Protein AF-0000000076681779 (afdb_homodimer)

Foldseek 3Di:
DPPPPPPDDPDDDAAEDEDEAQDQVQLCCCCCPPVPWAWDDDDPPDPFDWTWTDDPRYIYIYGYDPCSVPADAADDDDVVDDAEEDEDPDPVVSVVVCVVVVFDKDKDKDWDDDPNDIFIKIWIWGARPRHHIYIYINCVSDDDDDDPDDDPPPDDVVVVVVVVVVVVPPPPPVPPPPPPVPPCPDDDPDPDPDD/DPPPPPPDDPDDDAAEDEDEAQDQVQLCCCCCPPVPWAWDDDDPPDPFDWTWTDDPRYIYIYGYDPCSVPADAADDDDVVDDAEEDEDPDPVVSVVVCVVVVFDWDKDKDWDDDPRDIFIKIWIWGARPRHHIYIYINCVSDDDDDDPDDPPPPDDPVVVVVVVVVVVPPPPPVPPPPPPVPPPPDDPPPDDDDD

Nearest PDB structures (foldseek):
  3ey7-assembly1_B  TM=7.366E-01  e=9.162E-09  Vibrio cholerae
  3ey8-assembly1_A  TM=7.432E-01  e=1.582E-08  Vibrio cholerae
  3hnq-assembly1_A  TM=7.078E-01  e=1.319E-08  Salmonella enterica subsp. enterica serovar Typhimurium
  3zw5-assembly1_A  TM=7.087E-01  e=1.495E-07  Homo sapiens
  6p29-assembly1_B  TM=6.448E-01  e=2.916E-07  Pseudoalteromonas luteoviolacea

Solvent-accessible surface area (backbone atoms only — not comparable to full-atom values): 23171 Å² total; per-residue (Å²): 123,81,79,63,61,92,66,30,45,61,63,65,33,60,44,34,39,35,40,58,30,63,44,45,67,61,46,47,49,44,42,34,47,43,61,49,30,37,51,28,65,62,76,80,73,61,92,66,64,60,48,33,28,40,47,62,79,35,31,42,36,39,32,46,42,94,52,44,88,74,51,72,74,67,71,80,91,51,92,75,50,52,30,45,28,30,28,43,80,44,70,66,59,43,52,50,49,32,58,76,32,66,51,73,66,47,79,48,75,48,68,41,73,56,96,85,40,79,39,69,30,48,36,40,36,36,58,49,92,64,43,55,35,38,33,42,25,41,57,77,71,51,77,88,43,74,50,78,84,69,82,73,71,88,66,56,68,32,58,60,60,45,54,61,54,54,70,69,58,64,74,69,72,73,73,81,77,76,78,70,78,76,65,78,71,80,78,80,86,69,82,82,77,76,132,124,80,78,63,62,92,67,32,45,60,62,65,34,61,44,33,38,36,41,59,29,65,44,48,68,62,45,48,49,43,43,33,46,43,61,49,31,37,52,28,66,60,74,80,73,60,92,65,62,59,49,33,28,40,46,62,78,35,31,43,36,38,33,46,42,93,52,45,89,74,52,72,74,68,70,81,91,50,93,74,50,52,30,44,28,30,28,42,80,44,72,68,61,43,53,50,52,33,58,74,33,66,50,71,66,47,79,48,74,49,68,43,73,55,96,84,39,80,39,69,31,48,37,40,35,35,59,48,94,66,43,55,35,36,33,43,26,42,57,77,70,51,76,89,41,74,50,79,84,70,82,74,74,88,67,57,68,32,59,62,60,45,55,63,56,55,70,70,58,63,74,68,73,72,73,81,77,76,72,78,81,80,80,78,75,78,91,78,93,76,89,80,88,68,139

Radius of gyration: 29.05 Å; Cα contacts (8 Å, |Δi|>4): 655; chains: 2; bounding box: 102×79×86 Å

Secondary structure (DSSP, 8-state):
-----TTS--EEEEEEEEEEES-HHHHHHIIIIIS--EEEPPPTT--S-EEEEEETTEEEEEEE-SSGGGSPPP----TTSSEEEEEES-HHHHHHHHHHHT---EEEEEEEEETTEEEEEEEEEEE-TTS-EEEEE-GGGS---BPPPP------HHHHHHHHHHGGG--------------------------/-----TTS--EEEEEEEEEEES-HHHHHHIIIIIS--EEEPPPTT--S-EEEEEETTEEEEEEE-SSGGGSPPP----TTSSEEEEEES-HHHHHHHHHHHT---EEEEEEEEETTEEEEEEEEEEE-TTS-EEEEE-GGGS---BPPPP------HHHHHHHHHHGGG--------------------------

InterPro domains:
  IPR004360 Glyoxalase/fosfomycin resistance/dioxygenase domain [PF00903] (14-136)
  IPR029068 Glyoxalase/Bleomycin resistance protein/Dihydroxybiphenyl dioxygenase [G3DSA:3.10.180.10] (7-143)
  IPR029068 Glyoxalase/Bleomycin resistance protein/Dihydroxybiphenyl dioxygenase [SSF54593] (12-140)
  IPR037523 Vicinal oxygen chelate (VOC), core domain [PS51819] (13-139)

pLDDT: mean 79.37, std 28.09, range [17.45, 98.94]

Organism: Ananas comosus (NCBI:txid4615)

Structure (mmCIF, N/CA/C/O backbone):
data_AF-0000000076681779-model_v1
#
loop_
_entity.id
_entity.type
_entity.pdbx_description
1 polymer 'VOC domain-containing protein'
#
loop_
_atom_site.group_PDB
_atom_site.id
_atom_site.type_symbol
_atom_site.label_atom_id
_atom_site.label_alt_id
_atom_site.label_comp_id
_atom_site.label_asym_id
_atom_site.label_entity_id
_atom_site.label_seq_id
_atom_site.pdbx_PDB_ins_code
_atom_site.Cartn_x
_atom_site.Cartn_y
_atom_site.Cartn_z
_atom_site.occupancy
_atom_site.B_iso_or_equiv
_atom_site.auth_seq_id
_atom_site.auth_comp_id
_atom_site.auth_asym_id
_atom_site.auth_atom_id
_atom_site.pdbx_PDB_model_num
ATOM 1 N N . MET A 1 1 ? 13.492 -19.25 11.836 1 28.31 1 MET A N 1
ATOM 2 C CA . MET A 1 1 ? 14.094 -18 11.383 1 28.31 1 MET A CA 1
ATOM 3 C C . MET A 1 1 ? 14.398 -18.047 9.891 1 28.31 1 MET A C 1
ATOM 5 O O . MET A 1 1 ? 15.211 -18.859 9.445 1 28.31 1 MET A O 1
ATOM 9 N N . LEU A 1 2 ? 13.406 -17.922 9.07 1 35.56 2 LEU A N 1
ATOM 10 C CA . LEU A 1 2 ? 13.617 -18.125 7.637 1 35.56 2 LEU A CA 1
ATOM 11 C C . LEU A 1 2 ? 14.938 -17.5 7.188 1 35.56 2 LEU A C 1
ATOM 13 O O . LEU A 1 2 ? 15.312 -16.422 7.66 1 35.56 2 LEU A O 1
ATOM 17 N N . GLU A 1 3 ? 15.859 -18.219 6.824 1 35.75 3 GLU A N 1
ATOM 18 C CA . GLU A 1 3 ? 17.172 -17.797 6.379 1 35.75 3 GLU A CA 1
ATOM 19 C C . GLU A 1 3 ? 17.078 -16.625 5.41 1 35.75 3 GLU A C 1
ATOM 21 O O . GLU A 1 3 ? 16.516 -16.75 4.328 1 35.75 3 GLU A O 1
ATOM 26 N N . HIS A 1 4 ? 16.641 -15.414 5.844 1 45.53 4 HIS A N 1
ATOM 27 C CA . HIS A 1 4 ? 16.828 -14.164 5.113 1 45.53 4 HIS A CA 1
ATOM 28 C C . HIS A 1 4 ? 18.094 -14.203 4.258 1 45.53 4 HIS A C 1
ATOM 30 O O . HIS A 1 4 ? 19.156 -14.578 4.742 1 45.53 4 HIS A O 1
ATOM 36 N N . SER A 1 5 ? 18 -14.562 3.051 1 53.09 5 SER A N 1
ATOM 37 C CA . SER A 1 5 ? 19.234 -14.414 2.285 1 53.09 5 SER A CA 1
ATOM 38 C C . SER A 1 5 ? 20 -13.172 2.711 1 53.09 5 SER A C 1
ATOM 40 O O . SER A 1 5 ? 19.406 -12.188 3.152 1 53.09 5 SER A O 1
ATOM 42 N N . GLY A 1 6 ? 21.078 -13.336 3.357 1 64.62 6 GLY A N 1
ATOM 43 C CA . GLY A 1 6 ? 22.016 -12.344 3.885 1 64.62 6 GLY A CA 1
ATOM 44 C C . GLY A 1 6 ? 21.969 -11.023 3.141 1 64.62 6 GLY A C 1
ATOM 45 O O . GLY A 1 6 ? 22.516 -10.023 3.611 1 64.62 6 GLY A O 1
ATOM 46 N N . ASP A 1 7 ? 21.031 -10.93 2.053 1 85.19 7 ASP A N 1
ATOM 47 C CA . ASP A 1 7 ? 21.141 -9.719 1.245 1 85.19 7 ASP A CA 1
ATOM 48 C C . ASP A 1 7 ? 19.891 -8.844 1.394 1 85.19 7 ASP A C 1
ATOM 50 O O . ASP A 1 7 ? 19.875 -7.703 0.929 1 85.19 7 ASP A O 1
ATOM 54 N N . ALA A 1 8 ? 18.953 -9.32 2.221 1 93.25 8 ALA A N 1
ATOM 55 C CA . ALA A 1 8 ? 17.703 -8.555 2.314 1 93.25 8 ALA A CA 1
ATOM 56 C C . ALA A 1 8 ? 17.859 -7.391 3.289 1 93.25 8 ALA A C 1
ATOM 58 O O . ALA A 1 8 ? 18.656 -7.457 4.23 1 93.25 8 ALA A O 1
ATOM 59 N N . LEU A 1 9 ? 17.109 -6.309 3.01 1 97.88 9 LEU A N 1
ATOM 60 C CA . LEU A 1 9 ? 17.078 -5.156 3.906 1 97.88 9 LEU A CA 1
ATOM 61 C C . LEU A 1 9 ? 16.516 -5.547 5.27 1 97.88 9 LEU A C 1
ATOM 63 O O . LEU A 1 9 ? 15.656 -6.434 5.363 1 97.88 9 LEU A O 1
ATOM 67 N N . PRO A 1 10 ? 17.031 -4.926 6.32 1 97.81 10 PRO A N 1
ATOM 68 C CA . PRO A 1 10 ? 16.531 -5.211 7.668 1 97.81 10 PRO A CA 1
ATOM 69 C C . PRO A 1 10 ? 15.227 -4.492 7.984 1 97.81 10 PRO A C 1
ATOM 71 O O . PRO A 1 10 ? 15.195 -3.605 8.844 1 97.81 10 PRO A O 1
ATOM 74 N N . LEU A 1 11 ? 14.141 -4.902 7.391 1 98.38 11 LEU A N 1
ATOM 75 C CA . LEU A 1 11 ? 12.828 -4.281 7.551 1 98.38 11 LEU A CA 1
ATOM 76 C C . LEU A 1 11 ? 12.062 -4.918 8.703 1 98.38 11 LEU A C 1
ATOM 78 O O . LEU A 1 11 ? 12.305 -6.074 9.055 1 98.38 11 LEU A O 1
ATOM 82 N N . THR A 1 12 ? 11.18 -4.164 9.289 1 98.19 12 THR A N 1
ATOM 83 C CA . THR A 1 12 ? 10.43 -4.719 10.414 1 98.19 12 THR A CA 1
ATOM 84 C C . THR A 1 12 ? 8.945 -4.812 10.078 1 98.19 12 THR A 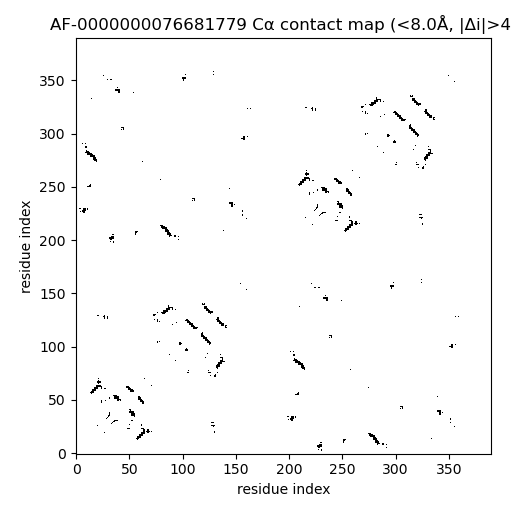C 1
ATOM 86 O O . THR A 1 12 ? 8.297 -5.805 10.406 1 98.19 12 THR A O 1
ATOM 89 N N . HIS A 1 13 ? 8.352 -3.746 9.461 1 98.12 13 HIS A N 1
ATOM 90 C CA . HIS A 1 13 ? 6.934 -3.748 9.109 1 98.12 13 HIS A CA 1
ATOM 91 C C . HIS A 1 13 ? 6.602 -2.613 8.148 1 98.12 13 HIS A C 1
ATOM 93 O O . HIS A 1 13 ? 7.43 -1.725 7.922 1 98.12 13 HIS A O 1
ATOM 99 N N . LEU A 1 14 ? 5.473 -2.727 7.469 1 98.62 14 LEU A N 1
ATOM 100 C CA . LEU A 1 14 ? 4.941 -1.63 6.668 1 98.62 14 LEU A CA 1
ATOM 101 C C . LEU A 1 14 ? 4.531 -0.456 7.551 1 98.62 14 LEU A C 1
ATOM 103 O O . LEU A 1 14 ? 3.787 -0.632 8.516 1 98.62 14 LEU A O 1
ATOM 107 N N . ASN A 1 15 ? 5.055 0.675 7.273 1 98.62 15 ASN A N 1
ATOM 108 C CA . ASN A 1 15 ? 4.762 1.832 8.117 1 98.62 15 ASN A CA 1
ATOM 109 C C . ASN A 1 15 ? 3.576 2.629 7.578 1 98.62 15 ASN A C 1
ATOM 111 O O . ASN A 1 15 ? 2.641 2.934 8.32 1 98.62 15 ASN A O 1
ATOM 115 N N . HIS A 1 16 ? 3.672 3.062 6.309 1 98.75 16 HIS A N 1
ATOM 116 C CA . HIS A 1 16 ? 2.574 3.848 5.754 1 98.75 16 HIS A CA 1
ATOM 117 C C . HIS A 1 16 ? 2.52 3.727 4.234 1 98.75 16 HIS A C 1
ATOM 119 O O . HIS A 1 16 ? 3.451 3.205 3.617 1 98.75 16 HIS A O 1
ATOM 125 N N . ILE A 1 17 ? 1.417 4.105 3.68 1 98.88 17 ILE A N 1
ATOM 126 C CA . ILE A 1 17 ? 1.183 4.301 2.254 1 98.88 17 ILE A CA 1
ATOM 127 C C . ILE A 1 17 ? 0.908 5.773 1.972 1 98.88 17 ILE A C 1
ATOM 129 O O . ILE A 1 17 ? 0.101 6.406 2.658 1 98.88 17 ILE A O 1
ATOM 133 N N . SER A 1 18 ? 1.604 6.273 0.994 1 98.81 18 SER A N 1
ATOM 134 C CA . SER A 1 18 ? 1.444 7.676 0.623 1 98.81 18 SER A CA 1
ATOM 135 C C . SER A 1 18 ? 0.75 7.816 -0.728 1 98.81 18 SER A C 1
ATOM 137 O O . SER A 1 18 ? 1.11 7.137 -1.689 1 98.81 18 SER A O 1
ATOM 139 N N . LEU A 1 19 ? -0.209 8.664 -0.782 1 98.69 19 LEU A N 1
ATOM 140 C CA . LEU A 1 19 ? -1.007 8.891 -1.983 1 98.69 19 LEU A CA 1
ATOM 141 C C . LEU A 1 19 ? -1.137 10.375 -2.277 1 98.69 19 LEU A C 1
ATOM 143 O O . LEU A 1 19 ? -1.475 11.164 -1.388 1 98.69 19 LEU A O 1
ATOM 147 N N . VAL A 1 20 ? -0.896 10.711 -3.51 1 98.5 20 VAL A N 1
ATOM 148 C CA . VAL A 1 20 ? -1.175 12.062 -3.979 1 98.5 20 VAL A CA 1
ATOM 149 C C . VAL A 1 20 ? -2.656 12.195 -4.328 1 98.5 20 VAL A C 1
ATOM 151 O O . VAL A 1 20 ? -3.236 11.305 -4.945 1 98.5 20 VAL A O 1
ATOM 154 N N . CYS A 1 21 ? -3.234 13.227 -3.912 1 98.44 21 CYS A N 1
ATOM 155 C CA . CYS A 1 21 ? -4.66 13.391 -4.172 1 98.44 21 CYS A CA 1
ATOM 156 C C . CYS A 1 21 ? -4.961 14.773 -4.734 1 98.44 21 CYS A C 1
ATOM 158 O O . CYS A 1 21 ? -4.164 15.703 -4.566 1 98.44 21 CYS A O 1
ATOM 160 N N . ARG A 1 22 ? -6.062 14.938 -5.434 1 98.19 22 ARG A N 1
ATOM 161 C CA . ARG A 1 22 ? -6.535 16.203 -6.004 1 98.19 22 ARG A CA 1
ATOM 162 C C . ARG A 1 22 ? -6.984 17.156 -4.91 1 98.19 22 ARG A C 1
ATOM 164 O O . ARG A 1 22 ? -6.754 18.375 -5.004 1 98.19 22 ARG A O 1
ATOM 171 N N . SER A 1 23 ? -7.656 16.703 -3.951 1 98.19 23 SER A N 1
ATOM 172 C CA . SER A 1 23 ? -8.172 17.453 -2.805 1 98.19 23 SER A CA 1
ATOM 173 C C . SER A 1 23 ? -7.945 16.688 -1.504 1 98.19 23 SER A C 1
ATOM 175 O O . SER A 1 23 ? -8.555 15.641 -1.28 1 98.19 23 SER A O 1
ATOM 177 N N . VAL A 1 24 ? -7.117 17.219 -0.642 1 98.38 24 VAL A N 1
ATOM 178 C CA . VAL A 1 24 ? -6.828 16.594 0.644 1 98.38 24 VAL A CA 1
ATOM 179 C C . VAL A 1 24 ? -8.109 16.469 1.46 1 98.38 24 VAL A C 1
ATOM 181 O O . VAL A 1 24 ? -8.367 15.438 2.084 1 98.38 24 VAL A O 1
ATOM 184 N N . LYS A 1 25 ? -8.914 17.5 1.41 1 97.56 25 LYS A N 1
ATOM 185 C CA . LYS A 1 25 ? -10.164 17.484 2.17 1 97.56 25 LYS A CA 1
ATOM 186 C C . LYS A 1 25 ? -11.055 16.328 1.744 1 97.56 25 LYS A C 1
ATOM 188 O O . LYS A 1 25 ? -11.562 15.586 2.588 1 97.56 25 LYS A O 1
ATOM 193 N N . ARG A 1 26 ? -11.258 16.141 0.448 1 97.5 26 ARG A N 1
ATOM 194 C CA . ARG A 1 26 ? -12.117 15.086 -0.081 1 97.5 26 ARG A CA 1
ATOM 195 C C . ARG A 1 26 ? -11.562 13.711 0.264 1 97.5 26 ARG A C 1
ATOM 197 O O . ARG A 1 26 ? -12.312 12.82 0.682 1 97.5 26 ARG A O 1
ATOM 204 N N . SER A 1 27 ? -10.305 13.547 0.054 1 98.44 27 SER A N 1
ATOM 205 C CA . SER A 1 27 ? -9.688 12.258 0.36 1 98.44 27 SER A CA 1
ATOM 206 C C . SER A 1 27 ? -9.703 11.984 1.859 1 98.44 27 SER A C 1
ATOM 208 O O . SER A 1 27 ? -9.953 10.852 2.283 1 98.44 27 SER A O 1
ATOM 210 N N . LEU A 1 28 ? -9.422 12.992 2.613 1 97.75 28 LEU A N 1
ATOM 211 C CA . LEU A 1 28 ? -9.484 12.844 4.062 1 97.75 28 LEU A CA 1
ATOM 212 C C . LEU A 1 28 ? -10.867 12.375 4.508 1 97.75 28 LEU A C 1
ATOM 214 O O . LEU A 1 28 ? -10.984 11.461 5.324 1 97.75 28 LEU A O 1
ATOM 218 N N . ASP A 1 29 ? -11.875 12.961 3.99 1 95.88 29 ASP A N 1
ATOM 219 C CA . ASP A 1 29 ? -13.242 12.586 4.316 1 95.88 29 ASP A CA 1
ATOM 220 C C . ASP A 1 29 ? -13.5 11.117 3.982 1 95.88 29 ASP A C 1
ATOM 222 O O . ASP A 1 29 ? -14.086 10.383 4.785 1 95.88 29 ASP A O 1
ATOM 226 N N . PHE A 1 30 ? -13.055 10.703 2.877 1 97.44 30 PHE A N 1
ATOM 227 C CA . PHE A 1 30 ? -13.242 9.328 2.43 1 97.44 30 PHE A CA 1
ATOM 228 C C . PHE A 1 30 ? -12.508 8.352 3.344 1 97.44 30 PHE A C 1
ATOM 230 O O . PHE A 1 30 ? -13.102 7.406 3.859 1 97.44 30 PHE A O 1
ATOM 237 N N . TYR A 1 31 ? -11.273 8.555 3.535 1 98.31 31 TYR A N 1
ATOM 238 C CA . TYR A 1 31 ? -10.453 7.613 4.289 1 98.31 31 TYR A CA 1
ATOM 239 C C . TYR A 1 31 ? -10.836 7.621 5.766 1 98.31 31 TYR A C 1
ATOM 241 O O . TYR A 1 31 ? -10.766 6.59 6.438 1 98.31 31 TYR A O 1
ATOM 249 N N . GLN A 1 32 ? -11.188 8.773 6.242 1 97.12 32 GLN A N 1
ATOM 250 C CA . GLN A 1 32 ? -11.578 8.867 7.645 1 97.12 32 GLN A CA 1
ATOM 251 C C . GLN A 1 32 ? -12.961 8.266 7.875 1 97.12 32 GLN A C 1
ATOM 253 O O . GLN A 1 32 ? -13.125 7.379 8.719 1 97.12 32 GLN A O 1
ATOM 258 N N . HIS A 1 33 ? -13.93 8.609 7.086 1 94.5 33 HIS A N 1
ATOM 259 C CA . HIS A 1 33 ? -15.312 8.289 7.398 1 94.5 33 HIS A CA 1
ATOM 260 C C . HIS A 1 33 ? -15.734 6.977 6.738 1 94.5 33 HIS A C 1
ATOM 262 O O . HIS A 1 33 ? -16.578 6.246 7.277 1 94.5 33 HIS A O 1
ATOM 268 N N . PHE A 1 34 ? -15.188 6.711 5.605 1 96.75 34 PHE A N 1
ATOM 269 C CA . PHE A 1 34 ? -15.633 5.504 4.918 1 96.75 34 PHE A CA 1
ATOM 270 C C . PHE A 1 34 ? -14.711 4.332 5.234 1 96.75 34 PHE A C 1
ATOM 272 O O . PHE A 1 34 ? -15.172 3.205 5.418 1 96.75 34 PHE A O 1
ATOM 279 N N . LEU A 1 35 ? -13.422 4.578 5.281 1 98.12 35 LEU A N 1
ATOM 280 C CA . LEU A 1 35 ? -12.5 3.477 5.531 1 98.12 35 LEU A CA 1
ATOM 281 C C . LEU A 1 35 ? -12.141 3.389 7.012 1 98.12 35 LEU A C 1
ATOM 283 O O . LEU A 1 35 ? -11.508 2.426 7.441 1 98.12 35 LEU A O 1
ATOM 287 N N . GLY A 1 36 ? -12.414 4.375 7.781 1 97.25 36 GLY A N 1
ATOM 288 C CA . GLY A 1 36 ? -12.32 4.262 9.227 1 97.25 36 GLY A CA 1
ATOM 289 C C . GLY A 1 36 ? -10.961 4.668 9.773 1 97.25 36 GLY A C 1
ATOM 290 O O . GLY A 1 36 ? -10.625 4.359 10.914 1 97.25 36 GLY A O 1
ATOM 291 N N . PHE A 1 37 ? -10.211 5.395 9.016 1 98.25 37 PHE A N 1
ATOM 292 C CA . PHE A 1 37 ? -8.93 5.875 9.516 1 98.25 37 PHE A CA 1
ATOM 293 C C . PHE A 1 37 ? -9.117 7.09 10.422 1 98.25 37 PHE A C 1
ATOM 295 O O . PHE A 1 37 ? -10.133 7.785 10.328 1 98.25 37 PHE A O 1
ATOM 302 N N . ILE A 1 38 ? -8.055 7.305 11.242 1 97.25 38 ILE A N 1
ATOM 303 C CA . ILE A 1 38 ? -8.102 8.398 12.203 1 97.25 38 ILE A CA 1
ATOM 304 C C . ILE A 1 38 ? -7.008 9.414 11.875 1 97.25 38 ILE A C 1
ATOM 306 O O . ILE A 1 38 ? -5.844 9.047 11.711 1 97.25 38 ILE A O 1
ATOM 310 N N . PRO A 1 39 ? -7.418 10.688 11.773 1 97.81 39 PRO A N 1
ATOM 311 C CA . PRO A 1 39 ? -6.375 11.695 11.562 1 97.81 39 PRO A CA 1
ATOM 312 C C . PRO A 1 39 ? -5.363 11.742 12.703 1 97.81 39 PRO A C 1
ATOM 314 O O . PRO A 1 39 ? -5.734 11.609 13.875 1 97.81 39 PRO A O 1
ATOM 317 N N . VAL A 1 40 ? -4.105 11.938 12.359 1 96.88 40 VAL A N 1
ATOM 318 C CA . VAL A 1 40 ? -3.033 12.016 13.344 1 96.88 40 VAL A CA 1
ATOM 319 C C . VAL A 1 40 ? -2.133 13.211 13.031 1 96.88 40 VAL A C 1
ATOM 321 O O . VAL A 1 40 ? -2.174 13.758 11.922 1 96.88 40 VAL A O 1
ATOM 324 N N . LYS A 1 41 ? -1.372 13.578 13.945 1 93.94 41 LYS A N 1
ATOM 325 C CA . LYS A 1 41 ? -0.483 14.727 13.797 1 93.94 41 LYS A CA 1
ATOM 326 C C . LYS A 1 41 ? 0.598 14.453 12.758 1 93.94 41 LYS A C 1
ATOM 328 O O . LYS A 1 41 ? 1.208 13.383 12.75 1 93.94 41 LYS A O 1
ATOM 333 N N . ARG A 1 42 ? 0.765 15.305 11.852 1 92.5 42 ARG A N 1
ATOM 334 C CA . ARG A 1 42 ? 1.863 15.219 10.898 1 92.5 42 ARG A CA 1
ATOM 335 C C . ARG A 1 42 ? 2.975 16.203 11.25 1 92.5 42 ARG A C 1
ATOM 337 O O . ARG A 1 42 ? 2.744 17.172 11.977 1 92.5 42 ARG A O 1
ATOM 344 N N . PRO A 1 43 ? 4.18 15.938 10.711 1 90.25 43 PRO A N 1
ATOM 345 C CA . PRO A 1 43 ? 5.273 16.875 11 1 90.25 43 PRO A CA 1
ATOM 346 C C . PRO A 1 43 ? 4.953 18.312 10.586 1 90.25 43 PRO A C 1
ATOM 348 O O . PRO A 1 43 ? 4.457 18.531 9.477 1 90.25 43 PRO A O 1
ATOM 351 N N . GLY A 1 44 ? 5.238 19.172 11.43 1 87.38 44 GLY A N 1
ATOM 352 C CA . GLY A 1 44 ? 4.93 20.578 11.211 1 87.38 44 GLY A CA 1
ATOM 353 C C . GLY A 1 44 ? 5.875 21.25 10.234 1 87.38 44 GLY A C 1
ATOM 354 O O . GLY A 1 44 ? 5.582 22.328 9.727 1 87.38 44 GLY A O 1
ATOM 355 N N . SER A 1 45 ? 6.977 20.641 9.914 1 85.44 45 SER A N 1
ATOM 356 C CA . SER A 1 45 ? 8.008 21.25 9.086 1 85.44 45 SER A CA 1
ATOM 357 C C . SER A 1 45 ? 7.672 21.141 7.605 1 85.44 45 SER A C 1
ATOM 359 O O . SER A 1 45 ? 8.336 21.75 6.766 1 85.44 45 SER A O 1
ATOM 361 N N . PHE A 1 46 ? 6.68 20.391 7.293 1 89.94 46 PHE A N 1
ATOM 362 C CA . PHE A 1 46 ? 6.34 20.234 5.883 1 89.94 46 PHE A CA 1
ATOM 363 C C . PHE A 1 46 ? 5.754 21.531 5.324 1 89.94 46 PHE A C 1
ATOM 365 O O . PHE A 1 46 ? 4.988 22.219 6.004 1 89.94 46 PHE A O 1
ATOM 372 N N . ASP A 1 47 ? 6.074 21.812 4.066 1 90.94 47 ASP A N 1
ATOM 373 C CA . ASP A 1 47 ? 5.633 23.047 3.422 1 90.94 47 ASP A CA 1
ATOM 374 C C . ASP A 1 47 ? 4.57 22.766 2.361 1 90.94 47 ASP A C 1
ATOM 376 O O . ASP A 1 47 ? 4.422 23.531 1.405 1 90.94 47 ASP A O 1
ATOM 380 N N . PHE A 1 48 ? 3.961 21.688 2.438 1 93.56 48 PHE A N 1
ATOM 381 C CA . PHE A 1 48 ? 2.887 21.328 1.521 1 93.56 48 PHE A CA 1
ATOM 382 C C . PHE A 1 48 ? 1.647 20.891 2.289 1 93.56 48 PHE A C 1
ATOM 384 O O . PHE A 1 48 ? 1.744 20.469 3.445 1 93.56 48 PHE A O 1
ATOM 391 N N . ASP A 1 49 ? 0.524 21 1.647 1 96.44 49 ASP A N 1
ATOM 392 C CA . ASP A 1 49 ? -0.727 20.547 2.26 1 96.44 49 ASP A CA 1
ATOM 393 C C . ASP A 1 49 ? -0.85 19.031 2.227 1 96.44 49 ASP A C 1
ATOM 395 O O . ASP A 1 49 ? -0.469 18.391 1.243 1 96.44 49 ASP A O 1
ATOM 399 N N . GLY A 1 50 ? -1.342 18.469 3.32 1 98.06 50 GLY A N 1
ATOM 400 C CA . GLY A 1 50 ? -1.547 17.031 3.447 1 98.06 50 GLY A CA 1
ATOM 401 C C . GLY A 1 50 ? -2.246 16.641 4.734 1 98.06 50 GLY A C 1
ATOM 402 O O . GLY A 1 50 ? -2.629 17.516 5.527 1 98.06 50 GLY A O 1
ATOM 403 N N . ALA A 1 51 ? -2.479 15.398 4.891 1 98.12 51 ALA A N 1
ATOM 404 C CA . ALA A 1 51 ? -3.08 14.812 6.086 1 98.12 51 ALA A CA 1
ATOM 405 C C . ALA A 1 51 ? -2.506 13.422 6.359 1 98.12 51 ALA A C 1
ATOM 407 O O . ALA A 1 51 ? -2.289 12.641 5.43 1 98.12 51 ALA A O 1
ATOM 408 N N . TRP A 1 52 ? -2.188 13.203 7.605 1 98.06 52 TRP A N 1
ATOM 409 C CA . TRP A 1 52 ? -1.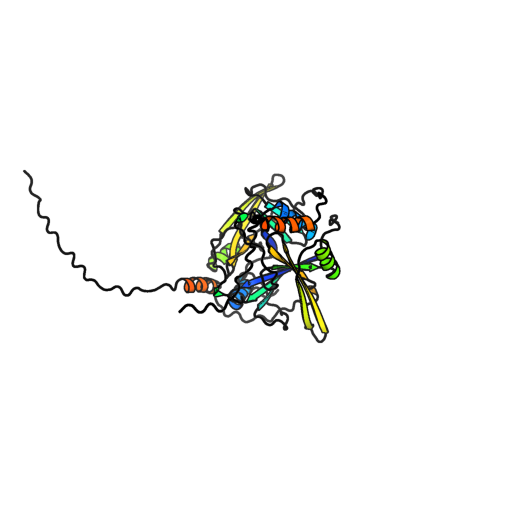756 11.883 8.047 1 98.06 52 TRP A CA 1
ATOM 410 C C . TRP A 1 52 ? -2.871 11.18 8.812 1 98.06 52 TRP A C 1
ATOM 412 O O . TRP A 1 52 ? -3.557 11.789 9.633 1 98.06 52 TRP A O 1
ATOM 422 N N . LEU A 1 53 ? -3.113 9.945 8.469 1 98.56 53 LEU A N 1
ATOM 423 C CA . LEU A 1 53 ? -4.109 9.109 9.133 1 98.56 53 LEU A CA 1
ATOM 424 C C . LEU A 1 53 ? -3.49 7.789 9.586 1 98.56 53 LEU A C 1
ATOM 426 O O . LEU A 1 53 ? -2.422 7.402 9.109 1 98.56 53 LEU A O 1
ATOM 430 N N . PHE A 1 54 ? -4.227 7.172 10.57 1 98.44 54 PHE A N 1
ATOM 431 C CA . PHE A 1 54 ? -3.723 5.902 11.078 1 98.44 54 PHE A CA 1
ATOM 432 C C . PHE A 1 54 ? -4.867 5.004 11.531 1 98.44 54 PHE A C 1
ATOM 434 O O . PHE A 1 54 ? -5.84 5.48 12.117 1 98.44 54 PHE A O 1
ATOM 441 N N . ASN A 1 55 ? -4.84 3.863 11.203 1 98.12 55 ASN A N 1
ATOM 442 C CA . ASN A 1 55 ? -5.68 2.783 11.711 1 98.12 55 ASN A CA 1
ATOM 443 C C . ASN A 1 55 ? -5.234 1.427 11.18 1 98.12 55 ASN A C 1
ATOM 445 O O . ASN A 1 55 ? -4.434 1.356 10.242 1 98.12 55 ASN A O 1
ATOM 449 N N . TYR A 1 56 ? -5.531 0.346 11.812 1 97.69 56 TYR A N 1
ATOM 450 C CA . TYR A 1 56 ? -5.281 -1.021 11.375 1 97.69 56 TYR A CA 1
ATOM 451 C C . TYR A 1 56 ? -3.785 -1.312 11.32 1 97.69 56 TYR A C 1
ATOM 453 O O . TYR A 1 56 ? -3.322 -2.076 10.477 1 97.69 56 TYR A O 1
ATOM 461 N N . GLY A 1 57 ? -3.043 -0.557 12.008 1 96.5 57 GLY A N 1
ATOM 462 C CA . GLY A 1 57 ? -1.614 -0.8 12.117 1 96.5 57 GLY A CA 1
ATOM 463 C C . GLY A 1 57 ? -0.81 -0.157 11.008 1 96.5 57 GLY A C 1
ATOM 464 O O . GLY A 1 57 ? 0.383 -0.43 10.859 1 96.5 57 GLY A O 1
ATOM 465 N N . VAL A 1 58 ? -1.441 0.685 10.211 1 98.25 58 VAL A N 1
ATOM 466 C CA . VAL A 1 58 ? -0.739 1.28 9.078 1 98.25 58 VAL A CA 1
ATOM 467 C C . VAL A 1 58 ? -1.132 2.75 8.945 1 98.25 58 VAL A C 1
ATOM 469 O O . VAL A 1 58 ? -2.264 3.127 9.25 1 98.25 58 VAL A O 1
ATOM 472 N N . GLY A 1 59 ? -0.211 3.576 8.445 1 98.5 59 GLY A N 1
ATOM 473 C CA . GLY A 1 59 ? -0.497 4.969 8.133 1 98.5 59 GLY A CA 1
ATOM 474 C C . GLY A 1 59 ? -0.949 5.18 6.699 1 98.5 59 GLY A C 1
ATOM 475 O O . GLY A 1 59 ? -0.514 4.465 5.793 1 98.5 59 GLY A O 1
ATOM 476 N N . ILE A 1 60 ? -1.818 6.117 6.477 1 98.88 60 ILE A N 1
ATOM 477 C CA . ILE A 1 60 ? -2.129 6.691 5.172 1 98.88 60 ILE A CA 1
ATOM 478 C C . ILE A 1 60 ? -1.713 8.156 5.145 1 98.88 60 ILE A C 1
ATOM 480 O O . ILE A 1 60 ? -2.16 8.953 5.977 1 98.88 60 ILE A O 1
ATOM 484 N N . HIS A 1 61 ? -0.805 8.469 4.273 1 98.81 61 HIS A N 1
ATOM 485 C CA . HIS A 1 61 ? -0.396 9.852 4.059 1 98.81 61 HIS A CA 1
ATOM 486 C C . HIS A 1 61 ? -0.998 10.414 2.771 1 98.81 61 HIS A C 1
ATOM 488 O O . HIS A 1 61 ? -0.756 9.883 1.687 1 98.81 61 HIS A O 1
ATOM 494 N N . LEU A 1 62 ? -1.809 11.414 2.941 1 98.81 62 LEU A N 1
ATOM 495 C CA . LEU A 1 62 ? -2.416 12.109 1.81 1 98.81 62 LEU A CA 1
ATOM 496 C C . LEU A 1 62 ? -1.679 13.414 1.512 1 98.81 62 LEU A C 1
ATOM 498 O O . LEU A 1 62 ? -1.485 14.242 2.404 1 98.81 62 LEU A O 1
ATOM 502 N N . LEU A 1 63 ? -1.219 13.562 0.267 1 98.69 63 LEU A N 1
ATOM 503 C CA . LEU A 1 63 ? -0.502 14.766 -0.142 1 98.69 63 LEU A CA 1
ATOM 504 C C . LEU A 1 63 ? -1.264 15.508 -1.235 1 98.69 63 LEU A C 1
ATOM 506 O O . LEU A 1 63 ? -1.737 14.891 -2.193 1 98.69 63 LEU A O 1
ATOM 510 N N . GLN A 1 64 ? -1.32 16.766 -1.104 1 98.62 64 GLN A N 1
ATOM 511 C CA . GLN A 1 64 ? -1.95 17.594 -2.127 1 98.62 64 GLN A CA 1
ATOM 512 C C . GLN A 1 64 ? -1.136 17.594 -3.418 1 98.62 64 GLN A C 1
ATOM 514 O O . GLN A 1 64 ? 0.062 17.875 -3.404 1 98.62 64 GLN A O 1
ATOM 519 N N . SER A 1 65 ? -1.844 17.234 -4.496 1 98.38 65 SER A N 1
ATOM 520 C CA . SER A 1 65 ? -1.188 17.312 -5.797 1 98.38 65 SER A CA 1
ATOM 521 C C . SER A 1 65 ? -0.763 18.734 -6.117 1 98.38 65 SER A C 1
ATOM 523 O O . SER A 1 65 ? -1.507 19.688 -5.855 1 98.38 65 SER A O 1
ATOM 525 N N . GLU A 1 66 ? 0.406 18.859 -6.715 1 96.75 66 GLU A N 1
ATOM 526 C CA . GLU A 1 66 ? 0.865 20.172 -7.188 1 96.75 66 GLU A CA 1
ATOM 527 C C . GLU A 1 66 ? 0.118 20.594 -8.445 1 96.75 66 GLU A C 1
ATOM 529 O O . GLU A 1 66 ? 0.099 21.781 -8.789 1 96.75 66 GLU A O 1
ATOM 534 N N . ASN A 1 67 ? -0.426 19.656 -9.164 1 97.38 67 ASN A N 1
ATOM 535 C CA . ASN A 1 67 ? -1.21 19.875 -10.375 1 97.38 67 ASN A CA 1
ATOM 536 C C . ASN A 1 67 ? -2.471 19.016 -10.398 1 97.38 67 ASN A C 1
ATOM 538 O O . ASN A 1 67 ? -2.582 18.094 -11.203 1 97.38 67 ASN A O 1
ATOM 542 N N . PRO A 1 68 ? -3.467 19.344 -9.578 1 96.94 68 PRO A N 1
ATOM 543 C CA . PRO A 1 68 ? -4.676 18.531 -9.438 1 96.94 68 PRO A CA 1
ATOM 544 C C . PRO A 1 68 ? -5.398 18.312 -10.766 1 96.94 68 PRO A C 1
ATOM 546 O O . PRO A 1 68 ? -5.914 17.234 -11.023 1 96.94 68 PRO A O 1
ATOM 549 N N . ASP A 1 69 ? -5.398 19.312 -11.609 1 95.62 69 ASP A N 1
ATOM 550 C CA . ASP A 1 69 ? -6.125 19.219 -12.867 1 95.62 69 ASP A CA 1
ATOM 551 C C . ASP A 1 69 ? -5.43 18.266 -13.844 1 95.62 69 ASP A C 1
ATOM 553 O O . ASP A 1 69 ? -6.043 17.812 -14.805 1 95.62 69 ASP A O 1
ATOM 557 N N . GLY A 1 70 ? -4.16 18.062 -13.602 1 96.12 70 GLY A N 1
ATOM 558 C CA . GLY A 1 70 ? -3.398 17.188 -14.484 1 96.12 70 GLY A CA 1
ATOM 559 C C . GLY A 1 70 ? -3.412 15.734 -14.047 1 96.12 70 GLY A C 1
ATOM 560 O O . GLY A 1 70 ? -2.859 14.875 -14.727 1 96.12 70 GLY A O 1
ATOM 561 N N . MET A 1 71 ? -4.031 15.438 -12.938 1 96.12 71 MET A N 1
ATOM 562 C CA . MET A 1 71 ? -4.086 14.055 -12.453 1 96.12 71 MET A CA 1
ATOM 563 C C . MET A 1 71 ? -4.969 13.195 -13.352 1 96.12 71 MET A C 1
ATOM 565 O O . MET A 1 71 ? -5.938 13.688 -13.93 1 96.12 71 MET A O 1
ATOM 569 N N . PRO A 1 72 ? -4.621 11.961 -13.477 1 92.12 72 PRO A N 1
ATOM 570 C CA . PRO A 1 72 ? -5.438 11.078 -14.305 1 92.12 72 PRO A CA 1
ATOM 571 C C . PRO A 1 72 ? -6.883 10.984 -13.828 1 92.12 72 PRO A C 1
ATOM 573 O O . PRO A 1 72 ? -7.148 11.055 -12.625 1 92.12 72 PRO A O 1
ATOM 576 N N . GLU A 1 73 ? -7.715 10.797 -14.766 1 92 73 GLU A N 1
ATOM 577 C CA . GLU A 1 73 ? -9.117 10.57 -14.453 1 92 73 GLU A CA 1
ATOM 578 C C . GLU A 1 73 ? -9.359 9.125 -14.023 1 92 73 GLU A C 1
ATOM 580 O O . GLU A 1 73 ? -8.57 8.234 -14.352 1 92 73 GLU A O 1
ATOM 585 N N . LYS A 1 74 ? -10.461 8.992 -13.32 1 92.44 74 LYS A N 1
ATOM 586 C CA . LYS A 1 74 ? -10.859 7.645 -12.93 1 92.44 74 LYS A CA 1
ATOM 587 C C . LYS A 1 74 ? -11.164 6.785 -14.156 1 92.44 74 LYS A C 1
ATOM 589 O O . LYS A 1 74 ? -11.773 7.254 -15.109 1 92.44 74 LYS A O 1
ATOM 594 N N . THR A 1 75 ? -10.773 5.578 -14.109 1 92.44 75 THR A N 1
ATOM 595 C CA . THR A 1 75 ? -11.047 4.602 -15.164 1 92.44 75 THR A CA 1
ATOM 596 C C . THR A 1 75 ? -12.008 3.527 -14.664 1 92.44 75 THR A C 1
ATOM 598 O O . THR A 1 75 ? -12.492 3.596 -13.531 1 92.44 75 THR A O 1
ATOM 601 N N . GLU A 1 76 ? -12.367 2.625 -15.562 1 96.81 76 GLU A N 1
ATOM 602 C CA . GLU A 1 76 ? -13.18 1.491 -15.141 1 96.81 76 GLU A CA 1
ATOM 603 C C . GLU A 1 76 ? -12.469 0.679 -14.055 1 96.81 76 GLU A C 1
ATOM 605 O O . GLU A 1 76 ? -11.242 0.683 -13.977 1 96.81 76 GLU A O 1
ATOM 610 N N . ILE A 1 77 ? -13.273 0.139 -13.266 1 98.12 77 ILE A N 1
ATOM 611 C CA . ILE A 1 77 ? -12.711 -0.724 -12.227 1 98.12 77 ILE A CA 1
ATOM 612 C C . ILE A 1 77 ? -12.164 -2.002 -12.859 1 98.12 77 ILE A C 1
ATOM 614 O O . ILE A 1 77 ? -12.914 -2.77 -13.469 1 98.12 77 ILE A O 1
ATOM 618 N N . ASN A 1 78 ? -10.922 -2.213 -12.781 1 97.62 78 ASN A N 1
ATOM 619 C CA . ASN A 1 78 ? -10.227 -3.426 -13.211 1 97.62 78 ASN A CA 1
ATOM 620 C C . ASN A 1 78 ? -9.484 -4.086 -12.047 1 97.62 78 ASN A C 1
ATOM 622 O O . ASN A 1 78 ? -8.453 -3.584 -11.602 1 97.62 78 ASN A O 1
ATOM 626 N N . PRO A 1 79 ? -9.977 -5.223 -11.602 1 97.12 79 PRO A N 1
ATOM 627 C CA . PRO A 1 79 ? -9.422 -5.879 -10.414 1 97.12 79 PRO A CA 1
ATOM 628 C C . PRO A 1 79 ? -7.926 -6.168 -10.547 1 97.12 79 PRO A C 1
ATOM 630 O O . PRO A 1 79 ? -7.258 -6.453 -9.555 1 97.12 79 PRO A O 1
ATOM 633 N N . LYS A 1 80 ? -7.414 -6.098 -11.734 1 96.88 80 LYS A N 1
ATOM 634 C CA . LYS A 1 80 ? -6.008 -6.418 -11.945 1 96.88 80 LYS A CA 1
ATOM 635 C C . LYS A 1 80 ? -5.125 -5.188 -11.758 1 96.88 80 LYS A C 1
ATOM 637 O O . LYS A 1 80 ? -3.902 -5.301 -11.672 1 96.88 80 LYS A O 1
ATOM 642 N N . ASP A 1 81 ? -5.719 -3.998 -11.719 1 96.94 81 ASP A N 1
ATOM 643 C CA . ASP A 1 81 ? -4.941 -2.775 -11.531 1 96.94 81 ASP A CA 1
ATOM 644 C C . ASP A 1 81 ? -4.316 -2.727 -10.141 1 96.94 81 ASP A C 1
ATOM 646 O O . ASP A 1 81 ? -4.754 -3.436 -9.234 1 96.94 81 ASP A O 1
ATOM 650 N N . ASP A 1 82 ? -3.256 -1.919 -10 1 98.25 82 ASP A N 1
ATOM 651 C CA . ASP A 1 82 ? -2.666 -1.682 -8.688 1 98.25 82 ASP A CA 1
ATOM 652 C C . ASP A 1 82 ? -3.742 -1.344 -7.656 1 98.25 82 ASP A C 1
ATOM 654 O O . ASP A 1 82 ? -4.668 -0.583 -7.941 1 98.25 82 ASP A O 1
ATOM 658 N N . HIS A 1 83 ? -3.623 -2.021 -6.449 1 98.81 83 HIS A N 1
ATOM 659 C CA . HIS A 1 83 ? -4.598 -1.708 -5.41 1 98.81 83 HIS A CA 1
ATOM 660 C C . HIS A 1 83 ? -4.07 -2.082 -4.027 1 98.81 83 HIS A C 1
ATOM 662 O O . HIS A 1 83 ? -3.068 -2.791 -3.914 1 98.81 83 HIS A O 1
ATOM 668 N N . ILE A 1 84 ? -4.707 -1.543 -3.004 1 98.88 84 ILE A N 1
ATOM 669 C CA . ILE A 1 84 ? -4.527 -1.977 -1.624 1 98.88 84 ILE A CA 1
ATOM 670 C C . ILE A 1 84 ? -5.77 -2.734 -1.155 1 98.88 84 ILE A C 1
ATOM 672 O O . ILE A 1 84 ? -6.895 -2.385 -1.524 1 98.88 84 ILE A O 1
ATOM 676 N N . SER A 1 85 ? -5.523 -3.76 -0.372 1 98.88 85 SER A N 1
ATOM 677 C CA . SER A 1 85 ? -6.609 -4.641 0.046 1 98.88 85 SER A CA 1
ATOM 678 C C . SER A 1 85 ? -6.723 -4.695 1.565 1 98.88 85 SER A C 1
ATOM 680 O O . SER A 1 85 ? -5.723 -4.875 2.262 1 98.88 85 SER A O 1
ATOM 682 N N . PHE A 1 86 ? -7.926 -4.578 2.014 1 98.88 86 PHE A N 1
ATOM 683 C CA . PHE A 1 86 ? -8.195 -4.719 3.441 1 98.88 86 PHE A CA 1
ATOM 684 C C . PHE A 1 86 ? -9.062 -5.941 3.707 1 98.88 86 PHE A C 1
ATOM 686 O O . PHE A 1 86 ? -9.984 -6.238 2.938 1 98.88 86 PHE A O 1
ATOM 693 N N . GLN A 1 87 ? -8.75 -6.555 4.816 1 98.62 87 GLN A N 1
ATOM 694 C CA . GLN A 1 87 ? -9.609 -7.602 5.363 1 98.62 87 GLN A CA 1
ATOM 695 C C . GLN A 1 87 ? -10.805 -7.008 6.094 1 98.62 87 GLN A C 1
ATOM 697 O O . GLN A 1 87 ? -10.672 -6.02 6.82 1 98.62 87 GLN A O 1
ATOM 702 N N . CYS A 1 88 ? -11.984 -7.656 5.914 1 98.44 88 CYS A N 1
ATOM 703 C CA . CYS A 1 88 ? -13.148 -7.168 6.652 1 98.44 88 CYS A CA 1
ATOM 704 C C . CYS A 1 88 ? -13.75 -8.273 7.512 1 98.44 88 CYS A C 1
ATOM 706 O O . CYS A 1 88 ? -13.43 -9.453 7.328 1 98.44 88 CYS A O 1
ATOM 708 N N . GLU A 1 89 ? -14.633 -7.828 8.383 1 97.44 89 GLU A N 1
ATOM 709 C CA . GLU A 1 89 ? -15.336 -8.75 9.273 1 97.44 89 GLU A CA 1
ATOM 710 C C . GLU A 1 89 ? -16.578 -9.336 8.594 1 97.44 89 GLU A C 1
ATOM 712 O O . GLU A 1 89 ? -17 -10.438 8.93 1 97.44 89 GLU A O 1
ATOM 717 N N . SER A 1 90 ? -17.156 -8.57 7.66 1 97.81 90 SER A N 1
ATOM 718 C CA . SER A 1 90 ? -18.375 -9 6.984 1 97.81 90 SER A CA 1
ATOM 719 C C . SER A 1 90 ? -18.484 -8.398 5.59 1 97.81 90 SER A C 1
ATOM 721 O O . SER A 1 90 ? -18.656 -7.184 5.445 1 97.81 90 SER A O 1
ATOM 723 N N . MET A 1 91 ? -18.469 -9.312 4.617 1 98.12 91 MET A N 1
ATOM 724 C CA . MET A 1 91 ? -18.594 -8.867 3.23 1 98.12 91 MET A CA 1
ATOM 725 C C . MET A 1 91 ? -19.969 -8.266 2.979 1 98.12 91 MET A C 1
ATOM 727 O O . MET A 1 91 ? -20.109 -7.293 2.238 1 98.12 91 MET A O 1
ATOM 731 N N . ALA A 1 92 ? -20.953 -8.812 3.605 1 98.12 92 ALA A N 1
ATOM 732 C CA . ALA A 1 92 ? -22.328 -8.352 3.426 1 98.12 92 ALA A CA 1
ATOM 733 C C . ALA A 1 92 ? -22.5 -6.914 3.916 1 98.12 92 ALA A C 1
ATOM 735 O O . ALA A 1 92 ? -23.125 -6.09 3.244 1 98.12 92 ALA A O 1
ATOM 736 N N . VAL A 1 93 ? -21.938 -6.605 5.02 1 98.19 93 VAL A N 1
ATOM 737 C CA . VAL A 1 93 ? -22.031 -5.258 5.574 1 98.19 93 VAL A CA 1
ATOM 738 C C . VAL A 1 93 ? -21.297 -4.273 4.672 1 98.19 93 VAL A C 1
ATOM 740 O O . VAL A 1 93 ? -21.797 -3.178 4.402 1 98.19 93 VAL A O 1
ATOM 743 N N . VAL A 1 94 ? -20.141 -4.668 4.191 1 98.5 94 VAL A N 1
ATOM 744 C CA . VAL A 1 94 ? -19.344 -3.809 3.316 1 98.5 94 VAL A CA 1
ATOM 745 C C . VAL A 1 94 ? -20.141 -3.496 2.049 1 98.5 94 VAL A C 1
ATOM 747 O O . VAL A 1 94 ? -20.25 -2.334 1.65 1 98.5 94 VAL A O 1
ATOM 750 N N . GLU A 1 95 ? -20.672 -4.512 1.466 1 98.38 95 GLU A N 1
ATOM 751 C CA . GLU A 1 95 ? -21.406 -4.312 0.219 1 98.38 95 GLU A CA 1
ATOM 752 C C . GLU A 1 95 ? -22.625 -3.408 0.431 1 98.38 95 GLU A C 1
ATOM 754 O O . GLU A 1 95 ? -22.906 -2.539 -0.396 1 98.38 95 GLU A O 1
ATOM 759 N N . ASN A 1 96 ? -23.312 -3.58 1.492 1 98.12 96 ASN A N 1
ATOM 760 C CA . ASN A 1 96 ? -24.453 -2.736 1.808 1 98.12 96 ASN A CA 1
ATOM 761 C C . ASN A 1 96 ? -24.047 -1.276 1.979 1 98.12 96 ASN A C 1
ATOM 763 O O . ASN A 1 96 ? -24.734 -0.374 1.503 1 98.12 96 ASN A O 1
ATOM 767 N N . LYS A 1 97 ? -22.953 -1.059 2.582 1 97.5 97 LYS A N 1
ATOM 768 C CA . LYS A 1 97 ? -22.484 0.305 2.801 1 97.5 97 LYS A CA 1
ATOM 769 C C . LYS A 1 97 ? -22.062 0.956 1.486 1 97.5 97 LYS A C 1
ATOM 771 O O . LYS A 1 97 ? -22.266 2.154 1.287 1 97.5 97 LYS A O 1
ATOM 776 N N . LEU A 1 98 ? -21.438 0.14 0.648 1 97.69 98 LEU A N 1
ATOM 777 C CA . LEU A 1 98 ? -21.094 0.651 -0.675 1 97.69 98 LEU A CA 1
ATOM 778 C C . LEU A 1 98 ? -22.344 1.067 -1.437 1 97.69 98 LEU A C 1
ATOM 780 O O . LEU A 1 98 ? -22.375 2.143 -2.039 1 97.69 98 LEU A O 1
ATOM 784 N N . LYS A 1 99 ? -23.359 0.259 -1.358 1 97.12 99 LYS A N 1
ATOM 785 C CA . LYS A 1 99 ? -24.625 0.552 -2.023 1 97.12 99 LYS A CA 1
ATOM 786 C C . LYS A 1 99 ? -25.266 1.808 -1.445 1 97.12 99 LYS A C 1
ATOM 788 O O . LYS A 1 99 ? -25.703 2.691 -2.191 1 97.12 99 LYS A O 1
ATOM 793 N N . GLU A 1 100 ? -25.297 1.892 -0.18 1 95.88 100 GLU A N 1
ATOM 794 C CA . GLU A 1 100 ? -25.906 3.029 0.498 1 95.88 100 GLU A CA 1
ATOM 795 C C . GLU A 1 100 ? -25.172 4.328 0.165 1 95.88 100 GLU A C 1
ATOM 797 O O . GLU A 1 100 ? -25.812 5.383 0.038 1 95.88 100 GLU A O 1
ATOM 802 N N . ALA A 1 101 ? -23.906 4.199 0.002 1 94.56 101 ALA A N 1
ATOM 803 C CA . ALA A 1 101 ? -23.078 5.375 -0.266 1 94.56 101 ALA A CA 1
ATOM 804 C C . ALA A 1 101 ? -23.078 5.715 -1.753 1 94.56 101 ALA A C 1
ATOM 806 O O . ALA A 1 101 ? -22.562 6.762 -2.156 1 94.56 101 ALA A O 1
ATOM 807 N N . GLY A 1 102 ? -23.609 4.801 -2.566 1 95.38 102 GLY A N 1
ATOM 808 C CA . GLY A 1 102 ? -23.625 5.02 -4.004 1 95.38 102 GLY A CA 1
ATOM 809 C C . GLY A 1 102 ? -22.266 4.887 -4.648 1 95.38 102 GLY A C 1
ATOM 810 O O . GLY A 1 102 ? -21.984 5.531 -5.66 1 95.38 102 GLY A O 1
ATOM 811 N N . ILE A 1 103 ? -21.391 4.156 -4.074 1 96.19 103 ILE A N 1
ATOM 812 C CA . ILE A 1 103 ? -20.047 3.945 -4.609 1 96.19 103 ILE A CA 1
ATOM 813 C C . ILE A 1 103 ? -20.062 2.75 -5.559 1 96.19 103 ILE A C 1
ATOM 815 O O . ILE A 1 103 ? -20.359 1.628 -5.152 1 96.19 103 ILE A O 1
ATOM 819 N N . PRO A 1 104 ? -19.734 3.043 -6.848 1 97.94 104 PRO A N 1
ATOM 820 C CA . PRO A 1 104 ? -19.625 1.901 -7.758 1 97.94 104 PRO A CA 1
ATOM 821 C C . PRO A 1 104 ? -18.562 0.896 -7.316 1 97.94 104 PRO A C 1
ATOM 823 O O . PRO A 1 104 ? -17.516 1.288 -6.805 1 97.94 104 PRO A O 1
ATOM 826 N N . TYR A 1 105 ? -18.875 -0.384 -7.457 1 98.62 105 TYR A N 1
ATOM 827 C CA . TYR A 1 105 ? -17.938 -1.433 -7.086 1 98.62 105 TYR A CA 1
ATOM 828 C C . TYR A 1 105 ? -18.078 -2.639 -8.008 1 98.62 105 TYR A C 1
ATOM 830 O O . TYR A 1 105 ? -19.062 -2.768 -8.734 1 98.62 105 TYR A O 1
ATOM 838 N N . LEU A 1 106 ? -17.062 -3.453 -8.094 1 98.69 106 LEU A N 1
ATOM 839 C CA . LEU A 1 106 ? -17.062 -4.742 -8.781 1 98.69 106 LEU A CA 1
ATOM 840 C C . LEU A 1 106 ? -16.859 -5.883 -7.793 1 98.69 106 LEU A C 1
ATOM 842 O O . LEU A 1 106 ? -16.016 -5.805 -6.902 1 98.69 106 LEU A O 1
ATOM 846 N N . ARG A 1 107 ? -17.688 -6.883 -7.91 1 98.31 107 ARG A N 1
ATOM 847 C CA . ARG A 1 107 ? -17.594 -8.07 -7.066 1 98.31 107 ARG A CA 1
ATOM 848 C C . ARG A 1 107 ? -16.938 -9.227 -7.809 1 98.31 107 ARG A C 1
ATOM 850 O O . ARG A 1 107 ? -17.219 -9.461 -8.984 1 98.31 107 ARG A O 1
ATOM 857 N N . ARG A 1 108 ? -16.016 -9.859 -7.137 1 96.75 108 ARG A N 1
ATOM 858 C CA . ARG A 1 108 ? -15.398 -11.094 -7.633 1 96.75 108 ARG A CA 1
ATOM 859 C C . ARG A 1 108 ? -15.375 -12.164 -6.551 1 96.75 108 ARG A C 1
ATOM 861 O O . ARG A 1 108 ? -15.422 -11.852 -5.359 1 96.75 108 ARG A O 1
ATOM 868 N N . ARG A 1 109 ? -15.398 -13.336 -7.012 1 95.19 109 ARG A N 1
ATOM 869 C CA . ARG A 1 109 ? -15.266 -14.484 -6.125 1 95.19 109 ARG A CA 1
ATOM 870 C C . ARG A 1 109 ? -14.211 -15.461 -6.652 1 95.19 109 ARG A C 1
ATOM 872 O O . ARG A 1 109 ? -14.211 -15.797 -7.836 1 95.19 109 ARG A O 1
ATOM 879 N N . VAL A 1 110 ? -13.273 -15.82 -5.797 1 92.44 110 VAL A N 1
ATOM 880 C CA . VAL A 1 110 ? -12.25 -16.812 -6.121 1 92.44 110 VAL A CA 1
ATOM 881 C C . VAL A 1 110 ? -12.523 -18.109 -5.359 1 92.44 110 VAL A C 1
ATOM 883 O O . VAL A 1 110 ? -12.703 -18.094 -4.141 1 92.44 110 VAL A O 1
ATOM 886 N N . GLU A 1 111 ? -12.562 -19.172 -6.102 1 91 111 GLU A N 1
ATOM 887 C CA . GLU A 1 111 ? -12.766 -20.484 -5.5 1 91 111 GLU A CA 1
ATOM 888 C C . GLU A 1 111 ? -11.477 -21.297 -5.508 1 91 111 GLU A C 1
ATOM 890 O O . GLU A 1 111 ? -10.766 -21.344 -6.512 1 91 111 GLU A O 1
ATOM 895 N N . GLU A 1 112 ? -11.203 -21.797 -4.348 1 87.12 112 GLU A N 1
ATOM 896 C CA . GLU A 1 112 ? -10.031 -22.641 -4.195 1 87.12 112 GLU A CA 1
ATOM 897 C C . GLU A 1 112 ? -10.359 -23.906 -3.406 1 87.12 112 GLU A C 1
ATOM 899 O O . GLU A 1 112 ? -11.406 -23.984 -2.758 1 87.12 112 GLU A O 1
ATOM 904 N N . GLU A 1 113 ? -9.5 -24.906 -3.67 1 83.88 113 GLU A N 1
ATOM 905 C CA . GLU A 1 113 ? -9.594 -26.141 -2.891 1 83.88 113 GLU A CA 1
ATOM 906 C C . GLU A 1 113 ? -8.336 -26.344 -2.041 1 83.88 113 GLU A C 1
ATOM 908 O O . GLU A 1 113 ? -7.219 -26.203 -2.535 1 83.88 113 GLU A O 1
ATOM 913 N N . ASP A 1 114 ? -8.531 -26.438 -0.802 1 77.06 114 ASP A N 1
ATOM 914 C CA . ASP A 1 114 ? -7.441 -26.75 0.12 1 77.06 114 ASP A CA 1
ATOM 915 C C . ASP A 1 114 ? -7.723 -28.031 0.889 1 77.06 114 ASP A C 1
ATOM 917 O O . ASP A 1 114 ? -8.609 -28.078 1.749 1 77.06 114 ASP A O 1
ATOM 921 N N . GLY A 1 115 ? -6.824 -29.047 0.626 1 78.12 115 GLY A N 1
ATOM 922 C CA . GLY A 1 115 ? -6.965 -30.312 1.308 1 78.12 115 GLY A CA 1
ATOM 923 C C . GLY A 1 115 ? -8.352 -30.922 1.157 1 78.12 115 GLY A C 1
ATOM 924 O O . GLY A 1 115 ? -8.906 -31.469 2.117 1 78.12 115 GLY A O 1
ATOM 925 N N . GLY A 1 116 ? -9 -30.688 0.077 1 82 116 GLY A N 1
ATOM 926 C CA . GLY A 1 116 ? -10.312 -31.281 -0.152 1 82 116 GLY A CA 1
ATOM 927 C C . GLY A 1 116 ? -11.453 -30.375 0.257 1 82 116 GLY A C 1
ATOM 928 O O . GLY A 1 116 ? -12.625 -30.719 0.061 1 82 116 GLY A O 1
ATOM 929 N N . THR A 1 117 ? -11.148 -29.359 0.932 1 86.31 117 THR A N 1
ATOM 930 C CA . THR A 1 117 ? -12.18 -28.406 1.327 1 86.31 117 THR A CA 1
ATOM 931 C C . THR A 1 117 ? -12.234 -27.234 0.359 1 86.31 117 THR A C 1
ATOM 933 O O . THR A 1 117 ? -11.203 -26.656 0.026 1 86.31 117 THR A O 1
ATOM 936 N N . ARG A 1 118 ? -13.438 -27 -0.109 1 89 118 ARG A N 1
ATOM 937 C CA . ARG A 1 118 ? -13.641 -25.828 -0.974 1 89 118 ARG A CA 1
ATOM 938 C C . ARG A 1 118 ? -13.672 -24.547 -0.161 1 89 118 ARG A C 1
ATOM 940 O O . ARG A 1 118 ? -14.383 -24.453 0.84 1 89 118 ARG A O 1
ATOM 947 N N . ILE A 1 119 ? -12.797 -23.641 -0.543 1 89.75 119 ILE A N 1
ATOM 948 C CA . ILE A 1 119 ? -12.734 -22.344 0.109 1 89.75 119 ILE A CA 1
ATOM 949 C C . ILE A 1 119 ? -13.047 -21.234 -0.901 1 89.75 119 ILE A C 1
ATOM 951 O O . ILE A 1 119 ? -12.609 -21.297 -2.053 1 89.75 119 ILE A O 1
ATOM 955 N N . SER A 1 120 ? -13.938 -20.359 -0.43 1 92.81 120 SER A N 1
ATOM 956 C CA . SER A 1 120 ? -14.281 -19.219 -1.285 1 92.81 120 SER A CA 1
ATOM 957 C C . SER A 1 120 ? -13.766 -17.906 -0.706 1 92.81 120 SER A C 1
ATOM 959 O O . SER A 1 120 ? -13.812 -17.703 0.507 1 92.81 120 SER A O 1
ATOM 961 N N . VAL A 1 121 ? -13.219 -17.094 -1.549 1 94.75 121 VAL A N 1
ATOM 962 C CA . VAL A 1 121 ? -12.789 -15.75 -1.201 1 94.75 121 VAL A CA 1
ATOM 963 C C . VAL A 1 121 ? -13.586 -14.727 -2.008 1 94.75 121 VAL A C 1
ATOM 965 O O . VAL A 1 121 ? -13.633 -14.797 -3.238 1 94.75 121 VAL A O 1
ATOM 968 N N . ASP A 1 122 ? -14.273 -13.852 -1.287 1 97.69 122 ASP A N 1
ATOM 969 C CA . ASP A 1 122 ? -15.016 -12.758 -1.91 1 97.69 122 ASP A CA 1
ATOM 970 C C . ASP A 1 122 ? -14.195 -11.477 -1.92 1 97.69 122 ASP A C 1
ATOM 972 O O . ASP A 1 122 ? -13.477 -11.188 -0.96 1 97.69 122 ASP A O 1
ATOM 976 N N . GLN A 1 123 ? -14.344 -10.781 -2.996 1 98.31 123 GLN A N 1
ATOM 977 C CA . GLN A 1 123 ? -13.625 -9.531 -3.189 1 98.31 123 GLN A CA 1
ATOM 978 C C . GLN A 1 123 ? -14.555 -8.438 -3.705 1 98.31 123 GLN A C 1
ATOM 980 O O . GLN A 1 123 ? -15.391 -8.688 -4.57 1 98.31 123 GLN A O 1
ATOM 985 N N . LEU A 1 124 ? -14.523 -7.266 -3.16 1 98.88 124 LEU A N 1
ATOM 986 C CA . LEU A 1 124 ? -15.18 -6.055 -3.641 1 98.88 124 LEU A CA 1
ATOM 987 C C . LEU A 1 124 ? -14.156 -4.984 -3.998 1 98.88 124 LEU A C 1
ATOM 989 O O . LEU A 1 124 ? -13.312 -4.629 -3.174 1 98.88 124 LEU A O 1
ATOM 993 N N . PHE A 1 125 ? -14.211 -4.543 -5.238 1 98.88 125 PHE A N 1
ATOM 994 C CA . PHE A 1 125 ? -13.281 -3.531 -5.723 1 98.88 125 PHE A CA 1
ATOM 995 C C . PHE A 1 125 ? -13.992 -2.209 -5.973 1 98.88 125 PHE A C 1
ATOM 997 O O . PHE A 1 125 ? -15.07 -2.184 -6.574 1 98.88 125 PHE A O 1
ATOM 1004 N N . PHE A 1 126 ? -13.406 -1.098 -5.531 1 98.75 126 PHE A N 1
ATOM 1005 C CA . PHE A 1 126 ? -13.914 0.241 -5.797 1 98.75 126 PHE A CA 1
ATOM 1006 C C . PHE A 1 126 ? -12.797 1.27 -5.754 1 98.75 126 PHE A C 1
ATOM 1008 O O . PHE A 1 126 ? -11.664 0.95 -5.371 1 98.75 126 PHE A O 1
ATOM 1015 N N . HIS A 1 127 ? -13.078 2.457 -6.16 1 98.69 127 HIS A N 1
ATOM 1016 C CA . HIS A 1 127 ? -12.078 3.514 -6.219 1 98.69 127 HIS A CA 1
ATOM 1017 C C . HIS A 1 127 ? -12.25 4.504 -5.07 1 98.69 127 HIS A C 1
ATOM 1019 O O . HIS A 1 127 ? -13.383 4.805 -4.672 1 98.69 127 HIS A O 1
ATOM 1025 N N . ASP A 1 128 ? -11.086 4.961 -4.598 1 98.38 128 ASP A N 1
ATOM 1026 C CA . ASP A 1 128 ? -11.148 6.156 -3.756 1 98.38 128 ASP A CA 1
ATOM 1027 C C . ASP A 1 128 ? -11.477 7.395 -4.586 1 98.38 128 ASP A C 1
ATOM 1029 O O . ASP A 1 128 ? -11.695 7.297 -5.793 1 98.38 128 ASP A O 1
ATOM 1033 N N . PRO A 1 129 ? -11.508 8.602 -4.047 1 97.69 129 PRO A N 1
ATO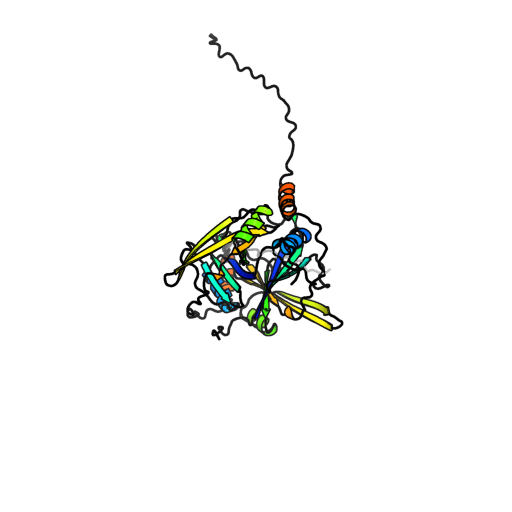M 1034 C CA . PRO A 1 129 ? -11.969 9.789 -4.77 1 97.69 129 PRO A CA 1
ATOM 1035 C C . PRO A 1 129 ? -11.148 10.078 -6.023 1 97.69 129 PRO A C 1
ATOM 1037 O O . PRO A 1 129 ? -11.664 10.656 -6.98 1 97.69 129 PRO A O 1
ATOM 1040 N N . ASP A 1 130 ? -9.891 9.625 -6.035 1 97.94 130 ASP A N 1
ATOM 1041 C CA . ASP A 1 130 ? -9.023 9.984 -7.152 1 97.94 130 ASP A CA 1
ATOM 1042 C C . ASP A 1 130 ? -8.727 8.773 -8.031 1 97.94 130 ASP A C 1
ATOM 1044 O O . ASP A 1 130 ? -7.859 8.828 -8.906 1 97.94 130 ASP A O 1
ATOM 1048 N N . GLY A 1 131 ? -9.367 7.703 -7.766 1 97.69 131 GLY A N 1
ATOM 1049 C CA . GLY A 1 131 ? -9.281 6.574 -8.68 1 97.69 131 GLY A CA 1
ATOM 1050 C C . GLY A 1 131 ? -8.336 5.488 -8.203 1 97.69 131 GLY A C 1
ATOM 1051 O O . GLY A 1 131 ? -8.18 4.461 -8.867 1 97.69 131 GLY A O 1
ATOM 1052 N N . PHE A 1 132 ? -7.672 5.719 -7.09 1 97.81 132 PHE A N 1
ATOM 1053 C CA . PHE A 1 132 ? -6.879 4.633 -6.531 1 97.81 132 PHE A CA 1
ATOM 1054 C C . PHE A 1 132 ? -7.77 3.463 -6.133 1 97.81 132 PHE A C 1
ATOM 1056 O O . PHE A 1 132 ? -8.789 3.65 -5.465 1 97.81 132 PHE A O 1
ATOM 1063 N N . MET A 1 133 ? -7.43 2.27 -6.508 1 98.62 133 MET A N 1
ATOM 1064 C CA . MET A 1 133 ? -8.281 1.1 -6.324 1 98.62 133 MET A CA 1
ATOM 1065 C C . MET A 1 133 ? -8.117 0.518 -4.926 1 98.62 133 MET A C 1
ATOM 1067 O O . MET A 1 133 ? -6.996 0.359 -4.445 1 98.62 133 MET A O 1
ATOM 1071 N N . ILE A 1 134 ? -9.219 0.247 -4.312 1 98.88 134 ILE A N 1
ATOM 1072 C CA . ILE A 1 134 ? -9.289 -0.401 -3.006 1 98.88 134 ILE A CA 1
ATOM 1073 C C . ILE A 1 134 ? -10.031 -1.729 -3.131 1 98.88 134 ILE A C 1
ATOM 1075 O O . ILE A 1 134 ? -11.055 -1.815 -3.818 1 98.88 134 ILE A O 1
ATOM 1079 N N . GLU A 1 135 ? -9.523 -2.709 -2.512 1 98.94 135 GLU A N 1
ATOM 1080 C CA . GLU A 1 135 ? -10.18 -4.008 -2.383 1 98.94 135 GLU A CA 1
ATOM 1081 C C . GLU A 1 135 ? -10.562 -4.293 -0.934 1 98.94 135 GLU A C 1
ATOM 1083 O O . GLU A 1 135 ? -9.781 -4.035 -0.018 1 98.94 135 GLU A O 1
ATOM 1088 N N . ILE A 1 136 ? -11.758 -4.707 -0.745 1 98.88 136 ILE A N 1
ATOM 1089 C CA . ILE A 1 136 ? -12.148 -5.324 0.518 1 98.88 136 ILE A CA 1
ATOM 1090 C C . ILE A 1 136 ? -12.414 -6.812 0.304 1 98.88 136 ILE A C 1
ATOM 1092 O O . ILE A 1 136 ? -13.078 -7.203 -0.66 1 98.88 136 ILE A O 1
ATOM 1096 N N . CYS A 1 137 ? -11.891 -7.609 1.207 1 98.56 137 CYS A N 1
ATOM 1097 C CA . CYS A 1 137 ? -11.992 -9.047 0.964 1 98.56 137 CYS A CA 1
ATOM 1098 C C . CYS A 1 137 ? -12.07 -9.812 2.277 1 98.56 137 CYS A C 1
ATOM 1100 O O . CYS A 1 137 ? -11.938 -9.227 3.354 1 98.56 137 CYS A O 1
ATOM 1102 N N . ASN A 1 138 ? -12.414 -11.086 2.203 1 97.94 138 ASN A N 1
ATOM 1103 C CA . ASN A 1 138 ? -12.234 -12.062 3.275 1 97.94 138 ASN A CA 1
ATOM 1104 C C . ASN A 1 138 ? -11.125 -13.055 2.947 1 97.94 138 ASN A C 1
ATOM 1106 O O . ASN A 1 138 ? -11.305 -14.266 3.104 1 97.94 138 ASN A O 1
ATOM 1110 N N . CYS A 1 139 ? -10.008 -12.508 2.52 1 94.38 139 CYS A N 1
ATOM 1111 C CA . CYS A 1 139 ? -8.883 -13.266 1.988 1 94.38 139 CYS A CA 1
ATOM 1112 C C . CYS A 1 139 ? -8.273 -14.164 3.057 1 94.38 139 CYS A C 1
ATOM 1114 O O . CYS A 1 139 ? -7.629 -15.164 2.738 1 94.38 139 CYS A O 1
ATOM 1116 N N . ASP A 1 140 ? -8.484 -13.859 4.25 1 92.62 140 ASP A N 1
ATOM 1117 C CA . ASP A 1 140 ? -7.926 -14.656 5.344 1 92.62 140 ASP A CA 1
ATOM 1118 C C . ASP A 1 140 ? -8.523 -16.062 5.363 1 92.62 140 ASP A C 1
ATOM 1120 O O . ASP A 1 140 ? -8.016 -16.953 6.047 1 92.62 140 ASP A O 1
ATOM 1124 N N . ASN A 1 141 ? -9.625 -16.234 4.621 1 90.12 141 ASN A N 1
ATOM 1125 C CA . ASN A 1 141 ? -10.164 -17.578 4.469 1 90.12 141 ASN A CA 1
ATOM 1126 C C . ASN A 1 141 ? -9.141 -18.516 3.842 1 90.12 141 ASN A C 1
ATOM 1128 O O . ASN A 1 141 ? -9.25 -19.734 3.971 1 90.12 141 ASN A O 1
ATOM 1132 N N . LEU A 1 142 ? -8.195 -17.922 3.113 1 89.12 142 LEU A N 1
ATOM 1133 C CA . LEU A 1 142 ? -7.109 -18.703 2.529 1 89.12 142 LEU A CA 1
ATOM 1134 C C . LEU A 1 142 ? -5.879 -18.688 3.428 1 89.12 142 LEU A C 1
ATOM 1136 O O . LEU A 1 142 ? -5.449 -17.609 3.875 1 89.12 142 LEU A O 1
ATOM 1140 N N . ARG A 1 143 ? -5.34 -19.797 3.643 1 87.75 143 ARG A N 1
ATOM 1141 C CA . ARG A 1 143 ? -4.125 -19.859 4.445 1 87.75 143 ARG A CA 1
ATOM 1142 C C . ARG A 1 143 ? -2.914 -19.375 3.656 1 87.75 143 ARG A C 1
ATOM 1144 O O . ARG A 1 143 ? -2.828 -19.594 2.445 1 87.75 143 ARG A O 1
ATOM 1151 N N . VAL A 1 144 ? -2.074 -18.75 4.406 1 92 144 VAL A N 1
ATOM 1152 C CA . VAL A 1 144 ? -0.798 -18.375 3.807 1 92 144 VAL A CA 1
ATOM 1153 C C . VAL A 1 144 ? 0.17 -19.547 3.869 1 92 144 VAL A C 1
ATOM 1155 O O . VAL A 1 144 ? 0.59 -19.953 4.957 1 92 144 VAL A O 1
ATOM 1158 N N . ILE A 1 145 ? 0.538 -20.125 2.729 1 92.44 145 ILE A N 1
ATOM 1159 C CA . ILE A 1 145 ? 1.404 -21.297 2.668 1 92.44 145 ILE A CA 1
ATOM 1160 C C . ILE A 1 145 ? 2.713 -20.922 1.969 1 92.44 145 ILE A C 1
ATOM 1162 O O . ILE A 1 145 ? 2.738 -20.719 0.754 1 92.44 145 ILE A O 1
ATOM 1166 N N . PRO A 1 146 ? 3.812 -20.781 2.768 1 94.25 146 PRO A N 1
ATOM 1167 C CA . PRO A 1 146 ? 5.094 -20.484 2.121 1 94.25 146 PRO A CA 1
ATOM 1168 C C . PRO A 1 146 ? 5.508 -21.562 1.112 1 94.25 146 PRO A C 1
ATOM 1170 O O . PRO A 1 146 ? 5.273 -22.75 1.336 1 94.25 146 PRO A O 1
ATOM 1173 N N . LEU A 1 147 ? 6.027 -21.109 0.003 1 93.25 147 LEU A N 1
ATOM 1174 C CA . LEU A 1 147 ? 6.605 -22.031 -0.975 1 93.25 147 LEU A CA 1
ATOM 1175 C C . LEU A 1 147 ? 8.055 -22.359 -0.62 1 93.25 147 LEU A C 1
ATOM 1177 O O . LEU A 1 147 ? 8.75 -21.547 -0.007 1 93.25 147 LEU A O 1
ATOM 1181 N N . PRO A 1 148 ? 8.43 -23.578 -1.027 1 86.88 148 PRO A N 1
ATOM 1182 C CA . PRO A 1 148 ? 9.828 -23.906 -0.747 1 86.88 148 PRO A CA 1
ATOM 1183 C C . PRO A 1 148 ? 10.812 -22.969 -1.424 1 86.88 148 PRO A C 1
ATOM 1185 O O . PRO A 1 148 ? 10.539 -22.453 -2.514 1 86.88 148 PRO A O 1
ATOM 1188 N N . ALA A 1 149 ? 11.859 -22.625 -0.668 1 75.5 149 ALA A N 1
ATOM 1189 C CA . ALA A 1 149 ? 12.875 -21.703 -1.177 1 75.5 149 ALA A CA 1
ATOM 1190 C C . ALA A 1 149 ? 13.453 -22.188 -2.496 1 75.5 149 ALA A C 1
ATOM 1192 O O . ALA A 1 149 ? 13.695 -23.391 -2.664 1 75.5 149 ALA A O 1
ATOM 1193 N N . GLN A 1 150 ? 13.219 -21.375 -3.605 1 65.06 150 GLN A N 1
ATOM 1194 C CA . GLN A 1 150 ? 13.93 -21.734 -4.828 1 65.06 150 GLN A CA 1
ATOM 1195 C C . GLN A 1 150 ? 15.422 -21.422 -4.715 1 65.06 150 GLN A C 1
ATOM 1197 O O . GLN A 1 150 ? 15.805 -20.375 -4.195 1 65.06 150 GLN A O 1
ATOM 1202 N N . PRO A 1 151 ? 16.234 -22.312 -5 1 55.22 151 PRO A N 1
ATOM 1203 C CA . PRO A 1 151 ? 17.672 -22.047 -4.918 1 55.22 151 PRO A CA 1
ATOM 1204 C C . PRO A 1 151 ? 18.094 -20.781 -5.672 1 55.22 151 PRO A C 1
ATOM 1206 O O . PRO A 1 151 ? 17.531 -20.484 -6.734 1 55.22 151 PRO A O 1
ATOM 1209 N N . LEU A 1 152 ? 18.469 -19.688 -4.965 1 51.19 152 LEU A N 1
ATOM 1210 C CA . LEU A 1 152 ? 18.938 -18.406 -5.488 1 51.19 152 LEU A CA 1
ATOM 1211 C C . LEU A 1 152 ? 19.938 -18.625 -6.617 1 51.19 152 LEU A C 1
ATOM 1213 O O . LEU A 1 152 ? 20.938 -19.328 -6.434 1 51.19 152 LEU A O 1
ATOM 1217 N N . ALA A 1 153 ? 19.609 -18.609 -7.879 1 45.81 153 ALA A N 1
ATOM 1218 C CA . ALA A 1 153 ? 20.781 -18.391 -8.719 1 45.81 153 ALA A CA 1
ATOM 1219 C C . ALA A 1 153 ? 21.531 -17.141 -8.289 1 45.81 153 ALA A C 1
ATOM 1221 O O . ALA A 1 153 ? 20.938 -16.094 -8.031 1 45.81 153 ALA A O 1
ATOM 1222 N N . SER A 1 154 ? 22.578 -17.125 -7.664 1 43.44 154 SER A N 1
ATOM 1223 C CA . SER A 1 154 ? 23.438 -16.062 -7.148 1 43.44 154 SER A CA 1
ATOM 1224 C C . SER A 1 154 ? 23.391 -14.82 -8.039 1 43.44 154 SER A C 1
ATOM 1226 O O . SER A 1 154 ? 24.234 -14.641 -8.914 1 43.44 154 SER A O 1
ATOM 1228 N N . ARG A 1 155 ? 22.234 -14.367 -8.57 1 48.09 155 ARG A N 1
ATOM 1229 C CA . ARG A 1 155 ? 22.438 -13.195 -9.414 1 48.09 155 ARG A CA 1
ATOM 1230 C C . ARG A 1 155 ? 22.375 -11.906 -8.594 1 48.09 155 ARG A C 1
ATOM 1232 O O . ARG A 1 155 ? 21.531 -11.781 -7.699 1 48.09 155 ARG A O 1
ATOM 1239 N N . ASN A 1 156 ? 23.375 -11.078 -8.57 1 48.38 156 ASN A N 1
ATOM 1240 C CA . ASN A 1 156 ? 23.547 -9.766 -7.949 1 48.38 156 ASN A CA 1
ATOM 1241 C C . ASN A 1 156 ? 22.375 -8.852 -8.25 1 48.38 156 ASN A C 1
ATOM 1243 O O . ASN A 1 156 ? 22.016 -8.633 -9.406 1 48.38 156 ASN A O 1
ATOM 1247 N N . PRO A 1 157 ? 21.703 -8.43 -7.211 1 49.5 157 PRO A N 1
ATOM 1248 C CA . PRO A 1 157 ? 20.562 -7.523 -7.422 1 49.5 157 PRO A CA 1
ATOM 1249 C C . PRO A 1 157 ? 20.891 -6.395 -8.398 1 49.5 157 PRO A C 1
ATOM 1251 O O . PRO A 1 157 ? 20 -5.867 -9.062 1 49.5 157 PRO A O 1
ATOM 1254 N N . ALA A 1 158 ? 22.203 -6.066 -8.391 1 47.69 158 ALA A N 1
ATOM 1255 C CA . ALA A 1 158 ? 22.641 -4.984 -9.266 1 47.69 158 ALA A CA 1
ATOM 1256 C C . ALA A 1 158 ? 22.453 -5.355 -10.734 1 47.69 158 ALA A C 1
ATOM 1258 O O . ALA A 1 158 ? 22.156 -4.492 -11.562 1 47.69 158 ALA A O 1
ATOM 1259 N N . SER A 1 159 ? 22.703 -6.539 -11.023 1 47.22 159 SER A N 1
ATOM 1260 C CA . SER A 1 159 ? 22.594 -6.977 -12.414 1 47.22 159 SER A CA 1
ATOM 1261 C C . SER A 1 159 ? 21.141 -6.883 -12.898 1 47.22 159 SER A C 1
ATOM 1263 O O . SER A 1 159 ? 20.891 -6.621 -14.078 1 47.22 159 SER A O 1
ATOM 1265 N N . MET A 1 160 ? 20.328 -7.039 -11.992 1 48.84 160 MET A N 1
ATOM 1266 C CA . MET A 1 160 ? 18.906 -7.074 -12.32 1 48.84 160 MET A CA 1
ATOM 1267 C C . MET A 1 160 ? 18.391 -5.676 -12.656 1 48.84 160 MET A C 1
ATOM 1269 O O . MET A 1 160 ? 17.562 -5.52 -13.555 1 48.84 160 MET A O 1
ATOM 1273 N N . LEU A 1 161 ? 18.844 -4.723 -11.906 1 52.34 161 LEU A N 1
ATOM 1274 C CA . LEU A 1 161 ? 18.375 -3.363 -12.133 1 52.34 161 LEU A CA 1
ATOM 1275 C C . LEU A 1 161 ? 19.078 -2.74 -13.336 1 52.34 161 LEU A C 1
ATOM 1277 O O . LEU A 1 161 ? 18.5 -1.902 -14.031 1 52.34 161 LEU A O 1
ATOM 1281 N N . ARG A 1 162 ? 20.391 -3.191 -13.594 1 48.31 162 ARG A N 1
ATOM 1282 C CA . ARG A 1 162 ? 21.172 -2.689 -14.719 1 48.31 162 ARG A CA 1
ATOM 1283 C C . ARG A 1 162 ? 20.609 -3.188 -16.047 1 48.31 162 ARG A C 1
ATOM 1285 O O . ARG A 1 162 ? 20.625 -2.463 -17.047 1 48.31 162 ARG A O 1
ATOM 1292 N N . GLU A 1 163 ? 20.203 -4.426 -16.078 1 47.59 163 GLU A N 1
ATOM 1293 C CA . GLU A 1 163 ? 19.688 -4.934 -17.328 1 47.59 163 GLU A CA 1
ATOM 1294 C C . GLU A 1 163 ? 18.469 -4.145 -17.781 1 47.59 163 GLU A C 1
ATOM 1296 O O . GLU A 1 163 ? 18.234 -3.967 -18.984 1 47.59 163 GLU A O 1
ATOM 1301 N N . ALA A 1 164 ? 17.781 -3.574 -16.859 1 45.56 164 ALA A N 1
ATOM 1302 C CA . ALA A 1 164 ? 16.641 -2.729 -17.203 1 45.56 164 ALA A CA 1
ATOM 1303 C C . ALA A 1 164 ? 17.109 -1.422 -17.844 1 45.56 164 ALA A C 1
ATOM 1305 O O . ALA A 1 164 ? 16.422 -0.873 -18.703 1 45.56 164 ALA A O 1
ATOM 1306 N N . HIS A 1 165 ? 18.328 -0.934 -17.453 1 42.56 165 HIS A N 1
ATOM 1307 C CA . HIS A 1 165 ? 18.859 0.289 -18.047 1 42.56 165 HIS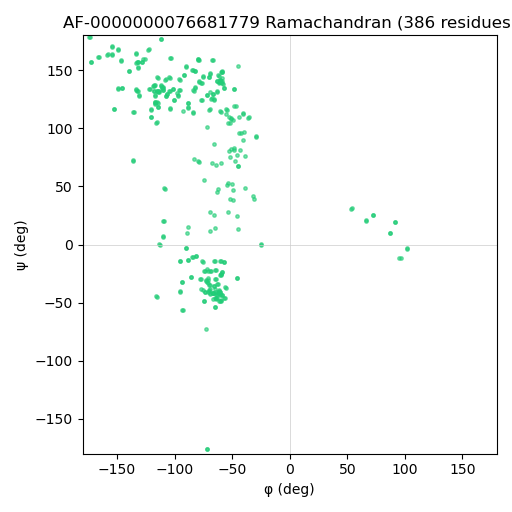 A CA 1
ATOM 1308 C C . HIS A 1 165 ? 19.375 0.041 -19.453 1 42.56 165 HIS A C 1
ATOM 1310 O O . HIS A 1 165 ? 19.266 0.906 -20.328 1 42.56 165 HIS A O 1
ATOM 1316 N N . GLU A 1 166 ? 20.031 -1.078 -19.719 1 42.81 166 GLU A N 1
ATOM 1317 C CA . GLU A 1 166 ? 20.688 -1.315 -21 1 42.81 166 GLU A CA 1
ATOM 1318 C C . GLU A 1 166 ? 19.641 -1.546 -22.109 1 42.81 166 GLU A C 1
ATOM 1320 O O . GLU A 1 166 ? 19.891 -1.213 -23.266 1 42.81 166 GLU A O 1
ATOM 1325 N N . LEU A 1 167 ? 18.531 -2.125 -21.844 1 41.94 167 LEU A N 1
ATOM 1326 C CA . LEU A 1 167 ? 17.594 -2.312 -22.938 1 41.94 167 LEU A CA 1
ATOM 1327 C C . LEU A 1 167 ? 17.031 -0.975 -23.406 1 41.94 167 LEU A C 1
ATOM 1329 O O . LEU A 1 167 ? 16.484 -0.871 -24.516 1 41.94 167 LEU A O 1
ATOM 1333 N N . GLY A 1 168 ? 17.047 0.047 -22.562 1 37.44 168 GLY A N 1
ATOM 1334 C CA . GLY A 1 168 ? 16.609 1.353 -23.031 1 37.44 168 GLY A CA 1
ATOM 1335 C C . GLY A 1 168 ? 17.609 2.004 -23.969 1 37.44 168 GLY A C 1
ATOM 1336 O O . GLY A 1 168 ? 17.266 2.967 -24.672 1 37.44 168 GLY A O 1
ATOM 1337 N N . SER A 1 169 ? 18.875 1.699 -23.75 1 35.94 169 SER A N 1
ATOM 1338 C CA . SER A 1 169 ? 19.859 2.477 -24.5 1 35.94 169 SER A CA 1
ATOM 1339 C C . SER A 1 169 ? 20.156 1.826 -25.844 1 35.94 169 SER A C 1
ATOM 1341 O O . SER A 1 169 ? 21.234 2.025 -26.406 1 35.94 169 SER A O 1
ATOM 1343 N N . SER A 1 170 ? 19.469 0.872 -26.266 1 33.69 170 SER A N 1
ATOM 1344 C CA . SER A 1 170 ? 19.984 0.307 -27.516 1 33.69 170 SER A CA 1
ATOM 1345 C C . SER A 1 170 ? 19.891 1.31 -28.656 1 33.69 170 SER A C 1
ATOM 1347 O O . SER A 1 170 ? 19.859 0.923 -29.828 1 33.69 170 SER A O 1
ATOM 1349 N N . ASP A 1 171 ? 19.672 2.586 -28.484 1 30.91 171 ASP A N 1
ATOM 1350 C CA . ASP A 1 171 ? 19.656 3.338 -29.734 1 30.91 171 ASP A CA 1
ATOM 1351 C C . ASP A 1 171 ? 21.062 3.408 -30.344 1 30.91 171 ASP A C 1
ATOM 1353 O O . ASP A 1 171 ? 21.734 4.434 -30.25 1 30.91 171 ASP A O 1
ATOM 1357 N N . ASP A 1 172 ? 21.969 2.461 -30.125 1 30.3 172 ASP A N 1
ATOM 1358 C CA . ASP A 1 172 ? 23.219 2.668 -30.828 1 30.3 172 ASP A CA 1
ATOM 1359 C C . ASP A 1 172 ? 23 2.656 -32.344 1 30.3 172 ASP A C 1
ATOM 1361 O O . ASP A 1 172 ? 23.031 1.598 -32.969 1 30.3 172 ASP A O 1
ATOM 1365 N N . HIS A 1 173 ? 22 3.371 -32.969 1 29.38 173 HIS A N 1
ATOM 1366 C CA . HIS A 1 173 ? 22.156 3.605 -34.375 1 29.38 173 HIS A CA 1
ATOM 1367 C C . HIS A 1 173 ? 23.516 4.234 -34.688 1 29.38 173 HIS A C 1
ATOM 1369 O O . HIS A 1 173 ? 23.812 5.328 -34.219 1 29.38 173 HIS A O 1
ATOM 1375 N N . HIS A 1 174 ? 24.562 3.477 -34.75 1 26.73 174 HIS A N 1
ATOM 1376 C CA . HIS A 1 174 ? 25.844 3.881 -35.312 1 26.73 174 HIS A CA 1
ATOM 1377 C C . HIS A 1 174 ? 25.672 4.594 -36.656 1 26.73 174 HIS A C 1
ATOM 1379 O O . HIS A 1 174 ? 25.234 3.986 -37.625 1 26.73 174 HIS A O 1
ATOM 1385 N N . PRO A 1 175 ? 25.281 5.816 -36.719 1 25.56 175 PRO A N 1
ATOM 1386 C CA . PRO A 1 175 ? 25.359 6.453 -38.062 1 25.56 175 PRO A CA 1
ATOM 1387 C C . PRO A 1 175 ? 26.734 6.316 -38.688 1 25.56 175 PRO A C 1
ATOM 1389 O O . PRO A 1 175 ? 27.734 6.148 -38 1 25.56 175 PRO A O 1
ATOM 1392 N N . HIS A 1 176 ? 26.938 5.488 -39.781 1 24.5 176 HIS A N 1
ATOM 1393 C CA . HIS A 1 176 ? 28.078 5.457 -40.688 1 24.5 176 HIS A CA 1
ATOM 1394 C C . HIS A 1 176 ? 28.578 6.863 -41 1 24.5 176 HIS A C 1
ATOM 1396 O O . HIS A 1 176 ? 27.828 7.695 -41.5 1 24.5 176 HIS A O 1
ATOM 1402 N N . SER A 1 177 ? 29.281 7.473 -40.062 1 20.27 177 SER A N 1
ATOM 1403 C CA . SER A 1 177 ? 29.969 8.75 -40.25 1 20.27 177 SER A CA 1
ATOM 1404 C C . SER A 1 177 ? 30.797 8.766 -41.531 1 20.27 177 SER A C 1
ATOM 1406 O O . SER A 1 177 ? 31.703 7.934 -41.688 1 20.27 177 SER A O 1
ATOM 1408 N N . LEU A 1 178 ? 30.156 9.023 -42.75 1 21.8 178 LEU A N 1
ATOM 1409 C CA . LEU A 1 178 ? 30.812 9.516 -43.969 1 21.8 178 LEU A CA 1
ATOM 1410 C C . LEU A 1 178 ? 31.859 10.57 -43.625 1 21.8 178 LEU A C 1
ATOM 1412 O O . LEU A 1 178 ? 31.578 11.539 -42.938 1 21.8 178 LEU A O 1
ATOM 1416 N N . HIS A 1 179 ? 33.125 10.172 -43.531 1 22.19 179 HIS A N 1
ATOM 1417 C CA . HIS A 1 179 ? 34.375 10.945 -43.375 1 22.19 179 HIS A CA 1
ATOM 1418 C C . HIS A 1 179 ? 34.438 12.07 -44.375 1 22.19 179 HIS A C 1
ATOM 1420 O O . HIS A 1 179 ? 34.719 11.828 -45.562 1 22.19 179 HIS A O 1
ATOM 1426 N N . LEU A 1 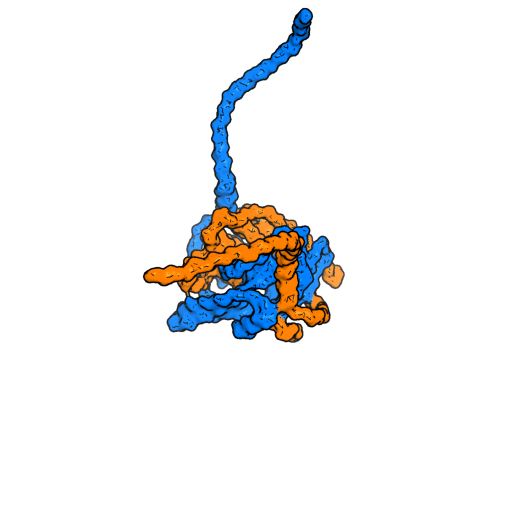180 ? 33.375 12.883 -44.562 1 20.75 180 LEU A N 1
ATOM 1427 C CA . LEU A 1 180 ? 33.688 13.914 -45.531 1 20.75 180 LEU A CA 1
ATOM 1428 C C . LEU A 1 180 ? 34.938 14.711 -45.125 1 20.75 180 LEU A C 1
ATOM 1430 O O . LEU A 1 180 ? 35.062 15.086 -43.938 1 20.75 180 LEU A O 1
ATOM 1434 N N . PRO A 1 181 ? 36.125 14.633 -45.844 1 22.45 181 PRO A N 1
ATOM 1435 C CA . PRO A 1 181 ? 37.406 15.328 -45.656 1 22.45 181 PRO A CA 1
ATOM 1436 C C . PRO A 1 181 ? 37.25 16.844 -45.625 1 22.45 181 PRO A C 1
ATOM 1438 O O . PRO A 1 181 ? 36.75 17.438 -46.594 1 22.45 181 PRO A O 1
ATOM 1441 N N . THR A 1 182 ? 36.344 17.422 -44.812 1 18.89 182 THR A N 1
ATOM 1442 C CA . THR A 1 182 ? 36.031 18.797 -45.156 1 18.89 182 THR A CA 1
ATOM 1443 C C . THR A 1 182 ? 37.281 19.672 -45.094 1 18.89 182 THR A C 1
ATOM 1445 O O . THR A 1 182 ? 37.812 19.906 -44 1 18.89 182 THR A O 1
ATOM 1448 N N . GLU A 1 183 ? 38.25 19.5 -46.031 1 21.16 183 GLU A N 1
ATOM 1449 C CA . GLU A 1 183 ? 39.344 20.422 -46.312 1 21.16 183 GLU A CA 1
ATOM 1450 C C . GLU A 1 183 ? 38.812 21.859 -46.406 1 21.16 183 GLU A C 1
ATOM 1452 O O . GLU A 1 183 ? 39.594 22.781 -46.719 1 21.16 183 GLU A O 1
ATOM 1457 N N . LEU A 1 184 ? 37.719 22.281 -45.844 1 17.84 184 LEU A N 1
ATOM 1458 C CA . LEU A 1 184 ? 37.375 23.578 -46.375 1 17.84 184 LEU A CA 1
ATOM 1459 C C . LEU A 1 184 ? 38.438 24.625 -46.031 1 17.84 184 LEU A C 1
ATOM 1461 O O . LEU A 1 184 ? 38.625 24.953 -44.844 1 17.84 184 LEU A O 1
ATOM 1465 N N . ASN A 1 185 ? 39.688 24.516 -46.625 1 20.33 185 ASN A N 1
ATOM 1466 C CA . ASN A 1 185 ? 40.625 25.609 -46.5 1 20.33 185 ASN A CA 1
ATOM 1467 C C . ASN A 1 185 ? 40 26.969 -46.812 1 20.33 185 ASN A C 1
ATOM 1469 O O . ASN A 1 185 ? 39.531 27.188 -47.938 1 20.33 185 ASN A O 1
ATOM 1473 N N . PRO A 1 186 ? 39.125 27.562 -45.969 1 19.61 186 PRO A N 1
ATOM 1474 C CA . PRO A 1 186 ? 38.438 28.781 -46.438 1 19.61 186 PRO A CA 1
ATOM 1475 C C . PRO A 1 186 ? 39.375 29.766 -47.125 1 19.61 186 PRO A C 1
ATOM 1477 O O . PRO A 1 186 ? 40.594 29.719 -46.906 1 19.61 186 PRO A O 1
ATOM 1480 N N . ILE A 1 187 ? 38.812 30.578 -48.031 1 20.62 187 ILE A N 1
ATOM 1481 C CA . ILE A 1 187 ? 38.875 31.578 -49.094 1 20.62 187 ILE A CA 1
ATOM 1482 C C . ILE A 1 187 ? 39.562 32.844 -48.562 1 20.62 187 ILE A C 1
ATOM 1484 O O . ILE A 1 187 ? 39.219 33.344 -47.5 1 20.62 187 ILE A O 1
ATOM 1488 N N . ASP A 1 188 ? 40.656 33.094 -49.094 1 20.33 188 ASP A N 1
ATOM 1489 C CA . ASP A 1 188 ? 41.5 34.281 -49.25 1 20.33 188 ASP A CA 1
ATOM 1490 C C . ASP A 1 188 ? 40.688 35.5 -49.625 1 20.33 188 ASP A C 1
ATOM 1492 O O . ASP A 1 188 ? 39.969 35.5 -50.625 1 20.33 188 ASP A O 1
ATOM 1496 N N . GLN A 1 189 ? 39.969 36.281 -48.625 1 18.53 189 GLN A N 1
ATOM 1497 C CA . GLN A 1 189 ? 39.406 37.625 -48.781 1 18.53 189 GLN A CA 1
ATOM 1498 C C . GLN A 1 189 ? 40.312 38.531 -49.594 1 18.53 189 GLN A C 1
ATOM 1500 O O . GLN A 1 189 ? 41.25 39.125 -49.031 1 18.53 189 GLN A O 1
ATOM 1505 N N . THR A 1 190 ? 40.812 38.094 -50.781 1 19.14 190 THR A N 1
ATOM 1506 C CA . THR A 1 190 ? 41.438 39.125 -51.594 1 19.14 190 THR A CA 1
ATOM 1507 C C . THR A 1 190 ? 40.469 40.25 -51.938 1 19.14 190 THR A C 1
ATOM 1509 O O . THR A 1 190 ? 39.25 40 -52.031 1 19.14 190 THR A O 1
ATOM 1512 N N . MET A 1 191 ? 40.812 41.656 -51.969 1 21 191 MET A N 1
ATOM 1513 C CA . MET A 1 191 ? 40.562 43.031 -52.312 1 21 191 MET A CA 1
ATOM 1514 C C . MET A 1 191 ? 40.062 43.156 -53.75 1 21 191 MET A C 1
ATOM 1516 O O . MET A 1 191 ? 39.938 44.281 -54.25 1 21 191 MET A O 1
ATOM 1520 N N . TYR A 1 192 ? 39.594 42.031 -54.562 1 17.88 192 TYR A N 1
ATOM 1521 C CA . TYR A 1 192 ? 39.656 42.438 -55.969 1 17.88 192 TYR A CA 1
ATOM 1522 C C . TYR A 1 192 ? 38.594 43.5 -56.25 1 17.88 192 TYR A C 1
ATOM 1524 O O . TYR A 1 192 ? 37.469 43.438 -55.719 1 17.88 192 TYR A O 1
ATOM 1532 N N . THR A 1 193 ? 39 44.625 -56.906 1 21 193 THR A N 1
ATOM 1533 C CA . THR A 1 193 ? 38.75 45.844 -57.625 1 21 193 THR A CA 1
ATOM 1534 C C . THR A 1 193 ? 37.75 45.625 -58.75 1 21 193 THR A C 1
ATOM 1536 O O . THR A 1 193 ? 38.062 45 -59.781 1 21 193 THR A O 1
ATOM 1539 N N . LEU A 1 194 ? 36.594 44.719 -58.531 1 19.5 194 LEU A N 1
ATOM 1540 C CA . LEU A 1 194 ? 36 44.719 -59.875 1 19.5 194 LEU A CA 1
ATOM 1541 C C . LEU A 1 194 ? 35.625 46.125 -60.281 1 19.5 194 LEU A C 1
ATOM 1543 O O . LEU A 1 194 ? 35.125 46.906 -59.469 1 19.5 194 LEU A O 1
ATOM 1547 N N . PRO A 1 195 ? 35.75 46.594 -61.562 1 25.98 195 PRO A N 1
ATOM 1548 C CA . PRO A 1 195 ? 35.469 47.875 -62.188 1 25.98 195 PRO A CA 1
ATOM 1549 C C . PRO A 1 195 ? 34.031 48.344 -62.031 1 25.98 195 PRO A C 1
ATOM 1551 O O . PRO A 1 195 ? 33.156 47.5 -61.812 1 25.98 195 PRO A O 1
ATOM 1554 N N . MET B 1 1 ? -12.359 2.74 22.562 1 28.41 1 MET B N 1
ATOM 1555 C CA . MET B 1 1 ? -13 2.279 21.328 1 28.41 1 MET B CA 1
ATOM 1556 C C . MET B 1 1 ? -13.367 3.459 20.438 1 28.41 1 MET B C 1
ATOM 1558 O O . MET B 1 1 ? -14.195 4.293 20.812 1 28.41 1 MET B O 1
ATOM 1562 N N . LEU B 1 2 ? -12.414 4.023 19.812 1 35.75 2 LEU B N 1
ATOM 1563 C CA . LEU B 1 2 ? -12.68 5.262 19.078 1 35.75 2 LEU B CA 1
ATOM 1564 C C . LEU B 1 2 ? -14.023 5.191 18.359 1 35.75 2 LEU B C 1
ATOM 1566 O O . LEU B 1 2 ? -14.406 4.133 17.859 1 35.75 2 LEU B O 1
ATOM 1570 N N . GLU B 1 3 ? -14.953 5.922 18.719 1 36.03 3 GLU B N 1
ATOM 1571 C CA . GLU B 1 3 ? -16.297 5.977 18.156 1 36.03 3 GLU B CA 1
ATOM 1572 C C . GLU B 1 3 ? -16.266 5.977 16.625 1 36.03 3 GLU B C 1
ATOM 1574 O O . GLU B 1 3 ? -15.727 6.898 16.016 1 36.03 3 GLU B O 1
ATOM 1579 N N . HIS B 1 4 ? -15.852 4.875 15.945 1 45.84 4 HIS B N 1
ATOM 1580 C CA . HIS B 1 4 ? -16.094 4.641 14.531 1 45.84 4 HIS B CA 1
ATOM 1581 C C . HIS B 1 4 ? -17.375 5.32 14.07 1 45.84 4 HIS B C 1
ATOM 1583 O O . HIS B 1 4 ? -18.422 5.172 14.711 1 45.84 4 HIS B O 1
ATOM 1589 N N . SER B 1 5 ? -17.344 6.484 13.594 1 53.03 5 SER B N 1
ATOM 1590 C CA . SER B 1 5 ? -18.609 6.957 13.039 1 53.03 5 SER B CA 1
ATOM 1591 C C . SER B 1 5 ? -19.375 5.824 12.367 1 53.03 5 SER B C 1
ATOM 1593 O O . SER B 1 5 ? -18.781 4.875 11.859 1 53.03 5 SER B O 1
ATOM 1595 N N . GLY B 1 6 ? -20.422 5.41 12.93 1 64.62 6 GLY B N 1
ATOM 1596 C CA . GLY B 1 6 ? -21.344 4.355 12.539 1 64.62 6 GLY B CA 1
ATOM 1597 C C . GLY B 1 6 ? -21.344 4.09 11.039 1 64.62 6 GLY B C 1
ATOM 1598 O O . GLY B 1 6 ? -21.875 3.082 10.586 1 64.62 6 GLY B O 1
ATOM 1599 N N . ASP B 1 7 ? -20.469 4.891 10.242 1 85.19 7 ASP B N 1
ATOM 1600 C CA . ASP B 1 7 ? -20.609 4.742 8.797 1 85.19 7 ASP B CA 1
ATOM 1601 C C . ASP B 1 7 ? -19.375 4.094 8.18 1 85.19 7 ASP B C 1
ATOM 1603 O O . ASP B 1 7 ? -19.375 3.723 7.004 1 85.19 7 ASP B O 1
ATOM 1607 N N . ALA B 1 8 ? -18.375 3.775 9.047 1 93.38 8 ALA B N 1
ATOM 1608 C CA . ALA B 1 8 ? -17.156 3.229 8.477 1 93.38 8 ALA B CA 1
ATOM 1609 C C . ALA B 1 8 ? -17.297 1.733 8.211 1 93.38 8 ALA B C 1
ATOM 1611 O O . ALA B 1 8 ? -18.062 1.042 8.883 1 93.38 8 ALA B O 1
ATOM 1612 N N . LEU B 1 9 ? -16.578 1.263 7.168 1 98 9 LEU B N 1
ATOM 1613 C CA . LEU B 1 9 ? -16.531 -0.161 6.855 1 98 9 LEU B CA 1
ATOM 1614 C C . LEU B 1 9 ? -15.922 -0.957 8.008 1 98 9 LEU B C 1
ATOM 1616 O O . LEU B 1 9 ? -15.055 -0.453 8.719 1 98 9 LEU B O 1
ATOM 1620 N N . PRO B 1 10 ? -16.422 -2.168 8.211 1 97.81 10 PRO B N 1
ATOM 1621 C CA . PRO B 1 10 ? -15.883 -3.018 9.273 1 97.81 10 PRO B CA 1
ATOM 1622 C C . PRO B 1 10 ? -14.578 -3.701 8.883 1 97.81 10 PRO B C 1
ATOM 1624 O O . PRO B 1 10 ? -14.531 -4.926 8.742 1 97.81 10 PRO B O 1
ATOM 1627 N N . LEU B 1 11 ? -13.5 -2.969 8.789 1 98.44 11 LEU B N 1
ATOM 1628 C CA . LEU B 1 11 ? -12.195 -3.469 8.367 1 98.44 11 LEU B CA 1
ATOM 1629 C C . LEU B 1 11 ? -11.391 -3.949 9.57 1 98.44 11 LEU B C 1
ATOM 1631 O O . LEU B 1 11 ? -11.594 -3.482 10.695 1 98.44 11 LEU B O 1
ATOM 1635 N N . THR B 1 12 ? -10.5 -4.871 9.336 1 98.19 12 THR B N 1
ATOM 1636 C CA . THR B 1 12 ? -9.703 -5.375 10.453 1 98.19 12 THR B CA 1
ATOM 1637 C C . THR B 1 12 ? -8.227 -5.031 10.273 1 98.19 12 THR B C 1
ATOM 1639 O O . THR B 1 12 ? -7.551 -4.648 11.227 1 98.19 12 THR B O 1
ATOM 1642 N N . HIS B 1 13 ? -7.664 -5.23 9.039 1 98.19 13 HIS B N 1
ATOM 1643 C CA . HIS B 1 13 ? -6.258 -4.941 8.773 1 98.19 13 HIS B CA 1
ATOM 1644 C C . HIS B 1 13 ? -5.973 -4.918 7.277 1 98.19 13 HIS B C 1
ATOM 1646 O O . HIS B 1 13 ? -6.816 -5.32 6.473 1 98.19 13 HIS B O 1
ATOM 1652 N N . LEU B 1 14 ? -4.867 -4.301 6.914 1 98.69 14 LEU B N 1
ATOM 1653 C CA . LEU B 1 14 ? -4.375 -4.375 5.539 1 98.69 14 LEU B CA 1
ATOM 1654 C C . LEU B 1 14 ? -3.959 -5.797 5.188 1 98.69 14 LEU B C 1
ATOM 1656 O O . LEU B 1 14 ? -3.191 -6.426 5.918 1 98.69 14 LEU B O 1
ATOM 1660 N N . ASN B 1 15 ? -4.5 -6.309 4.148 1 98.62 15 ASN B N 1
ATOM 1661 C CA . ASN B 1 15 ? -4.199 -7.688 3.779 1 98.62 15 ASN B CA 1
ATOM 1662 C C . ASN B 1 15 ? -3.045 -7.766 2.785 1 98.62 15 ASN B C 1
ATOM 1664 O O . ASN B 1 15 ? -2.09 -8.516 2.992 1 98.62 15 ASN B O 1
ATOM 1668 N N . HIS B 1 16 ? -3.188 -7.066 1.646 1 98.81 16 HIS B N 1
ATOM 1669 C CA . HIS B 1 16 ? -2.115 -7.125 0.656 1 98.81 16 HIS B CA 1
ATOM 1670 C C . HIS B 1 16 ? -2.104 -5.875 -0.216 1 98.81 16 HIS B C 1
ATOM 1672 O O . HIS B 1 16 ? -3.045 -5.078 -0.179 1 98.81 16 HIS B O 1
ATOM 1678 N N . ILE B 1 17 ? -1.013 -5.66 -0.884 1 98.88 17 ILE B N 1
ATOM 1679 C CA . ILE B 1 17 ? -0.823 -4.68 -1.946 1 98.88 17 ILE B CA 1
ATOM 1680 C C . ILE B 1 17 ? -0.576 -5.395 -3.271 1 98.88 17 ILE B C 1
ATOM 1682 O O . ILE B 1 17 ? 0.244 -6.312 -3.346 1 98.88 17 ILE B O 1
ATOM 1686 N N . SER B 1 18 ? -1.308 -4.961 -4.258 1 98.81 18 SER B N 1
ATOM 1687 C CA . SER B 1 18 ? -1.177 -5.566 -5.578 1 98.81 18 SER B CA 1
ATOM 1688 C C . SER B 1 18 ? -0.523 -4.602 -6.562 1 98.81 18 SER B C 1
ATOM 1690 O O . SER B 1 18 ? -0.901 -3.432 -6.641 1 98.81 18 SER B O 1
ATOM 1692 N N . LEU B 1 19 ? 0.418 -5.09 -7.285 1 98.69 19 LEU B N 1
ATOM 1693 C CA . LEU B 1 19 ? 1.178 -4.297 -8.242 1 98.69 19 LEU B CA 1
ATOM 1694 C C . LEU B 1 19 ? 1.283 -5.02 -9.586 1 98.69 19 LEU B C 1
ATOM 1696 O O . LEU B 1 19 ? 1.635 -6.199 -9.633 1 98.69 19 LEU B O 1
ATOM 1700 N N . VAL B 1 20 ? 1.002 -4.285 -10.625 1 98.56 20 VAL B N 1
ATOM 1701 C CA . VAL B 1 20 ? 1.25 -4.785 -11.969 1 98.56 20 VAL B CA 1
ATOM 1702 C C . VAL B 1 20 ? 2.719 -4.582 -12.336 1 98.56 20 VAL B C 1
ATOM 1704 O O . VAL B 1 20 ? 3.295 -3.529 -12.055 1 98.56 20 VAL B O 1
ATOM 1707 N N . CYS B 1 21 ? 3.293 -5.559 -12.891 1 98.44 21 CYS B N 1
ATOM 1708 C CA . CYS B 1 21 ? 4.707 -5.445 -13.227 1 98.44 21 CYS B CA 1
ATOM 1709 C C . CYS B 1 21 ? 4.969 -5.887 -14.656 1 98.44 21 CYS B C 1
ATOM 1711 O O . CYS B 1 21 ? 4.164 -6.613 -15.242 1 98.44 21 CYS B O 1
ATOM 1713 N N . ARG B 1 22 ? 6.047 -5.438 -15.258 1 98.19 22 ARG B N 1
ATOM 1714 C CA . ARG B 1 22 ? 6.484 -5.793 -16.609 1 98.19 22 ARG B CA 1
ATOM 1715 C C . ARG B 1 22 ? 6.949 -7.242 -16.672 1 98.19 22 ARG B C 1
ATOM 1717 O O . ARG B 1 22 ? 6.691 -7.941 -17.641 1 98.19 22 ARG B O 1
ATOM 1724 N N . SER B 1 23 ? 7.664 -7.684 -15.727 1 98.19 23 SER B N 1
ATOM 1725 C CA . SER B 1 23 ? 8.203 -9.031 -15.594 1 98.19 23 SER B CA 1
ATOM 1726 C C . SER B 1 23 ? 8.023 -9.555 -14.172 1 98.19 23 SER B C 1
ATOM 1728 O O . SER B 1 23 ? 8.648 -9.047 -13.234 1 98.19 23 SER B O 1
ATOM 1730 N N . VAL B 1 24 ? 7.219 -10.578 -14.008 1 98.38 24 VAL B N 1
ATOM 1731 C CA . VAL B 1 24 ? 6.973 -11.172 -12.695 1 98.38 24 VAL B CA 1
ATOM 1732 C C . VAL B 1 24 ? 8.281 -11.703 -12.117 1 98.38 24 VAL B C 1
ATOM 1734 O O . VAL B 1 24 ? 8.562 -11.523 -10.93 1 98.38 24 VAL B O 1
ATOM 1737 N N . LYS B 1 25 ? 9.07 -12.305 -12.961 1 97.56 25 LYS B N 1
ATOM 1738 C CA . LYS B 1 25 ? 10.344 -12.867 -12.508 1 97.56 25 LYS B CA 1
ATOM 1739 C C . LYS B 1 25 ? 11.242 -11.789 -11.914 1 97.56 25 LYS B C 1
ATOM 1741 O O . LYS B 1 25 ? 11.781 -11.961 -10.82 1 97.56 25 LYS B O 1
ATOM 1746 N N . ARG B 1 26 ? 11.398 -10.664 -12.594 1 97.44 26 ARG B N 1
ATOM 1747 C CA . ARG B 1 26 ? 12.258 -9.578 -12.141 1 97.44 26 ARG B CA 1
ATOM 1748 C C . ARG B 1 26 ? 11.734 -8.969 -10.844 1 97.44 26 ARG B C 1
ATOM 1750 O O . ARG B 1 26 ? 12.508 -8.719 -9.914 1 97.44 26 ARG B O 1
ATOM 1757 N N . SER B 1 27 ? 10.469 -8.727 -10.82 1 98.44 27 SER B N 1
ATOM 1758 C CA . SER B 1 27 ? 9.883 -8.156 -9.617 1 98.44 27 SER B CA 1
ATOM 1759 C C . SER B 1 27 ? 9.945 -9.133 -8.445 1 98.44 27 SER B C 1
ATOM 1761 O O . SER B 1 27 ? 10.219 -8.734 -7.312 1 98.44 27 SER B O 1
ATOM 1763 N N . LEU B 1 28 ? 9.672 -10.359 -8.727 1 97.81 28 LEU B N 1
ATOM 1764 C CA . LEU B 1 28 ? 9.781 -11.383 -7.695 1 97.81 28 LEU B CA 1
ATOM 1765 C C . LEU B 1 28 ? 11.18 -11.398 -7.094 1 97.81 28 LEU B C 1
ATOM 1767 O O . LEU B 1 28 ? 11.328 -11.445 -5.871 1 97.81 28 LEU B O 1
ATOM 1771 N N . ASP B 1 29 ? 12.172 -11.352 -7.906 1 95.88 29 ASP B N 1
ATOM 1772 C CA . ASP B 1 29 ? 13.555 -11.344 -7.445 1 95.88 29 ASP B CA 1
ATOM 1773 C C . ASP B 1 29 ? 13.82 -10.148 -6.535 1 95.88 29 ASP B C 1
ATOM 1775 O O . ASP B 1 29 ? 14.438 -10.297 -5.477 1 95.88 29 ASP B O 1
ATOM 1779 N N . PHE B 1 30 ? 13.352 -9.047 -6.902 1 97.44 30 PHE B N 1
ATOM 1780 C CA . PHE B 1 30 ? 13.547 -7.824 -6.133 1 97.44 30 PHE B CA 1
ATOM 1781 C C . PHE B 1 30 ? 12.844 -7.922 -4.781 1 97.44 30 PHE B C 1
ATOM 1783 O O . PHE B 1 30 ? 13.469 -7.707 -3.738 1 97.44 30 PHE B O 1
ATOM 1790 N N . TYR B 1 31 ? 11.625 -8.219 -4.777 1 98.31 31 TYR B N 1
ATOM 1791 C CA . TYR B 1 31 ? 10.844 -8.211 -3.549 1 98.31 31 TYR B CA 1
ATOM 1792 C C . TYR B 1 31 ? 11.266 -9.352 -2.629 1 98.31 31 TYR B C 1
ATOM 1794 O O . TYR B 1 31 ? 11.234 -9.219 -1.404 1 98.31 31 TYR B O 1
ATOM 1802 N N . GLN B 1 32 ? 11.617 -10.445 -3.213 1 97.12 32 GLN B N 1
ATOM 1803 C CA . GLN B 1 32 ? 12.047 -11.586 -2.406 1 97.12 32 GLN B CA 1
ATOM 1804 C C . GLN B 1 32 ? 13.445 -11.359 -1.838 1 97.12 32 GLN B C 1
ATOM 1806 O O . GLN B 1 32 ? 13.648 -11.445 -0.625 1 97.12 32 GLN B O 1
ATOM 1811 N N . HIS B 1 33 ? 14.383 -10.961 -2.631 1 94.5 33 HIS B N 1
ATOM 1812 C CA . HIS B 1 33 ? 15.781 -10.977 -2.223 1 94.5 33 HIS B CA 1
ATOM 1813 C C . HIS B 1 33 ? 16.203 -9.625 -1.642 1 94.5 33 HIS B C 1
ATOM 1815 O O . HIS B 1 33 ? 17.062 -9.57 -0.756 1 94.5 33 HIS B O 1
ATOM 1821 N N . PHE B 1 34 ? 15.609 -8.586 -2.148 1 96.75 34 PHE B N 1
ATOM 1822 C CA . PHE B 1 34 ? 16.047 -7.277 -1.669 1 96.75 34 PHE B CA 1
ATOM 1823 C C . PHE B 1 34 ? 15.148 -6.789 -0.539 1 96.75 34 PHE B C 1
ATOM 1825 O O . PHE B 1 34 ? 15.625 -6.203 0.434 1 96.75 34 PHE B O 1
ATOM 1832 N N . LEU B 1 35 ? 13.867 -7 -0.668 1 98.12 35 LEU B N 1
ATOM 1833 C CA . LEU B 1 35 ? 12.969 -6.504 0.369 1 98.12 35 LEU B CA 1
ATOM 1834 C C . LEU B 1 35 ? 12.656 -7.598 1.386 1 98.12 35 LEU B C 1
ATOM 1836 O O . LEU B 1 35 ? 12.047 -7.332 2.424 1 98.12 35 LEU B O 1
ATOM 1840 N N . GLY B 1 36 ? 12.938 -8.82 1.11 1 97.25 36 GLY B N 1
ATOM 1841 C CA . GLY B 1 36 ? 12.883 -9.867 2.117 1 97.25 36 GLY B CA 1
ATOM 1842 C C . GLY B 1 36 ? 11.539 -10.562 2.188 1 97.25 36 GLY B C 1
ATOM 1843 O O . GLY B 1 36 ? 11.242 -11.258 3.16 1 97.25 36 GLY B O 1
ATOM 1844 N N . PHE B 1 37 ? 10.758 -10.453 1.168 1 98.25 37 PHE B N 1
ATOM 1845 C CA . PHE B 1 37 ? 9.484 -11.156 1.154 1 98.25 37 PHE B CA 1
ATOM 1846 C C . PHE B 1 37 ? 9.688 -12.625 0.786 1 98.25 37 PHE B C 1
ATOM 1848 O O . PHE B 1 37 ? 10.688 -12.984 0.159 1 98.25 37 PHE B O 1
ATOM 1855 N N . ILE B 1 38 ? 8.633 -13.398 1.178 1 97.25 38 ILE B N 1
ATOM 1856 C CA . ILE B 1 38 ? 8.688 -14.836 0.943 1 97.25 38 ILE B CA 1
ATOM 1857 C C . ILE B 1 38 ? 7.574 -15.25 -0.014 1 97.25 38 ILE B C 1
ATOM 1859 O O . ILE B 1 38 ? 6.41 -14.898 0.195 1 97.25 38 ILE B O 1
ATOM 1863 N N . PRO B 1 39 ? 7.973 -15.977 -1.078 1 97.88 39 PRO B N 1
ATOM 1864 C CA . PRO B 1 39 ? 6.91 -16.469 -1.956 1 97.88 39 PRO B CA 1
ATOM 1865 C C . PRO B 1 39 ? 5.926 -17.391 -1.235 1 97.88 39 PRO B C 1
ATOM 1867 O O . PRO B 1 39 ? 6.336 -18.203 -0.404 1 97.88 39 PRO B O 1
ATOM 1870 N N . VAL B 1 40 ? 4.66 -17.266 -1.568 1 96.94 40 VAL B N 1
ATOM 1871 C CA . VAL B 1 40 ? 3.617 -18.094 -0.972 1 96.94 40 VAL B CA 1
ATOM 1872 C C . VAL B 1 40 ? 2.693 -18.625 -2.064 1 96.94 40 VAL B C 1
ATOM 1874 O O . VAL B 1 40 ? 2.693 -18.109 -3.189 1 96.94 40 VAL B O 1
ATOM 1877 N N . LYS B 1 41 ? 1.938 -19.578 -1.755 1 94.06 41 LYS B N 1
ATOM 1878 C CA . LYS B 1 41 ? 1.029 -20.203 -2.709 1 94.06 41 LYS B CA 1
ATOM 1879 C C . LYS B 1 41 ? -0.075 -19.234 -3.131 1 94.06 41 LYS B C 1
ATOM 1881 O O . LYS B 1 41 ? -0.669 -18.562 -2.291 1 94.06 41 LYS B O 1
ATOM 1886 N N . ARG B 1 42 ? -0.281 -19.094 -4.355 1 92.62 42 ARG B N 1
ATOM 1887 C CA . ARG B 1 42 ? -1.404 -18.312 -4.867 1 92.62 42 ARG B CA 1
ATOM 1888 C C . ARG B 1 42 ? -2.52 -19.219 -5.371 1 92.62 42 ARG B C 1
ATOM 1890 O O . ARG B 1 42 ? -2.283 -20.391 -5.664 1 92.62 42 ARG B O 1
ATOM 1897 N N . PRO B 1 43 ? -3.73 -18.656 -5.473 1 90.5 43 PRO B N 1
ATOM 1898 C CA . PRO B 1 43 ? -4.832 -19.484 -5.977 1 90.5 43 PRO B CA 1
ATOM 1899 C C . PRO B 1 43 ? -4.543 -20.078 -7.355 1 90.5 43 PRO B C 1
ATOM 1901 O O . PRO B 1 43 ? -4.09 -19.359 -8.25 1 90.5 43 PRO B O 1
ATOM 1904 N N . GLY B 1 44 ? -4.816 -21.281 -7.484 1 87.62 44 GLY B N 1
ATOM 1905 C CA . GLY B 1 44 ? -4.543 -22 -8.719 1 87.62 44 GLY B CA 1
ATOM 1906 C C . GLY B 1 44 ? -5.523 -21.672 -9.828 1 87.62 44 GLY B C 1
ATOM 1907 O O . GLY B 1 44 ? -5.266 -21.969 -11 1 87.62 44 GLY B O 1
ATOM 1908 N N . SER B 1 45 ? -6.629 -21.062 -9.523 1 85.88 45 SER B N 1
ATOM 1909 C CA . SER B 1 45 ? -7.695 -20.828 -10.492 1 85.88 45 SER B CA 1
ATOM 1910 C C . SER B 1 45 ? -7.395 -19.609 -11.359 1 85.88 45 SER B C 1
ATOM 1912 O O . SER B 1 45 ? -8.086 -19.359 -12.352 1 85.88 45 SER B O 1
ATOM 1914 N N . PHE B 1 46 ? -6.402 -18.891 -11 1 90.19 46 PHE B N 1
ATOM 1915 C CA . PHE B 1 46 ? -6.098 -17.703 -11.789 1 90.19 46 PHE B CA 1
ATOM 1916 C C . PHE B 1 46 ? -5.547 -18.078 -13.156 1 90.19 46 PHE B C 1
ATOM 1918 O O . PHE B 1 46 ? -4.773 -19.031 -13.273 1 90.19 46 PHE B O 1
ATOM 1925 N N . ASP B 1 47 ? -5.895 -17.297 -14.164 1 91 47 ASP B N 1
ATOM 1926 C CA . ASP B 1 47 ? -5.488 -17.578 -15.539 1 91 47 ASP B CA 1
ATOM 1927 C C . ASP B 1 47 ? -4.457 -16.562 -16.031 1 91 47 ASP B C 1
ATOM 1929 O O . ASP B 1 47 ? -4.336 -16.328 -17.234 1 91 47 ASP B O 1
ATOM 1933 N N . PHE B 1 48 ? -3.842 -15.93 -15.172 1 93.62 48 PHE B N 1
ATOM 1934 C CA . PHE B 1 48 ? -2.789 -14.977 -15.508 1 93.62 48 PHE B CA 1
ATOM 1935 C C . PHE B 1 48 ? -1.523 -15.266 -14.711 1 93.62 48 PHE B C 1
ATOM 1937 O O . PHE B 1 48 ? -1.582 -15.891 -13.648 1 93.62 48 PHE B O 1
ATOM 1944 N N . ASP B 1 49 ? -0.417 -14.828 -15.227 1 96.44 49 ASP B N 1
ATOM 1945 C CA . ASP B 1 49 ? 0.857 -15.008 -14.539 1 96.44 49 ASP B CA 1
ATOM 1946 C C . ASP B 1 49 ? 1.004 -14.008 -13.391 1 96.44 49 ASP B C 1
ATOM 1948 O O . ASP B 1 49 ? 0.604 -12.852 -13.516 1 96.44 49 ASP B O 1
ATOM 1952 N N . GLY B 1 50 ? 1.534 -14.492 -12.266 1 98.06 50 GLY B N 1
ATOM 1953 C CA . GLY B 1 50 ? 1.769 -13.672 -11.086 1 98.06 50 GLY B CA 1
ATOM 1954 C C . GLY B 1 50 ? 2.51 -14.406 -9.992 1 98.06 50 GLY B C 1
ATOM 1955 O O . GLY B 1 50 ? 2.902 -15.562 -10.164 1 98.06 50 GLY B O 1
ATOM 1956 N N . ALA B 1 51 ? 2.77 -13.734 -8.938 1 98.12 51 ALA B N 1
ATOM 1957 C CA . ALA B 1 51 ? 3.41 -14.266 -7.742 1 98.12 51 ALA B CA 1
ATOM 1958 C C . ALA B 1 51 ? 2.859 -13.602 -6.48 1 98.12 51 ALA B C 1
ATOM 1960 O O . ALA B 1 51 ? 2.621 -12.398 -6.461 1 98.12 51 ALA B O 1
ATOM 1961 N N . TRP B 1 52 ? 2.586 -14.438 -5.508 1 98.12 52 TRP B N 1
ATOM 1962 C CA . TRP B 1 52 ? 2.186 -13.945 -4.195 1 98.12 52 TRP B CA 1
ATOM 1963 C C . TRP B 1 52 ? 3.33 -14.07 -3.193 1 98.12 52 TRP B C 1
ATOM 1965 O O . TRP B 1 52 ? 4.027 -15.086 -3.162 1 98.12 52 TRP B O 1
ATOM 1975 N N . LEU B 1 53 ? 3.584 -13.016 -2.48 1 98.56 53 LEU B N 1
ATOM 1976 C CA . LEU B 1 53 ? 4.609 -12.977 -1.442 1 98.56 53 LEU B CA 1
ATOM 1977 C C . LEU B 1 53 ? 4.023 -12.5 -0.117 1 98.56 53 LEU B C 1
ATOM 1979 O O . LEU B 1 53 ? 2.945 -11.898 -0.09 1 98.56 53 LEU B O 1
ATOM 1983 N N . PHE B 1 54 ? 4.789 -12.859 0.961 1 98.44 54 PHE B N 1
ATOM 1984 C CA . PHE B 1 54 ? 4.316 -12.453 2.279 1 98.44 54 PHE B CA 1
ATOM 1985 C C . PHE B 1 54 ? 5.488 -12.219 3.227 1 98.44 54 PHE B C 1
ATOM 1987 O O . PHE B 1 54 ? 6.469 -12.961 3.207 1 98.44 54 PHE B O 1
ATOM 1994 N N . ASN B 1 55 ? 5.469 -11.227 3.898 1 98.12 55 ASN B N 1
ATOM 1995 C CA . ASN B 1 55 ? 6.34 -10.922 5.027 1 98.12 55 ASN B CA 1
ATOM 1996 C C . ASN B 1 55 ? 5.898 -9.656 5.75 1 98.12 55 ASN B C 1
ATOM 1998 O O . ASN B 1 55 ? 5.066 -8.906 5.238 1 98.12 55 ASN B O 1
ATOM 2002 N N . TYR B 1 56 ? 6.23 -9.453 6.973 1 97.69 56 TYR B N 1
ATOM 2003 C CA . TYR B 1 56 ? 5.984 -8.25 7.754 1 97.69 56 TYR B CA 1
ATOM 2004 C C . TYR B 1 56 ? 4.496 -8.047 7.992 1 97.69 56 TYR B C 1
ATOM 2006 O O . TYR B 1 56 ? 4.02 -6.91 8.055 1 97.69 56 TYR B O 1
ATOM 2014 N N . GLY B 1 57 ? 3.764 -9.062 7.867 1 96.56 57 GLY B N 1
ATOM 2015 C CA . GLY B 1 57 ? 2.344 -9.016 8.172 1 96.56 57 GLY B CA 1
ATOM 2016 C C . GLY B 1 57 ? 1.495 -8.578 6.992 1 96.56 57 GLY B C 1
ATOM 2017 O O . GLY B 1 57 ? 0.301 -8.312 7.145 1 96.56 57 GLY B O 1
ATOM 2018 N N . VAL B 1 58 ? 2.084 -8.492 5.82 1 98.25 58 VAL B N 1
ATOM 2019 C CA . VAL B 1 58 ? 1.338 -8.008 4.664 1 98.25 58 VAL B CA 1
ATOM 2020 C C . VAL B 1 58 ? 1.704 -8.828 3.43 1 98.25 58 VAL B C 1
ATOM 2022 O O . VAL B 1 58 ? 2.838 -9.297 3.305 1 98.25 58 VAL B O 1
ATOM 2025 N N . GLY B 1 59 ? 0.766 -8.977 2.504 1 98.5 59 GLY B N 1
ATOM 2026 C CA . GLY B 1 59 ? 1.02 -9.625 1.224 1 98.5 59 GLY B CA 1
ATOM 2027 C C . GLY B 1 59 ? 1.427 -8.648 0.137 1 98.5 59 GLY B C 1
ATOM 2028 O O . GLY B 1 59 ? 0.976 -7.496 0.126 1 98.5 59 GLY B O 1
ATOM 2029 N N . ILE B 1 60 ? 2.281 -9.055 -0.749 1 98.88 60 ILE B N 1
ATOM 2030 C CA . ILE B 1 60 ? 2.543 -8.414 -2.031 1 98.88 60 ILE B CA 1
ATOM 2031 C C . ILE B 1 60 ? 2.105 -9.336 -3.17 1 98.88 60 ILE B C 1
ATOM 2033 O O . ILE B 1 60 ? 2.562 -10.477 -3.266 1 98.88 60 ILE B O 1
ATOM 2037 N N . HIS B 1 61 ? 1.169 -8.867 -3.938 1 98.81 61 HIS B N 1
ATOM 2038 C CA . HIS B 1 61 ? 0.731 -9.586 -5.129 1 98.81 61 HIS B CA 1
ATOM 2039 C C . HIS B 1 61 ? 1.287 -8.938 -6.395 1 98.81 61 HIS B C 1
ATOM 2041 O O . HIS B 1 61 ? 1.019 -7.77 -6.668 1 98.81 61 HIS B O 1
ATOM 2047 N N . LEU B 1 62 ? 2.088 -9.703 -7.086 1 98.81 62 LEU B N 1
ATOM 2048 C CA . LEU B 1 62 ? 2.646 -9.266 -8.359 1 98.81 62 LEU B CA 1
ATOM 2049 C C . LEU B 1 62 ? 1.877 -9.867 -9.531 1 98.81 62 LEU B C 1
ATOM 2051 O O . LEU B 1 62 ? 1.69 -11.086 -9.594 1 98.81 62 LEU B O 1
ATOM 2055 N N . LEU B 1 63 ? 1.384 -9.008 -10.422 1 98.69 63 LEU B N 1
ATOM 2056 C CA . LEU B 1 63 ? 0.636 -9.469 -11.586 1 98.69 63 LEU B CA 1
ATOM 2057 C C . LEU B 1 63 ? 1.355 -9.086 -12.883 1 98.69 63 LEU B C 1
ATOM 2059 O O . LEU B 1 63 ? 1.803 -7.945 -13.031 1 98.69 63 LEU B O 1
ATOM 2063 N N . GLN B 1 64 ? 1.397 -9.992 -13.773 1 98.62 64 GLN B N 1
ATOM 2064 C CA . GLN B 1 64 ? 1.986 -9.719 -15.086 1 98.62 64 GLN B CA 1
ATOM 2065 C C . GLN B 1 64 ? 1.136 -8.727 -15.875 1 98.62 64 GLN B C 1
ATOM 2067 O O . GLN B 1 64 ? -0.065 -8.945 -16.062 1 98.62 64 GLN B O 1
ATOM 2072 N N . SER B 1 65 ? 1.823 -7.664 -16.312 1 98.38 65 SER B N 1
ATOM 2073 C CA . SER B 1 65 ? 1.13 -6.719 -17.188 1 98.38 65 SER B CA 1
ATOM 2074 C C . SER B 1 65 ? 0.674 -7.387 -18.469 1 98.38 65 SER B C 1
ATOM 2076 O O . SER B 1 65 ? 1.409 -8.188 -19.062 1 98.38 65 SER B O 1
ATOM 2078 N N . GLU B 1 66 ? -0.521 -7.027 -18.906 1 96.75 66 GLU B N 1
ATOM 2079 C CA . GLU B 1 66 ? -1.013 -7.5 -20.203 1 96.75 66 GLU B CA 1
ATOM 2080 C C . GLU B 1 66 ? -0.308 -6.789 -21.359 1 96.75 66 GLU B C 1
ATOM 2082 O O . GLU B 1 66 ? -0.322 -7.27 -22.484 1 96.75 66 GLU B O 1
ATOM 2087 N N . ASN B 1 67 ? 0.221 -5.633 -21.109 1 97.31 67 ASN B N 1
ATOM 2088 C CA . ASN B 1 67 ? 0.966 -4.832 -22.078 1 97.31 67 ASN B CA 1
ATOM 2089 C C . ASN B 1 67 ? 2.236 -4.25 -21.469 1 97.31 67 ASN B C 1
ATOM 2091 O O . ASN B 1 67 ? 2.338 -3.039 -21.266 1 97.31 67 ASN B O 1
ATOM 2095 N N . PRO B 1 68 ? 3.25 -5.078 -21.219 1 96.94 68 PRO B N 1
ATOM 2096 C CA . PRO B 1 68 ? 4.477 -4.652 -20.547 1 96.94 68 PRO B CA 1
ATOM 2097 C C . PRO B 1 68 ? 5.16 -3.477 -21.234 1 96.94 68 PRO B C 1
ATOM 2099 O O . PRO B 1 68 ? 5.688 -2.582 -20.578 1 96.94 68 PRO B O 1
ATOM 2102 N N . ASP B 1 69 ? 5.129 -3.463 -22.531 1 95.5 69 ASP B N 1
ATOM 2103 C CA . ASP B 1 69 ? 5.816 -2.426 -23.297 1 95.5 69 ASP B CA 1
ATOM 2104 C C . ASP B 1 69 ? 5.105 -1.081 -23.156 1 95.5 69 ASP B C 1
ATOM 2106 O O . ASP B 1 69 ? 5.691 -0.032 -23.438 1 95.5 69 ASP B O 1
ATOM 2110 N N . GLY B 1 70 ? 3.842 -1.144 -22.812 1 96.12 70 GLY B N 1
ATOM 2111 C CA . GLY B 1 70 ? 3.064 0.078 -22.672 1 96.12 70 GLY B CA 1
ATOM 2112 C C . GLY B 1 70 ? 3.109 0.661 -21.281 1 96.12 70 GLY B C 1
ATOM 2113 O O . GLY B 1 70 ? 2.547 1.729 -21.016 1 96.12 70 GLY B O 1
ATOM 2114 N N . MET B 1 71 ? 3.768 0.006 -20.344 1 96.06 71 MET B N 1
ATOM 2115 C CA . MET B 1 71 ? 3.855 0.511 -18.984 1 96.06 71 MET B CA 1
ATOM 2116 C C . MET B 1 71 ? 4.719 1.767 -18.922 1 96.06 71 MET B C 1
ATOM 2118 O O . MET B 1 71 ? 5.664 1.914 -19.703 1 96.06 71 MET B O 1
ATOM 2122 N N . PRO B 1 72 ? 4.398 2.641 -18.031 1 92.06 72 PRO B N 1
ATOM 2123 C CA . PRO B 1 72 ? 5.203 3.859 -17.906 1 92.06 72 PRO B CA 1
ATOM 2124 C C . PRO B 1 72 ? 6.664 3.572 -17.578 1 92.06 72 PRO B C 1
ATOM 2126 O O . PRO B 1 72 ? 6.965 2.605 -16.859 1 92.06 72 PRO B O 1
ATOM 2129 N N . GLU B 1 73 ? 7.465 4.414 -18.062 1 91.94 73 GLU B N 1
ATOM 2130 C CA . GLU B 1 73 ? 8.883 4.34 -17.719 1 91.94 73 GLU B CA 1
ATOM 2131 C C . GLU B 1 73 ? 9.148 4.934 -16.328 1 91.94 73 GLU B C 1
ATOM 2133 O O . GLU B 1 73 ? 8.359 5.742 -15.836 1 91.94 73 GLU B O 1
ATOM 2138 N N . LYS B 1 74 ? 10.273 4.492 -15.82 1 92.25 74 LYS B N 1
ATOM 2139 C CA . LYS B 1 74 ? 10.695 5.055 -14.547 1 92.25 74 LYS B CA 1
ATOM 2140 C C . LYS B 1 74 ? 10.977 6.551 -14.672 1 92.25 74 LYS B C 1
ATOM 2142 O O . LYS B 1 74 ? 11.555 7 -15.664 1 92.25 74 LYS B O 1
ATOM 2147 N N . THR B 1 75 ? 10.602 7.289 -13.695 1 92.44 75 THR B N 1
ATOM 2148 C CA . THR B 1 75 ? 10.859 8.727 -13.625 1 92.44 75 THR B CA 1
ATOM 2149 C C . THR B 1 75 ? 11.852 9.039 -12.508 1 92.44 75 THR B C 1
ATOM 2151 O O . THR B 1 75 ? 12.375 8.133 -11.859 1 92.44 75 THR B O 1
ATOM 2154 N N . GLU B 1 76 ? 12.203 10.312 -12.391 1 96.81 76 GLU B N 1
ATOM 2155 C CA . GLU B 1 76 ? 13.047 10.719 -11.273 1 96.81 76 GLU B CA 1
ATOM 2156 C C . GLU B 1 76 ? 12.383 10.391 -9.938 1 96.81 76 GLU B C 1
ATOM 2158 O O . GLU B 1 76 ? 11.156 10.312 -9.852 1 96.81 76 GLU B O 1
ATOM 2163 N N . ILE B 1 77 ? 13.211 10.125 -9.031 1 98.12 77 ILE B N 1
ATOM 2164 C CA . ILE B 1 77 ? 12.695 9.867 -7.691 1 98.12 77 ILE B CA 1
ATOM 2165 C C . ILE B 1 77 ? 12.148 11.156 -7.098 1 98.12 77 ILE B C 1
ATOM 2167 O O . ILE B 1 77 ? 12.883 12.133 -6.918 1 98.12 77 ILE B O 1
ATOM 2171 N N . ASN B 1 78 ? 10.906 11.219 -6.836 1 97.62 78 ASN B N 1
ATOM 2172 C CA . ASN B 1 78 ? 10.219 12.312 -6.152 1 97.62 78 ASN B CA 1
ATOM 2173 C C . ASN B 1 78 ? 9.523 11.828 -4.883 1 97.62 78 ASN B C 1
ATOM 2175 O O . ASN B 1 78 ? 8.492 11.148 -4.953 1 97.62 78 ASN B O 1
ATOM 2179 N N . PRO B 1 79 ? 10.047 12.219 -3.734 1 97.12 79 PRO B N 1
ATOM 2180 C CA . PRO B 1 79 ? 9.531 11.711 -2.455 1 97.12 79 PRO B CA 1
ATOM 2181 C C . PRO B 1 79 ? 8.039 11.977 -2.273 1 97.12 79 PRO B C 1
ATOM 2183 O O . PRO B 1 79 ? 7.406 11.383 -1.399 1 97.12 79 PRO B O 1
ATOM 2186 N N . LYS B 1 80 ? 7.5 12.844 -3.066 1 96.81 80 LYS B N 1
ATOM 2187 C CA . LYS B 1 80 ? 6.094 13.195 -2.908 1 96.81 80 LYS B CA 1
ATOM 2188 C C . LYS B 1 80 ? 5.199 12.258 -3.713 1 96.81 80 LYS B C 1
ATOM 2190 O O . LYS B 1 80 ? 3.979 12.242 -3.531 1 96.81 80 LYS B O 1
ATOM 2195 N N . ASP B 1 81 ? 5.77 11.469 -4.617 1 96.94 81 ASP B N 1
ATOM 2196 C CA . ASP B 1 81 ? 4.98 10.539 -5.422 1 96.94 81 ASP B CA 1
ATOM 2197 C C . ASP B 1 81 ? 4.395 9.43 -4.559 1 96.94 81 ASP B C 1
ATOM 2199 O O . ASP B 1 81 ? 4.867 9.188 -3.443 1 96.94 81 ASP B O 1
ATOM 2203 N N . ASP B 1 82 ? 3.33 8.781 -5.062 1 98.25 82 ASP B N 1
ATOM 2204 C CA . ASP B 1 82 ? 2.777 7.609 -4.391 1 98.25 82 ASP B CA 1
ATOM 2205 C C . ASP B 1 82 ? 3.877 6.613 -4.027 1 98.25 82 ASP B C 1
ATOM 2207 O O . ASP B 1 82 ? 4.785 6.367 -4.824 1 98.25 82 ASP B O 1
ATOM 2211 N N . HIS B 1 83 ? 3.803 6.117 -2.736 1 98.81 83 HIS B N 1
ATOM 2212 C CA . HIS B 1 83 ? 4.805 5.129 -2.348 1 98.81 83 HIS B CA 1
ATOM 2213 C C . HIS B 1 83 ? 4.324 4.293 -1.165 1 98.81 83 HIS B C 1
ATOM 2215 O O . HIS B 1 83 ? 3.34 4.645 -0.511 1 98.81 83 HIS B O 1
ATOM 2221 N N . ILE B 1 84 ? 4.992 3.164 -0.948 1 98.88 84 ILE B N 1
ATOM 2222 C CA . ILE B 1 84 ? 4.859 2.373 0.27 1 98.88 84 ILE B CA 1
ATOM 2223 C C . ILE B 1 84 ? 6.121 2.51 1.115 1 98.88 84 ILE B C 1
ATOM 2225 O O . ILE B 1 84 ? 7.23 2.588 0.579 1 98.88 84 ILE B O 1
ATOM 2229 N N . SER B 1 85 ? 5.918 2.568 2.408 1 98.88 85 SER B N 1
ATOM 2230 C CA . SER B 1 85 ? 7.027 2.818 3.32 1 98.88 85 SER B CA 1
ATOM 2231 C C . SER B 1 85 ? 7.188 1.682 4.324 1 98.88 85 SER B C 1
ATOM 2233 O O . SER B 1 85 ? 6.207 1.245 4.934 1 98.88 85 SER B O 1
ATOM 2235 N N . PHE B 1 86 ? 8.391 1.265 4.488 1 98.88 86 PHE B N 1
ATOM 2236 C CA . PHE B 1 86 ? 8.711 0.259 5.496 1 98.88 86 PHE B CA 1
ATOM 2237 C C . PHE B 1 86 ? 9.602 0.841 6.582 1 98.88 86 PHE B C 1
ATOM 2239 O O . PHE B 1 86 ? 10.508 1.634 6.293 1 98.88 86 PHE B O 1
ATOM 2246 N N . GLN B 1 87 ? 9.336 0.376 7.766 1 98.56 87 GLN B N 1
ATOM 2247 C CA . GLN B 1 87 ? 10.219 0.633 8.898 1 98.56 87 GLN B CA 1
ATOM 2248 C C . GLN B 1 87 ? 11.43 -0.295 8.867 1 98.56 87 GLN B C 1
ATOM 2250 O O . GLN B 1 87 ? 11.297 -1.485 8.57 1 98.56 87 GLN B O 1
ATOM 2255 N N . CYS B 1 88 ? 12.609 0.28 9.211 1 98.44 88 CYS B N 1
ATOM 2256 C CA . CYS B 1 88 ? 13.781 -0.583 9.273 1 98.44 88 CYS B CA 1
ATOM 2257 C C . CYS B 1 88 ? 14.422 -0.537 10.656 1 98.44 88 CYS B C 1
ATOM 2259 O O . CYS B 1 88 ? 14.109 0.345 11.461 1 98.44 88 CYS B O 1
ATOM 2261 N N . GLU B 1 89 ? 15.328 -1.481 10.844 1 97.38 89 GLU B N 1
ATOM 2262 C CA . GLU B 1 89 ? 16.062 -1.571 12.102 1 97.38 89 GLU B CA 1
ATOM 2263 C C . GLU B 1 89 ? 17.297 -0.654 12.086 1 97.38 89 GLU B C 1
ATOM 2265 O O . GLU B 1 89 ? 17.75 -0.203 13.141 1 97.38 89 GLU B O 1
ATOM 2270 N N . SER B 1 90 ? 17.828 -0.416 10.883 1 97.75 90 SER B N 1
ATOM 2271 C CA . SER B 1 90 ? 19.031 0.399 10.75 1 97.75 90 SER B CA 1
ATOM 2272 C C . SER B 1 90 ? 19.094 1.09 9.391 1 97.75 90 SER B C 1
ATOM 2274 O O . SER B 1 90 ? 19.25 0.431 8.367 1 97.75 90 SER B O 1
ATOM 2276 N N . MET B 1 91 ? 19.062 2.416 9.484 1 98.12 91 MET B N 1
ATOM 2277 C CA . MET B 1 91 ? 19.141 3.203 8.258 1 98.12 91 MET B CA 1
ATOM 2278 C C . MET B 1 91 ? 20.516 3.033 7.59 1 98.12 91 MET B C 1
ATOM 2280 O O . MET B 1 91 ? 20.609 2.988 6.363 1 98.12 91 MET B O 1
ATOM 2284 N N . ALA B 1 92 ? 21.516 2.916 8.375 1 98.06 92 ALA B N 1
ATOM 2285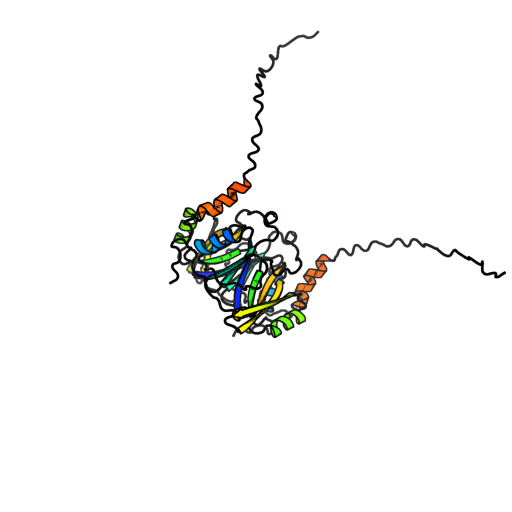 C CA . ALA B 1 92 ? 22.891 2.777 7.863 1 98.06 92 ALA B CA 1
ATOM 2286 C C . ALA B 1 92 ? 23.047 1.488 7.062 1 98.06 92 ALA B C 1
ATOM 2288 O O . ALA B 1 92 ? 23.641 1.489 5.98 1 98.06 92 ALA B O 1
ATOM 2289 N N . VAL B 1 93 ? 22.516 0.429 7.543 1 98.19 93 VAL B N 1
ATOM 2290 C CA . VAL B 1 93 ? 22.609 -0.855 6.855 1 98.19 93 VAL B CA 1
ATOM 2291 C C . VAL B 1 93 ? 21.828 -0.797 5.547 1 98.19 93 VAL B C 1
ATOM 2293 O O . VAL B 1 93 ? 22.297 -1.281 4.516 1 98.19 93 VAL B O 1
ATOM 2296 N N . VAL B 1 94 ? 20.672 -0.189 5.574 1 98.5 94 VAL B N 1
ATOM 2297 C CA . VAL B 1 94 ? 19.844 -0.073 4.379 1 98.5 94 VAL B CA 1
ATOM 2298 C C . VAL B 1 94 ? 20.578 0.716 3.309 1 98.5 94 VAL B C 1
ATOM 2300 O O . VAL B 1 94 ? 20.672 0.285 2.154 1 98.5 94 VAL B O 1
ATOM 2303 N N . GLU B 1 95 ? 21.109 1.823 3.713 1 98.38 95 GLU B N 1
ATOM 2304 C CA . GLU B 1 95 ? 21.812 2.666 2.744 1 98.38 95 GLU B CA 1
ATOM 2305 C C . GLU B 1 95 ? 23.016 1.944 2.145 1 98.38 95 GLU B C 1
ATOM 2307 O O . GLU B 1 95 ? 23.25 2.031 0.94 1 98.38 95 GLU B O 1
ATOM 2312 N N . ASN B 1 96 ? 23.75 1.244 2.934 1 98.12 96 ASN B N 1
ATOM 2313 C CA . ASN B 1 96 ? 24.891 0.479 2.449 1 98.12 96 ASN B CA 1
ATOM 2314 C C . ASN B 1 96 ? 24.469 -0.587 1.443 1 98.12 96 ASN B C 1
ATOM 2316 O O . ASN B 1 96 ? 25.125 -0.784 0.423 1 98.12 96 ASN B O 1
ATOM 2320 N N . LYS B 1 97 ? 23.375 -1.212 1.688 1 97.5 97 LYS B N 1
ATOM 2321 C CA . LYS B 1 97 ? 22.891 -2.254 0.788 1 97.5 97 LYS B CA 1
ATOM 2322 C C . LYS B 1 97 ? 22.422 -1.66 -0.536 1 97.5 97 LYS B C 1
ATOM 2324 O O . LYS B 1 97 ? 22.594 -2.2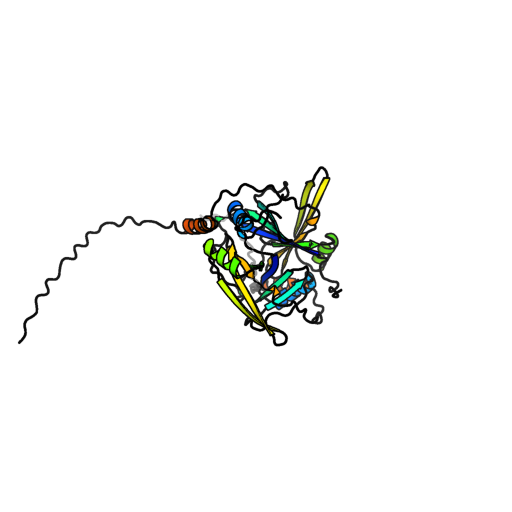68 -1.594 1 97.5 97 LYS B O 1
ATOM 2329 N N . LEU B 1 98 ? 21.781 -0.506 -0.415 1 97.62 98 LEU B N 1
ATOM 2330 C CA . LEU B 1 98 ? 21.391 0.184 -1.641 1 97.62 98 LEU B CA 1
ATOM 2331 C C . LEU B 1 98 ? 22.609 0.522 -2.484 1 97.62 98 LEU B C 1
ATOM 2333 O O . LEU B 1 98 ? 22.609 0.303 -3.697 1 97.62 98 LEU B O 1
ATOM 2337 N N . LYS B 1 99 ? 23.641 0.999 -1.839 1 97.12 99 LYS B N 1
ATOM 2338 C CA . LYS B 1 99 ? 24.891 1.343 -2.527 1 97.12 99 LYS B CA 1
ATOM 2339 C C . LYS B 1 99 ? 25.531 0.107 -3.146 1 97.12 99 LYS B C 1
ATOM 2341 O O . LYS B 1 99 ? 25.922 0.126 -4.316 1 97.12 99 LYS B O 1
ATOM 2346 N N . GLU B 1 100 ? 25.594 -0.931 -2.412 1 95.88 100 GLU B N 1
ATOM 2347 C CA . GLU B 1 100 ? 26.203 -2.17 -2.875 1 95.88 100 GLU B CA 1
ATOM 2348 C C . GLU B 1 100 ? 25.453 -2.748 -4.07 1 95.88 100 GLU B C 1
ATOM 2350 O O . GLU B 1 100 ? 26.062 -3.314 -4.98 1 95.88 100 GLU B O 1
ATOM 2355 N N . ALA B 1 101 ? 24.172 -2.545 -4.035 1 94.56 101 ALA B N 1
ATOM 2356 C CA . ALA B 1 101 ? 23.328 -3.098 -5.09 1 94.56 101 ALA B CA 1
ATOM 2357 C C . ALA B 1 101 ? 23.281 -2.164 -6.297 1 94.56 101 ALA B C 1
ATOM 2359 O O . ALA B 1 101 ? 22.734 -2.523 -7.348 1 94.56 101 ALA B O 1
ATOM 2360 N N . GLY B 1 102 ? 23.797 -0.961 -6.125 1 95.38 102 GLY B N 1
ATOM 2361 C CA . GLY B 1 102 ? 23.781 0.012 -7.207 1 95.38 102 GLY B CA 1
ATOM 2362 C C . GLY B 1 102 ? 22.391 0.576 -7.473 1 95.38 102 GLY B C 1
ATOM 2363 O O . GLY B 1 102 ? 22.078 0.944 -8.602 1 95.38 102 GLY B O 1
ATOM 2364 N N . ILE B 1 103 ? 21.547 0.579 -6.523 1 96.12 103 ILE B N 1
ATOM 2365 C CA . ILE B 1 103 ? 20.203 1.11 -6.66 1 96.12 103 ILE B CA 1
ATOM 2366 C C . ILE B 1 103 ? 20.203 2.605 -6.344 1 96.12 103 ILE B C 1
ATOM 2368 O O . ILE B 1 103 ? 20.531 3.01 -5.227 1 96.12 103 ILE B O 1
ATOM 2372 N N . PRO B 1 104 ? 19.828 3.416 -7.371 1 97.88 104 PRO B N 1
ATOM 2373 C CA . PRO B 1 104 ? 19.719 4.844 -7.066 1 97.88 104 PRO B CA 1
ATOM 2374 C C . PRO B 1 104 ? 18.672 5.129 -5.977 1 97.88 104 PRO B C 1
ATOM 2376 O O . PRO B 1 104 ? 17.641 4.473 -5.926 1 97.88 104 PRO B O 1
ATOM 2379 N N . TYR B 1 105 ? 19 6.059 -5.098 1 98.62 105 TYR B N 1
ATOM 2380 C CA . TYR B 1 105 ? 18.094 6.426 -4.027 1 98.62 105 TYR B CA 1
ATOM 2381 C C . TYR B 1 105 ? 18.219 7.906 -3.688 1 98.62 105 TYR B C 1
ATOM 2383 O O . TYR B 1 105 ? 19.188 8.562 -4.078 1 98.62 105 TYR B O 1
ATOM 2391 N N . LEU B 1 106 ? 17.219 8.484 -3.082 1 98.69 106 LEU B N 1
ATOM 2392 C CA . LEU B 1 106 ? 17.219 9.836 -2.523 1 98.69 106 LEU B CA 1
ATOM 2393 C C . LEU B 1 106 ? 17.062 9.797 -1.007 1 98.69 106 LEU B C 1
ATOM 2395 O O . LEU B 1 106 ? 16.234 9.047 -0.48 1 98.69 106 LEU B O 1
ATOM 2399 N N . ARG B 1 107 ? 17.891 10.531 -0.336 1 98.31 107 ARG B N 1
ATOM 2400 C CA . ARG B 1 107 ? 17.844 10.633 1.119 1 98.31 107 ARG B CA 1
ATOM 2401 C C . ARG B 1 107 ? 17.172 11.93 1.554 1 98.31 107 ARG B C 1
ATOM 2403 O O . ARG B 1 107 ? 17.422 12.992 0.977 1 98.31 107 ARG B O 1
ATOM 2410 N N . ARG B 1 108 ? 16.266 11.805 2.514 1 96.69 108 ARG B N 1
ATOM 2411 C CA . ARG B 1 108 ? 15.664 12.961 3.166 1 96.69 108 ARG B CA 1
ATOM 2412 C C . ARG B 1 108 ? 15.688 12.805 4.684 1 96.69 108 ARG B C 1
ATOM 2414 O O . ARG B 1 108 ? 15.766 11.688 5.199 1 96.69 108 ARG B O 1
ATOM 2421 N N . ARG B 1 109 ? 15.711 13.914 5.297 1 95.06 109 ARG B N 1
ATOM 2422 C CA . ARG B 1 109 ? 15.609 13.953 6.75 1 95.06 109 ARG B CA 1
ATOM 2423 C C . ARG B 1 109 ? 14.562 14.969 7.199 1 95.06 109 ARG B C 1
ATOM 2425 O O . ARG B 1 109 ? 14.523 16.094 6.699 1 95.06 109 ARG B O 1
ATOM 2432 N N . VAL B 1 110 ? 13.648 14.516 8.047 1 92.12 110 VAL B N 1
ATOM 2433 C CA . VAL B 1 110 ? 12.633 15.383 8.633 1 92.12 110 VAL B CA 1
ATOM 2434 C C . VAL B 1 110 ? 12.945 15.617 10.109 1 92.12 110 VAL B C 1
ATOM 2436 O O . VAL B 1 110 ? 13.148 14.672 10.867 1 92.12 110 VAL B O 1
ATOM 2439 N N . GLU B 1 111 ? 12.984 16.875 10.461 1 90.94 111 GLU B N 1
ATOM 2440 C CA . GLU B 1 111 ? 13.227 17.25 11.852 1 90.94 111 GLU B CA 1
ATOM 2441 C C . GLU B 1 111 ? 11.953 17.75 12.516 1 90.94 111 GLU B C 1
ATOM 2443 O O . GLU B 1 111 ? 11.211 18.547 11.93 1 90.94 111 GLU B O 1
ATOM 2448 N N . GLU B 1 112 ? 11.719 17.156 13.648 1 87 112 GLU B N 1
ATOM 2449 C CA . GLU B 1 112 ? 10.562 17.562 14.438 1 87 112 GLU B CA 1
ATOM 2450 C C . GLU B 1 112 ? 10.938 17.766 15.906 1 87 112 GLU B C 1
ATOM 2452 O O . GLU B 1 112 ? 12.008 17.328 16.344 1 87 112 GLU B O 1
ATOM 2457 N N . GLU B 1 113 ? 10.07 18.594 16.547 1 83.69 113 GLU B N 1
ATOM 2458 C CA . GLU B 1 113 ? 10.203 18.766 17.984 1 83.69 113 GLU B CA 1
ATOM 2459 C C . GLU B 1 113 ? 8.977 18.219 18.719 1 83.69 113 GLU B C 1
ATOM 2461 O O . GLU B 1 113 ? 7.844 18.5 18.328 1 83.69 113 GLU B O 1
ATOM 2466 N N . ASP B 1 114 ? 9.203 17.328 19.578 1 76.94 114 ASP B N 1
ATOM 2467 C CA . ASP B 1 114 ? 8.148 16.797 20.438 1 76.94 114 ASP B CA 1
ATOM 2468 C C . ASP B 1 114 ? 8.469 17.016 21.906 1 76.94 114 ASP B C 1
ATOM 2470 O O . ASP B 1 114 ? 9.375 16.391 22.453 1 76.94 114 ASP B O 1
ATOM 2474 N N . GLY B 1 115 ? 7.586 17.859 22.547 1 78.06 115 GLY B N 1
ATOM 2475 C CA . GLY B 1 115 ? 7.766 18.156 23.953 1 78.06 115 GLY B CA 1
ATOM 2476 C C . GLY B 1 115 ? 9.148 18.672 24.297 1 78.06 115 GLY B C 1
ATOM 2477 O O . GLY B 1 115 ? 9.742 18.281 25.297 1 78.06 115 GLY B O 1
ATOM 2478 N N . GLY B 1 116 ? 9.766 19.344 23.391 1 81.88 116 GLY B N 1
ATOM 2479 C CA . GLY B 1 116 ? 11.078 19.922 23.672 1 81.88 116 GLY B CA 1
ATOM 2480 C C . GLY B 1 116 ? 12.219 19.031 23.188 1 81.88 116 GLY B C 1
ATOM 2481 O O . GLY B 1 116 ? 13.383 19.422 23.312 1 81.88 116 GLY B O 1
ATOM 2482 N N . THR B 1 117 ? 11.922 17.875 22.844 1 86.19 117 THR B N 1
ATOM 2483 C CA . THR B 1 117 ? 12.953 16.984 22.328 1 86.19 117 THR B CA 1
ATOM 2484 C C . THR B 1 117 ? 12.961 16.984 20.812 1 86.19 117 THR B C 1
ATOM 2486 O O . THR B 1 117 ? 11.914 16.844 20.172 1 86.19 117 THR B O 1
ATOM 2489 N N . ARG B 1 118 ? 14.156 17.203 20.297 1 88.88 118 ARG B N 1
ATOM 2490 C CA . ARG B 1 118 ? 14.32 17.141 18.859 1 88.88 118 ARG B CA 1
ATOM 2491 C C . ARG B 1 118 ? 14.352 15.695 18.375 1 88.88 118 ARG B C 1
ATOM 2493 O O . ARG B 1 118 ? 15.086 14.867 18.922 1 88.88 118 ARG B O 1
ATOM 2500 N N . ILE B 1 119 ? 13.453 15.406 17.453 1 89.62 119 ILE B N 1
ATOM 2501 C CA . ILE B 1 119 ? 13.383 14.078 16.859 1 89.62 119 ILE B CA 1
ATOM 2502 C C . ILE B 1 119 ? 13.656 14.164 15.359 1 89.62 119 ILE B C 1
ATOM 2504 O O . ILE B 1 119 ? 13.195 15.086 14.688 1 89.62 119 ILE B O 1
ATOM 2508 N N . SER B 1 120 ? 14.547 13.242 14.953 1 92.81 120 SER B N 1
ATOM 2509 C CA . SER B 1 120 ? 14.852 13.195 13.523 1 92.81 120 SER B CA 1
ATOM 2510 C C . SER B 1 120 ? 14.328 11.906 12.891 1 92.81 120 SER B C 1
ATOM 2512 O O . SER B 1 120 ? 14.414 10.836 13.492 1 92.81 120 SER B O 1
ATOM 2514 N N . VAL B 1 121 ? 13.742 12.047 11.734 1 94.62 121 VAL B N 1
ATOM 2515 C CA . VAL B 1 121 ? 13.305 10.914 10.922 1 94.62 121 VAL B CA 1
ATOM 2516 C C . VAL B 1 121 ? 14.062 10.898 9.602 1 94.62 121 VAL B C 1
ATOM 2518 O O . VAL B 1 121 ? 14.078 11.898 8.867 1 94.62 121 VAL B O 1
ATOM 2521 N N . ASP B 1 122 ? 14.773 9.805 9.359 1 97.69 122 ASP B N 1
ATOM 2522 C CA . ASP B 1 122 ? 15.484 9.602 8.102 1 97.69 122 ASP B CA 1
ATOM 2523 C C . ASP B 1 122 ? 14.641 8.781 7.125 1 97.69 122 ASP B C 1
ATOM 2525 O O . ASP B 1 122 ? 13.953 7.844 7.527 1 97.69 122 ASP B O 1
ATOM 2529 N N . GLN B 1 123 ? 14.75 9.18 5.898 1 98.25 123 GLN B N 1
ATOM 2530 C CA . GLN B 1 123 ? 14.008 8.523 4.828 1 98.25 123 GLN B CA 1
ATOM 2531 C C . GLN B 1 123 ? 14.906 8.234 3.629 1 98.25 123 GLN B C 1
ATOM 2533 O O . GLN B 1 123 ? 15.727 9.078 3.246 1 98.25 123 GLN B O 1
ATOM 2538 N N . LEU B 1 124 ? 14.875 7.062 3.074 1 98.88 124 LEU B N 1
ATOM 2539 C CA . LEU B 1 124 ? 15.5 6.672 1.814 1 98.88 124 LEU B CA 1
ATOM 2540 C C . LEU B 1 124 ? 14.445 6.254 0.793 1 98.88 124 LEU B C 1
ATOM 2542 O O . LEU B 1 124 ? 13.625 5.375 1.064 1 98.88 124 LEU B O 1
ATOM 2546 N N . PHE B 1 125 ? 14.453 6.941 -0.343 1 98.88 125 PHE B N 1
ATOM 2547 C CA . PHE B 1 125 ? 13.492 6.656 -1.403 1 98.88 125 PHE B CA 1
ATOM 2548 C C . PHE B 1 125 ? 14.188 6.016 -2.602 1 98.88 125 PHE B C 1
ATOM 2550 O O . PHE B 1 125 ? 15.242 6.48 -3.035 1 98.88 125 PHE B O 1
ATOM 2557 N N . PHE B 1 126 ? 13.594 4.961 -3.162 1 98.75 126 PHE B N 1
ATOM 2558 C CA . PHE B 1 126 ? 14.078 4.32 -4.379 1 98.75 126 PHE B CA 1
ATOM 2559 C C . PHE B 1 126 ? 12.945 3.615 -5.109 1 98.75 126 PHE B C 1
ATOM 2561 O O . PHE B 1 126 ? 11.836 3.508 -4.59 1 98.75 126 PHE B O 1
ATOM 2568 N N . HIS B 1 127 ? 13.211 3.172 -6.293 1 98.69 127 HIS B N 1
ATOM 2569 C CA . HIS B 1 127 ? 12.188 2.527 -7.113 1 98.69 127 HIS B CA 1
ATOM 2570 C C . HIS B 1 127 ? 12.391 1.017 -7.156 1 98.69 127 HIS B C 1
ATOM 2572 O O . HIS B 1 127 ? 13.523 0.535 -7.164 1 98.69 127 HIS B O 1
ATOM 2578 N N . ASP B 1 128 ? 11.227 0.339 -7.172 1 98.38 128 ASP B N 1
ATOM 2579 C CA . ASP B 1 128 ? 11.297 -1.067 -7.559 1 98.38 128 ASP B CA 1
ATOM 2580 C C . ASP B 1 128 ? 11.586 -1.213 -9.055 1 98.38 128 ASP B C 1
ATOM 2582 O O . ASP B 1 128 ? 11.773 -0.216 -9.75 1 98.38 128 ASP B O 1
ATOM 2586 N N . PRO B 1 129 ? 11.617 -2.396 -9.633 1 97.69 129 PRO B N 1
ATOM 2587 C CA . PRO B 1 129 ? 12.047 -2.594 -11.023 1 97.69 129 PRO B CA 1
ATOM 2588 C C . PRO B 1 129 ? 11.18 -1.823 -12.023 1 97.69 129 PRO B C 1
ATOM 2590 O O . PRO B 1 129 ? 11.656 -1.446 -13.094 1 97.69 129 PRO B O 1
ATOM 2593 N N . ASP B 1 130 ? 9.93 -1.543 -11.656 1 97.94 130 ASP B N 1
ATOM 2594 C CA . ASP B 1 130 ? 9.023 -0.928 -12.617 1 97.94 130 ASP B CA 1
ATOM 2595 C C . ASP B 1 130 ? 8.719 0.521 -12.242 1 97.94 130 ASP B C 1
ATOM 2597 O O . ASP B 1 130 ? 7.828 1.146 -12.82 1 97.94 130 ASP B O 1
ATOM 2601 N N . GLY B 1 131 ? 9.375 1.018 -11.266 1 97.62 131 GLY B N 1
ATOM 2602 C CA . GLY B 1 131 ? 9.281 2.439 -10.977 1 97.62 131 GLY B CA 1
ATOM 2603 C C . GLY B 1 131 ? 8.359 2.75 -9.805 1 97.62 131 GLY B C 1
ATOM 2604 O O . GLY B 1 131 ? 8.195 3.912 -9.43 1 97.62 131 GLY B O 1
ATOM 2605 N N . PHE B 1 132 ? 7.73 1.728 -9.242 1 97.81 132 PHE B N 1
ATOM 2606 C CA . PHE B 1 132 ? 6.969 1.975 -8.023 1 97.81 132 PHE B CA 1
ATOM 2607 C C . PHE B 1 132 ? 7.887 2.43 -6.898 1 97.81 132 PHE B C 1
ATOM 2609 O O . PHE B 1 132 ? 8.922 1.812 -6.645 1 97.81 132 PHE B O 1
ATOM 2616 N N . MET B 1 133 ? 7.555 3.482 -6.215 1 98.56 133 MET B N 1
ATOM 2617 C CA . MET B 1 133 ? 8.422 4.102 -5.223 1 98.56 133 MET B CA 1
ATOM 2618 C C . MET B 1 133 ? 8.305 3.393 -3.877 1 98.56 133 MET B C 1
ATOM 2620 O O . MET B 1 133 ? 7.199 3.113 -3.412 1 98.56 133 MET B O 1
ATOM 2624 N N . ILE B 1 134 ? 9.43 3.1 -3.307 1 98.88 134 ILE B N 1
ATOM 2625 C CA . ILE B 1 134 ? 9.547 2.51 -1.978 1 98.88 134 ILE B CA 1
ATOM 2626 C C . ILE B 1 134 ? 10.305 3.461 -1.056 1 98.88 134 ILE B C 1
ATOM 2628 O O . ILE B 1 134 ? 11.305 4.059 -1.458 1 98.88 134 ILE B O 1
ATOM 2632 N N . GLU B 1 135 ? 9.836 3.596 0.112 1 98.94 135 GLU B N 1
ATOM 2633 C CA . GLU B 1 135 ? 10.516 4.328 1.174 1 98.94 135 GLU B CA 1
ATOM 2634 C C . GLU B 1 135 ? 10.938 3.396 2.305 1 98.94 135 GLU B C 1
ATOM 2636 O O . GLU B 1 135 ? 10.18 2.52 2.713 1 98.94 135 GLU B O 1
ATOM 2641 N N . ILE B 1 136 ? 12.141 3.531 2.711 1 98.88 136 ILE B N 1
ATOM 2642 C CA . ILE B 1 136 ? 12.57 2.957 3.98 1 98.88 136 ILE B CA 1
ATOM 2643 C C . ILE B 1 136 ? 12.852 4.074 4.984 1 98.88 136 ILE B C 1
ATOM 2645 O O . ILE B 1 136 ? 13.492 5.07 4.648 1 98.88 136 ILE B O 1
ATOM 2649 N N . CYS B 1 137 ? 12.367 3.871 6.195 1 98.56 137 CYS B N 1
ATOM 2650 C CA . CYS B 1 137 ? 12.477 4.973 7.145 1 98.56 137 CYS B CA 1
ATOM 2651 C C . CYS B 1 137 ? 12.609 4.449 8.57 1 98.56 137 CYS B C 1
ATOM 2653 O O . CYS B 1 137 ? 12.5 3.246 8.805 1 98.56 137 CYS B O 1
ATOM 2655 N N . ASN B 1 138 ? 12.961 5.332 9.492 1 97.94 138 ASN B N 1
ATOM 2656 C CA . ASN B 1 138 ? 12.828 5.121 10.93 1 97.94 138 ASN B CA 1
ATOM 2657 C C . ASN B 1 138 ? 11.719 5.992 11.523 1 97.94 138 ASN B C 1
ATOM 2659 O O . ASN B 1 138 ? 11.914 6.641 12.547 1 97.94 138 ASN B O 1
ATOM 2663 N N . CYS B 1 139 ? 10.586 5.945 10.867 1 94.25 139 CYS B N 1
ATOM 2664 C CA . CYS B 1 139 ? 9.453 6.82 11.148 1 94.25 139 CYS B CA 1
ATOM 2665 C C . CYS B 1 139 ? 8.898 6.559 12.539 1 94.25 139 CYS B C 1
ATOM 2667 O O . CYS B 1 139 ? 8.25 7.43 13.125 1 94.25 139 CYS B O 1
ATOM 2669 N N . ASP B 1 140 ? 9.133 5.457 13.055 1 92.5 140 ASP B N 1
ATOM 2670 C CA . ASP B 1 140 ? 8.617 5.109 14.383 1 92.5 140 ASP B CA 1
ATOM 2671 C C . ASP B 1 140 ? 9.242 5.992 15.461 1 92.5 140 ASP B C 1
ATOM 2673 O O . ASP B 1 140 ? 8.766 6.023 16.594 1 92.5 140 ASP B O 1
ATOM 2677 N N . ASN B 1 141 ? 10.32 6.691 15.094 1 89.94 141 ASN B N 1
ATOM 2678 C CA . ASN B 1 141 ? 10.875 7.676 16.016 1 89.94 141 ASN B CA 1
ATOM 2679 C C . ASN B 1 141 ? 9.852 8.742 16.375 1 89.94 141 ASN B C 1
ATOM 2681 O O . ASN B 1 141 ? 9.984 9.43 17.391 1 89.94 141 ASN B O 1
ATOM 2685 N N . LEU B 1 142 ? 8.867 8.906 15.477 1 88.88 142 LEU B N 1
ATOM 2686 C CA . LEU B 1 142 ? 7.785 9.844 15.742 1 88.88 142 LEU B CA 1
ATOM 2687 C C . LEU B 1 142 ? 6.578 9.125 16.328 1 88.88 142 LEU B C 1
ATOM 2689 O O . LEU B 1 142 ? 6.148 8.094 15.812 1 88.88 142 LEU B O 1
ATOM 2693 N N . ARG B 1 143 ? 6.055 9.672 17.344 1 87.62 143 ARG B N 1
ATOM 2694 C CA . ARG B 1 143 ? 4.863 9.078 17.953 1 87.62 143 ARG B CA 1
ATOM 2695 C C . ARG B 1 143 ? 3.627 9.359 17.109 1 87.62 143 ARG B C 1
ATOM 2697 O O . ARG B 1 143 ? 3.512 10.422 16.5 1 87.62 143 ARG B O 1
ATOM 2704 N N . VAL B 1 144 ? 2.803 8.367 17.125 1 92.06 144 VAL B N 1
ATOM 2705 C CA . VAL B 1 144 ? 1.505 8.57 16.484 1 92.06 144 VAL B CA 1
ATOM 2706 C C . VAL B 1 144 ? 0.553 9.258 17.469 1 92.06 144 VAL B C 1
ATOM 2708 O O . VAL B 1 144 ? 0.172 8.68 18.484 1 92.06 144 VAL B O 1
ATOM 2711 N N . ILE B 1 145 ? 0.157 10.5 17.172 1 92.44 145 ILE B N 1
ATOM 2712 C CA . ILE B 1 145 ? -0.697 11.289 18.062 1 92.44 145 ILE B CA 1
ATOM 2713 C C . ILE B 1 145 ? -2.029 11.57 17.375 1 92.44 145 ILE B C 1
ATOM 2715 O O . ILE B 1 145 ? -2.092 12.375 16.438 1 92.44 145 ILE B O 1
ATOM 2719 N N . PRO B 1 146 ? -3.109 10.844 17.797 1 94.31 146 PRO B N 1
ATOM 2720 C CA . PRO B 1 146 ? -4.41 11.133 17.203 1 94.31 146 PRO B CA 1
ATOM 2721 C C . PRO B 1 146 ? -4.84 12.586 17.391 1 94.31 146 PRO B C 1
ATOM 2723 O O . PRO B 1 146 ? -4.586 13.18 18.438 1 94.31 146 PRO B O 1
ATOM 2726 N N . LEU B 1 147 ? -5.398 13.164 16.359 1 93.38 147 LEU B N 1
ATOM 2727 C CA . LEU B 1 147 ? -5.992 14.492 16.453 1 93.38 147 LEU B CA 1
ATOM 2728 C C . LEU B 1 147 ? -7.422 14.414 16.969 1 93.38 147 LEU B C 1
ATOM 2730 O O . LEU B 1 147 ? -8.109 13.414 16.75 1 93.38 147 LEU B O 1
ATOM 2734 N N . PRO B 1 148 ? -7.789 15.492 17.641 1 86.81 148 PRO B N 1
ATOM 2735 C CA . PRO B 1 148 ? -9.172 15.477 18.125 1 86.81 148 PRO B CA 1
ATOM 2736 C C . PRO B 1 148 ? -10.188 15.383 16.984 1 86.81 148 PRO B C 1
ATOM 2738 O O . PRO B 1 148 ? -9.953 15.898 15.898 1 86.81 148 PRO B O 1
ATOM 2741 N N . ALA B 1 149 ? -11.227 14.562 17.234 1 75.25 149 ALA B N 1
ATOM 2742 C CA . ALA B 1 149 ? -12.266 14.352 16.219 1 75.25 149 ALA B CA 1
ATOM 2743 C C . ALA B 1 149 ? -12.875 15.68 15.781 1 75.25 149 ALA B C 1
ATOM 2745 O O . ALA B 1 149 ? -13.109 16.578 16.609 1 75.25 149 ALA B O 1
ATOM 2746 N N . GLN B 1 150 ? -12.672 16.016 14.438 1 64.88 150 GLN B N 1
ATOM 2747 C CA . GLN B 1 150 ? -13.414 17.188 13.961 1 64.88 150 GLN B CA 1
ATOM 2748 C C . GLN B 1 150 ? -14.898 16.875 13.836 1 64.88 150 GLN B C 1
ATOM 2750 O O . GLN B 1 150 ? -15.281 15.805 13.352 1 64.88 150 GLN B O 1
ATOM 2755 N N . PRO B 1 151 ? -15.727 17.641 14.383 1 54.97 151 PRO B N 1
ATOM 2756 C CA . PRO B 1 151 ? -17.156 17.375 14.266 1 54.97 151 PRO B CA 1
ATOM 2757 C C . PRO B 1 151 ? -17.609 17.156 12.82 1 54.97 151 PRO B C 1
ATOM 2759 O O . PRO B 1 151 ? -17.094 17.797 11.906 1 54.97 151 PRO B O 1
ATOM 2762 N N . LEU B 1 152 ? -17.953 15.898 12.391 1 51.03 152 LEU B N 1
ATOM 2763 C CA . LEU B 1 152 ? -18.453 15.492 11.086 1 51.03 152 LEU B CA 1
ATOM 2764 C C . LEU B 1 152 ? -19.5 16.484 10.57 1 51.03 152 LEU B C 1
ATOM 2766 O O . LEU B 1 152 ? -20.484 16.781 11.258 1 51.03 152 LEU B O 1
ATOM 2770 N N . ALA B 1 153 ? -19.188 17.469 9.75 1 45.62 153 ALA B N 1
ATOM 2771 C CA . ALA B 1 153 ? -20.391 17.969 9.086 1 45.62 153 ALA B CA 1
ATOM 2772 C C . ALA B 1 153 ? -21.172 16.828 8.438 1 45.62 153 ALA B C 1
ATOM 2774 O O . ALA B 1 153 ? -20.594 15.961 7.777 1 45.62 153 ALA B O 1
ATOM 2775 N N . SER B 1 154 ? -22.203 16.328 8.852 1 43.34 154 SER B N 1
ATOM 2776 C CA . SER B 1 154 ? -23.078 15.25 8.406 1 43.34 154 SER B CA 1
ATOM 2777 C C . SER B 1 154 ? -23.078 15.125 6.887 1 43.34 154 SER B C 1
ATOM 2779 O O . SER B 1 154 ? -23.969 15.641 6.215 1 43.34 154 SER B O 1
ATOM 2781 N N . ARG B 1 155 ? -21.969 15.281 6.141 1 47.84 155 ARG B N 1
ATOM 2782 C CA . ARG B 1 155 ? -22.234 15.172 4.707 1 47.84 155 ARG B CA 1
ATOM 2783 C C . ARG B 1 155 ? -22.125 13.719 4.242 1 47.84 155 ARG B C 1
ATOM 2785 O O . ARG B 1 155 ? -21.25 12.984 4.684 1 47.84 155 ARG B O 1
ATOM 2792 N N . ASN B 1 156 ? -23.141 13.125 3.672 1 48.31 156 ASN B N 1
ATOM 2793 C CA . ASN B 1 156 ? -23.297 11.805 3.066 1 48.31 156 ASN B CA 1
ATOM 2794 C C . ASN B 1 156 ? -22.141 11.477 2.133 1 48.31 156 ASN B C 1
ATOM 2796 O O . ASN B 1 156 ? -21.844 12.242 1.215 1 48.31 156 ASN B O 1
ATOM 2800 N N . PRO B 1 157 ? -21.438 10.43 2.441 1 49.34 157 PRO B N 1
ATOM 2801 C CA . PRO B 1 157 ? -20.328 10.039 1.571 1 49.34 157 PRO B CA 1
ATOM 2802 C C . PRO B 1 157 ? -20.703 10.07 0.09 1 49.34 157 PRO B C 1
ATOM 2804 O O . PRO B 1 157 ? -19.828 10.258 -0.765 1 49.34 157 PRO B O 1
ATOM 2807 N N . ALA B 1 158 ? -21.984 9.836 -0.115 1 47.88 158 ALA B N 1
ATOM 2808 C CA . ALA B 1 158 ? -22.484 9.812 -1.491 1 47.88 158 ALA B CA 1
ATOM 2809 C C . ALA B 1 158 ? -22.328 11.18 -2.148 1 47.88 158 ALA B C 1
ATOM 2811 O O . ALA B 1 158 ? -22.078 11.273 -3.352 1 47.88 158 ALA B O 1
ATOM 2812 N N . SER B 1 159 ? -22.594 12.156 -1.421 1 47.28 159 SER B N 1
ATOM 2813 C CA . SER B 1 159 ? -22.516 13.508 -1.972 1 47.28 159 SER B CA 1
ATOM 2814 C C . SER B 1 159 ? -21.078 13.844 -2.385 1 47.28 159 SER B C 1
ATOM 2816 O O . SER B 1 159 ? -20.875 14.602 -3.336 1 47.28 159 SER B O 1
ATOM 2818 N N . MET B 1 160 ? -20.234 13.266 -1.721 1 48.44 160 MET B N 1
ATOM 2819 C CA . MET B 1 160 ? -18.828 13.562 -1.936 1 48.44 160 MET B CA 1
ATOM 2820 C C . MET B 1 160 ? -18.328 12.945 -3.242 1 48.44 160 MET B C 1
ATOM 2822 O O . MET B 1 160 ? -17.516 13.547 -3.949 1 48.44 160 MET B O 1
ATOM 2826 N N . LEU B 1 161 ? -18.75 11.758 -3.488 1 52.34 161 LEU B N 1
ATOM 2827 C CA . LEU B 1 161 ? -18.297 11.078 -4.695 1 52.34 161 LEU B CA 1
ATOM 2828 C C . LEU B 1 161 ? -19.031 11.609 -5.926 1 52.34 161 LEU B C 1
ATOM 2830 O O . LEU B 1 161 ? -18.484 11.609 -7.027 1 52.34 161 LEU B O 1
ATOM 2834 N N . ARG B 1 162 ? -20.344 12.086 -5.707 1 48.34 162 ARG B N 1
ATOM 2835 C CA . ARG B 1 162 ? -21.172 12.617 -6.785 1 48.34 162 ARG B CA 1
ATOM 2836 C C . ARG B 1 162 ? -20.641 13.969 -7.254 1 48.34 162 ARG B C 1
ATOM 2838 O O . ARG B 1 162 ? -20.688 14.281 -8.445 1 48.34 162 ARG B O 1
ATOM 2845 N N . GLU B 1 163 ? -20.234 14.789 -6.344 1 47.41 163 GLU B N 1
ATOM 2846 C CA . GLU B 1 163 ? -19.75 16.094 -6.766 1 47.41 163 GLU B CA 1
ATOM 2847 C C . GLU B 1 163 ? -18.562 15.969 -7.703 1 47.41 163 GLU B C 1
ATOM 2849 O O . GLU B 1 163 ? -18.375 16.781 -8.609 1 47.41 163 GLU B O 1
ATOM 2854 N N . ALA B 1 164 ? -17.844 14.906 -7.59 1 45.09 164 ALA B N 1
ATOM 2855 C CA . ALA B 1 164 ? -16.734 14.656 -8.5 1 45.09 164 ALA B CA 1
ATOM 2856 C C . ALA B 1 164 ? -17.234 14.312 -9.898 1 45.09 164 ALA B C 1
ATOM 2858 O O . ALA B 1 164 ? -16.578 14.641 -10.898 1 45.09 164 ALA B O 1
ATOM 2859 N N . HIS B 1 165 ? -18.438 13.711 -9.992 1 42.25 165 HIS B N 1
ATOM 2860 C CA . HIS B 1 165 ? -19 13.375 -11.297 1 42.25 165 HIS B CA 1
ATOM 2861 C C . HIS B 1 165 ? -19.562 14.609 -11.992 1 42.25 165 HIS B C 1
ATOM 2863 O O . HIS B 1 165 ? -19.484 14.727 -13.219 1 42.25 165 HIS B O 1
ATOM 2869 N N . GLU B 1 166 ? -20.188 15.523 -11.297 1 42.5 166 GLU B N 1
ATOM 2870 C CA . GLU B 1 166 ? -20.875 16.656 -11.914 1 42.5 166 GLU B CA 1
ATOM 2871 C C . GLU B 1 166 ? -19.891 17.672 -12.477 1 42.5 166 GLU B C 1
ATOM 2873 O O . GLU B 1 166 ? -20.188 18.359 -13.445 1 42.5 166 GLU B O 1
ATOM 2878 N N . LEU B 1 167 ? -18.75 17.859 -11.914 1 41.78 167 LEU B N 1
ATOM 2879 C CA . LEU B 1 167 ? -17.844 18.844 -12.5 1 41.78 167 LEU B CA 1
ATOM 2880 C C . LEU B 1 167 ? -17.312 18.375 -13.852 1 41.78 167 LEU B C 1
ATOM 2882 O O . LEU B 1 167 ? -16.859 19.188 -14.656 1 41.78 167 LEU B O 1
ATOM 2886 N N . GLY B 1 168 ? -17.297 17.109 -14.133 1 37.66 168 GLY B N 1
ATOM 2887 C CA . GLY B 1 168 ? -16.875 16.656 -15.453 1 37.66 168 GLY B CA 1
ATOM 2888 C C . GLY B 1 168 ? -17.906 16.953 -16.531 1 37.66 168 GLY B C 1
ATOM 2889 O O . GLY B 1 168 ? -17.594 16.875 -17.719 1 37.66 168 GLY B O 1
ATOM 2890 N N . SER B 1 169 ? -19.141 16.938 -16.125 1 35.84 169 SER B N 1
ATOM 2891 C CA . SER B 1 169 ? -20.141 17.016 -17.188 1 35.84 169 SER B CA 1
ATOM 2892 C C . SER B 1 169 ? -20.484 18.453 -17.531 1 35.84 169 SER B C 1
ATOM 2894 O O . SER B 1 169 ? -21.594 18.75 -17.984 1 35.84 169 SER B O 1
ATOM 2896 N N . SER B 1 170 ? -19.719 19.391 -17.125 1 34.78 170 SER B N 1
ATOM 2897 C CA . SER B 1 170 ? -20.281 20.703 -17.453 1 34.78 170 SER B CA 1
ATOM 2898 C C . SER B 1 170 ? -20.25 20.953 -18.953 1 34.78 170 SER B C 1
ATOM 2900 O O . SER B 1 170 ? -20.25 22.094 -19.406 1 34.78 170 SER B O 1
ATOM 2902 N N . ASP B 1 171 ? -19.984 20.016 -19.828 1 31.8 171 ASP B N 1
ATOM 2903 C CA . ASP B 1 171 ? -20.016 20.5 -21.203 1 31.8 171 ASP B CA 1
ATOM 2904 C C . ASP B 1 171 ? -21.422 20.938 -21.609 1 31.8 171 ASP B C 1
ATOM 2906 O O . ASP B 1 171 ? -22.109 20.234 -22.328 1 31.8 171 ASP B O 1
ATOM 2910 N N . ASP B 1 172 ? -22.266 21.328 -20.672 1 30.75 172 ASP B N 1
ATOM 2911 C CA . ASP B 1 172 ? -23.562 21.734 -21.234 1 30.75 172 ASP B CA 1
ATOM 2912 C C . ASP B 1 172 ? -23.406 22.938 -22.156 1 30.75 172 ASP B C 1
ATOM 2914 O O . ASP B 1 172 ? -23.453 24.078 -21.703 1 30.75 172 ASP B O 1
ATOM 2918 N N . HIS B 1 173 ? -22.422 23 -23.078 1 30.25 173 HIS B N 1
ATOM 2919 C CA . HIS B 1 173 ? -22.594 24 -24.125 1 30.25 173 HIS B CA 1
ATOM 2920 C C . HIS B 1 173 ? -23.953 23.875 -24.781 1 30.25 173 HIS B C 1
ATOM 2922 O O . HIS B 1 173 ? -24.25 22.859 -25.438 1 30.25 173 HIS B O 1
ATOM 2928 N N . HIS B 1 174 ? -24.984 24.297 -24.156 1 27.77 174 HIS B N 1
ATOM 2929 C CA . HIS B 1 174 ? -26.297 24.453 -24.766 1 27.77 174 HIS B CA 1
ATOM 2930 C C . HIS B 1 174 ? -26.203 25.203 -26.078 1 27.77 174 HIS B C 1
ATOM 2932 O O . HIS B 1 174 ? -25.797 26.359 -26.109 1 27.77 174 HIS B O 1
ATOM 2938 N N . PRO B 1 175 ? -25.891 24.547 -27.172 1 27.16 175 PRO B N 1
ATOM 2939 C CA . PRO B 1 175 ? -25.984 25.25 -28.469 1 27.16 175 PRO B CA 1
ATOM 2940 C C . PRO B 1 175 ? -27.328 25.969 -28.641 1 27.16 175 PRO B C 1
ATOM 2942 O O . PRO B 1 175 ? -28.344 25.562 -28.062 1 27.16 175 PRO B O 1
ATOM 2945 N N . HIS B 1 176 ? -27.438 27.297 -28.562 1 25.33 176 HIS B N 1
ATOM 2946 C CA . HIS B 1 176 ? -28.547 28.141 -28.953 1 25.33 176 HIS B CA 1
ATOM 2947 C C . HIS B 1 176 ? -29.156 27.656 -30.281 1 25.33 176 HIS B C 1
ATOM 2949 O O . HIS B 1 176 ? -28.453 27.5 -31.266 1 25.33 176 HIS B O 1
ATOM 2955 N N . SER B 1 177 ? -30.172 26.734 -30.172 1 21.41 177 SER B N 1
ATOM 2956 C CA . SER B 1 177 ? -31.016 26.156 -31.219 1 21.41 177 SER B CA 1
ATOM 2957 C C . SER B 1 177 ? -31.625 27.266 -32.094 1 21.41 177 SER B C 1
ATOM 2959 O O . SER B 1 177 ? -32.312 28.156 -31.594 1 21.41 177 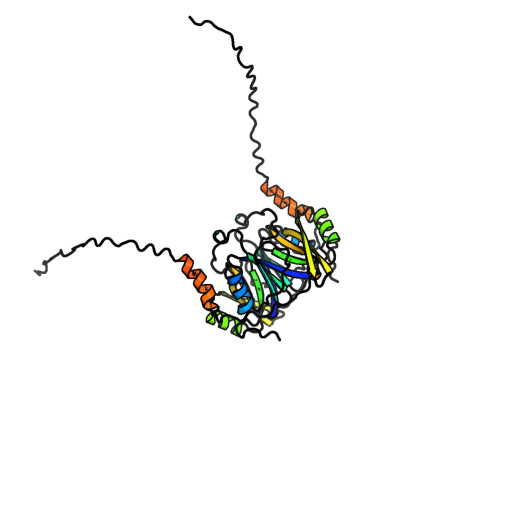SER B O 1
ATOM 2961 N N . LEU B 1 178 ? -30.938 27.828 -33.094 1 22.2 178 LEU B N 1
ATOM 2962 C CA . LEU B 1 178 ? -31.578 28.594 -34.188 1 22.2 178 LEU B CA 1
ATOM 2963 C C . LEU B 1 178 ? -32.812 27.875 -34.688 1 22.2 178 LEU B C 1
ATOM 2965 O O . LEU B 1 178 ? -32.781 26.672 -34.969 1 22.2 178 LEU B O 1
ATOM 2969 N N . HIS B 1 179 ? -34.094 28.391 -34.438 1 23.3 179 HIS B N 1
ATOM 2970 C CA . HIS B 1 179 ? -35.469 28.016 -34.75 1 23.3 179 HIS B CA 1
ATOM 2971 C C . HIS B 1 179 ? -35.625 27.766 -36.25 1 23.3 179 HIS B C 1
ATOM 2973 O O . HIS B 1 179 ? -36.75 27.453 -36.719 1 23.3 179 HIS B O 1
ATOM 2979 N N . LEU B 1 180 ? -34.75 27.172 -37 1 21.69 180 LEU B N 1
ATOM 2980 C CA . LEU B 1 180 ? -35.219 27.25 -38.375 1 21.69 180 LEU B CA 1
ATOM 2981 C C . LEU B 1 180 ? -36.594 26.547 -38.531 1 21.69 180 LEU B C 1
ATOM 2983 O O . LEU B 1 180 ? -36.781 25.438 -38.062 1 21.69 180 LEU B O 1
ATOM 2987 N N . PRO B 1 181 ? -37.812 27.281 -38.875 1 22.5 181 PRO B N 1
ATOM 2988 C CA . PRO B 1 181 ? -39.219 26.938 -39.094 1 22.5 181 PRO B CA 1
ATOM 2989 C C . PRO B 1 181 ? -39.406 25.844 -40.125 1 22.5 181 PRO B C 1
ATOM 2991 O O . PRO B 1 181 ? -39.031 26.016 -41.312 1 22.5 181 PRO B O 1
ATOM 2994 N N . THR B 1 182 ? -38.75 24.625 -40.062 1 18.89 182 THR B N 1
ATOM 2995 C CA . THR B 1 182 ? -38.875 23.828 -41.281 1 18.89 182 THR B CA 1
ATOM 2996 C C . THR B 1 182 ? -40.344 23.406 -41.469 1 18.89 182 THR B C 1
ATOM 2998 O O . THR B 1 182 ? -40.906 22.688 -40.656 1 18.89 182 THR B O 1
ATOM 3001 N N . GLU B 1 183 ? -41.281 24.219 -42.125 1 21.06 183 GLU B N 1
ATOM 3002 C CA . GLU B 1 183 ? -42.625 24.094 -42.656 1 21.06 183 GLU B CA 1
ATOM 3003 C C . GLU B 1 183 ? -42.75 22.859 -43.562 1 21.06 183 GLU B C 1
ATOM 3005 O O . GLU B 1 183 ? -42.312 22.891 -44.719 1 21.06 183 GLU B O 1
ATOM 3010 N N . LEU B 1 184 ? -42.375 21.625 -43.188 1 17.45 184 LEU B N 1
ATOM 3011 C CA . LEU B 1 184 ? -42.531 20.594 -44.188 1 17.45 184 LEU B CA 1
ATOM 3012 C C . LEU B 1 184 ? -44.031 20.219 -44.344 1 17.45 184 LEU B C 1
ATOM 3014 O O . LEU B 1 184 ? -44.594 19.531 -43.469 1 17.45 184 LEU B O 1
ATOM 3018 N N . ASN B 1 185 ? -45.094 21.031 -44.625 1 18.52 185 ASN B N 1
ATOM 3019 C CA . ASN B 1 185 ? -46.5 20.594 -44.812 1 18.52 185 ASN B CA 1
ATOM 3020 C C . ASN B 1 185 ? -46.625 19.625 -45.969 1 18.52 185 ASN B C 1
ATOM 3022 O O . ASN B 1 185 ? -47.656 19 -46.156 1 18.52 185 ASN B O 1
ATOM 3026 N N . PRO B 1 186 ? -45.812 19.25 -47 1 19.12 186 PRO B N 1
ATOM 3027 C CA . PRO B 1 186 ? -46.469 19.234 -48.312 1 19.12 186 PRO B CA 1
ATOM 3028 C C . PRO B 1 186 ? -47.438 18.062 -48.469 1 19.12 186 PRO B C 1
ATOM 3030 O O . PRO B 1 186 ? -48.562 18.234 -48.969 1 19.12 186 PRO B O 1
ATOM 3033 N N . ILE B 1 187 ? -47.094 16.562 -48.656 1 21.06 187 ILE B N 1
ATOM 3034 C CA . ILE B 1 187 ? -47.5 15.93 -49.906 1 21.06 187 ILE B CA 1
ATOM 3035 C C . ILE B 1 187 ? -48.875 15.281 -49.75 1 21.06 187 ILE B C 1
ATOM 3037 O O . ILE B 1 187 ? -49.094 14.508 -48.812 1 21.06 187 ILE B O 1
ATOM 3041 N N . ASP B 1 188 ? -50.031 15.688 -50.438 1 19.05 188 ASP B N 1
ATOM 3042 C CA . ASP B 1 188 ? -51.375 15.406 -50.938 1 19.05 188 ASP B CA 1
ATOM 3043 C C . ASP B 1 188 ? -51.375 14.125 -51.781 1 19.05 188 ASP B C 1
ATOM 3045 O O . ASP B 1 188 ? -52.156 14.016 -52.719 1 19.05 188 ASP B O 1
ATOM 3049 N N . GLN B 1 189 ? -50.562 12.984 -51.75 1 19.23 189 GLN B N 1
ATOM 3050 C CA . GLN B 1 189 ? -50.688 11.977 -52.781 1 19.23 189 GLN B CA 1
ATOM 3051 C C . GLN B 1 189 ? -52 11.195 -52.625 1 19.23 189 GLN B C 1
ATOM 3053 O O . GLN B 1 189 ? -52.219 10.547 -51.625 1 19.23 189 GLN B O 1
ATOM 3058 N N . THR B 1 190 ? -53.281 11.336 -53.375 1 19.08 190 THR B N 1
ATOM 3059 C CA . THR B 1 190 ? -54.625 11.07 -53.875 1 19.08 190 THR B CA 1
ATOM 3060 C C . THR B 1 190 ? -54.688 9.711 -54.594 1 19.08 190 THR B C 1
ATOM 3062 O O . THR B 1 190 ? -55.75 9.289 -55.031 1 19.08 190 THR B O 1
ATOM 3065 N N . MET B 1 191 ? -53.719 8.742 -55.125 1 20.3 191 MET B N 1
ATOM 3066 C CA . MET B 1 191 ? -54.125 7.855 -56.219 1 20.3 191 MET B CA 1
ATOM 3067 C C . MET B 1 191 ? -54.875 6.648 -55.688 1 20.3 191 MET B C 1
ATOM 3069 O O . MET B 1 191 ? -54.312 5.781 -55.031 1 20.3 191 MET B O 1
ATOM 3073 N N . TYR B 1 192 ? -56.094 6.422 -55.188 1 19.92 192 TYR B N 1
ATOM 3074 C CA . TYR B 1 192 ? -56.719 5.148 -54.812 1 19.92 192 TYR B CA 1
ATOM 3075 C C . TYR B 1 192 ? -56.938 4.289 -56.062 1 19.92 192 TYR B C 1
ATOM 3077 O O . TYR B 1 192 ? -56.688 3.088 -56.062 1 19.92 192 TYR B O 1
ATOM 3085 N N . THR B 1 193 ? -57.469 4.512 -57.375 1 22.92 193 THR B N 1
ATOM 3086 C CA . THR B 1 193 ? -58.781 4.023 -57.781 1 22.92 193 THR B CA 1
ATOM 3087 C C . THR B 1 193 ? -58.656 2.711 -58.562 1 22.92 193 THR B C 1
ATOM 3089 O O . THR B 1 193 ? -57.812 2.57 -59.438 1 22.92 193 THR B O 1
ATOM 3092 N N . LEU B 1 194 ? -59.375 1.375 -58.406 1 25.22 194 LEU B N 1
ATOM 3093 C CA . LEU B 1 194 ? -59.5 -0.058 -58.625 1 25.22 194 LEU B CA 1
ATOM 3094 C C . LEU B 1 194 ? -59.75 -0.345 -60.125 1 25.22 194 LEU B C 1
ATOM 3096 O O . LEU B 1 194 ? -59.281 -1.359 -60.625 1 25.22 194 LEU B O 1
ATOM 3100 N N . PRO B 1 195 ? -59.312 -0.394 -61.469 1 24.22 195 PRO B N 1
ATOM 3101 C CA . PRO B 1 195 ? -60.125 -1.402 -62.156 1 24.22 195 PRO B CA 1
ATOM 3102 C C . PRO B 1 195 ? -59.844 -2.82 -61.688 1 24.22 195 PRO B C 1
ATOM 3104 O O . PRO B 1 195 ? -58.781 -3.088 -61.125 1 24.22 195 PRO B O 1
#

Sequence (390 aa):
MLEHSGDALPLTHLNHISLVCRSVKRSLDFYQHFLGFIPVKRPGSFDFDGAWLFNYGVGIHLLQSENPDGMPEKTEINPKDDHISFQCESMAVVENKLKEAGIPYLRRRVEEEDGGTRISVDQLFFHDPDGFMIEICNCDNLRVIPLPAQPLASRNPASMLREAHELGSSDDHHPHSLHLPTELNPIDQTMYTLPMLEHSGDALPLTHLNHISLVCRSVKRSLDFYQHFLGFIPVKRPGSFDFDGAWLFNYGVGIHLLQSENPDGMPEKTEINPKDDHISFQCESMAVVENKLKEAGIPYLRRRVEEEDGGTRISVDQLFFHDPDGFMIEICNCDNLRVIPLPAQPLASRNPASMLREAHELGSSDDHHPHSLHLPTELNPIDQTMYTLP